Protein AF-0000000084466127 (afdb_homodimer)

Nearest PDB structures (foldseek):
  2fyw-assembly1_A  TM=8.582E-01  e=4.700E-20  Streptococcus pneumoniae TIGR4
  2gx8-assembly1_C-2  TM=8.275E-01  e=9.376E-20  Bacillus cereus ATCC 14579
  2gx8-assembly1_B  TM=8.284E-01  e=6.989E-19  Bacillus cereus ATCC 14579
  3lnl-assembly1_A  TM=7.842E-01  e=8.270E-20  Staphylococcus aureus subsp. aureus N315
  2nyd-assembly1_B-3  TM=7.867E-01  e=2.453E-18  Staphylococcus aureus subsp. aureus N315

Secondary structure (DSSP, 8-state):
-----HHHHHHHHHTTTS-GGG-S--EE------GGGGG--EEEEESS--HHHHHHHHHSTTEEEEEESSPP---S-SS--TTSHHHHHHHHHHHTT-EEEE-THHHHHSTTSHHHHHTHHHHTTEEEEEEEEEPSSPPTT-TT-EEEEEEEEEEEE-HHHHHHHHHHHHT-S--EEE--SS---EEEEEEESSSTHHHHTT---SEEEES---HHHHHHHHHTT-EEEE--GGGGTHHHIIIIIHHHHHHHHHTT-TT-EEEE-SS---S-EE-/-----HHHHHHHHHTTTS-GGG-S--EE------GGGGG--EEEEESS--HHHHHHHHHSTTEEEEEESSPP---S-SS--TTSHHHHHHHHHHHTT-EEEE-THHHHHSTTSHHHHHTHHHHTTEEEEEEEEEPSSPPTT-TT-EEEEEEEEEEEE-HHHHHHHHHHHHT-S--EEE--SS---EEEEEEESSSTHHHHTT---SEEEES---HHHHHHHHHTT-EEEE--GGGGTHHHIIIIIHHHHHHHHHTT-TT-EEEE-SS---S-EE-

Organism: NCBI:txid879819

Solvent-accessible surface area (backbone atoms only — not comparable to full-atom values): 29409 Å² total; per-residue (Å²): 124,82,78,68,45,47,66,56,51,51,56,57,45,37,50,77,70,32,36,68,82,57,27,88,45,69,42,62,60,85,68,74,84,60,80,84,57,64,76,28,39,26,34,37,35,39,50,56,72,41,63,62,39,40,53,50,51,71,66,42,94,36,43,29,32,37,40,20,37,47,54,88,78,80,78,88,62,91,57,90,44,74,84,40,54,58,44,32,35,52,51,56,33,48,76,69,56,27,39,46,39,12,54,38,38,6,40,40,14,23,56,86,20,49,27,51,59,66,44,50,79,49,54,89,44,41,73,43,77,44,52,69,42,72,53,71,88,61,56,92,92,37,75,72,23,12,39,33,26,34,33,37,38,69,60,63,40,50,65,69,58,52,50,50,42,50,27,63,76,56,70,42,85,62,35,35,39,24,66,31,93,68,84,65,67,36,42,23,40,28,36,23,56,25,72,17,47,72,79,51,55,87,57,90,40,36,28,38,40,28,6,41,66,55,66,68,58,50,49,51,40,23,68,73,59,18,29,40,39,33,50,41,32,53,50,50,47,50,64,44,44,68,74,47,47,38,62,51,50,41,55,49,46,52,74,77,39,86,78,65,42,64,43,67,54,87,65,56,66,66,63,61,39,83,77,123,82,78,68,44,47,65,57,52,50,55,55,45,36,49,76,69,32,37,66,84,57,28,89,45,70,41,62,61,84,68,74,84,58,81,84,55,64,76,26,40,27,34,38,36,38,51,58,72,42,64,62,39,40,51,52,50,71,68,42,92,37,43,28,31,36,41,20,37,48,54,88,78,81,80,87,63,91,60,89,45,76,84,39,55,60,46,32,37,53,51,56,33,48,76,68,53,28,41,45,39,12,54,36,39,4,39,39,13,25,56,85,20,50,28,52,59,66,45,49,79,49,53,88,44,42,72,42,76,43,52,67,41,71,54,73,88,62,57,90,92,36,74,72,23,12,40,34,28,35,33,36,38,69,61,62,41,51,65,69,57,52,50,49,42,50,27,62,74,56,70,43,84,62,35,34,39,24,65,30,93,68,86,65,66,35,41,24,40,28,37,22,57,24,72,17,48,71,78,51,56,89,59,91,40,37,28,38,40,28,6,41,64,54,66,68,56,51,49,52,40,24,68,72,60,17,28,41,38,32,50,42,31,52,49,49,45,49,64,45,44,69,74,46,46,38,63,51,51,41,55,51,45,50,75,76,38,84,76,65,44,63,44,67,54,86,66,56,66,66,62,61,39,82,78

pLDDT: mean 91.76, std 12.02, range [38.69, 98.88]

Sequence (550 aa):
MAARTPIAVIKRVWERIAPLQLAERSWDNVQAPFPEEREKKQVLLTIDLTPSVCAEALALPACSAVIAYHPPIFRGLKTFTLGDPLQASLLKLSARGISVFAPHTSLDATPNGINTWLVEPFAGNASAIEVVTASENVPAGFEGAGMGKIVSLKSGMGVADAVKAIKQHLGLEYVQVATPSTERKIESVAVCAGSGGGVLRGVKADLLLTGEMSHHEVLACVAGGQTVVLANHSNTERPYLKAVLQPWLQRELDTEGAGWEVLVSTTDADPLRTMMAARTPIAVIKRVWERIAPLQLAERSWDNVQAPFPEEREKKQVLLTIDLTPSVCAEALALPACSAVIAYHPPIFRGLKTFTLGDPLQASLLKLSARGISVFAPHTSLDATPNGINTWLVEPFAGNASAIEVVTASENVPAGFEGAGMGKIVSLKSGMGVADAVKAIKQHLGLEYVQVATPSTERKIESVAVCAGSGGGVLRGVKADLLLTGEMSHHEVLACVAGGQTVVLANHSNTERPYLKAVLQPWLQRELDTEGAGWEVLVSTTDADPLRTM

Structure (mmCIF, N/CA/C/O backbone):
data_AF-0000000084466127-model_v1
#
loop_
_entity.id
_entity.type
_entity.pdbx_description
1 polymer 'NGG1p interacting factor 3'
#
loop_
_atom_site.group_PDB
_atom_site.id
_atom_site.type_symbol
_atom_site.label_atom_id
_atom_site.label_alt_id
_atom_site.label_comp_id
_atom_site.label_asym_id
_atom_site.label_entity_id
_atom_site.label_seq_id
_atom_site.pdbx_PDB_ins_code
_atom_site.Cartn_x
_atom_site.Cartn_y
_atom_site.Cartn_z
_atom_site.occupancy
_atom_site.B_iso_or_equiv
_atom_site.auth_seq_id
_atom_site.auth_comp_id
_atom_site.auth_asym_id
_atom_site.auth_atom_id
_atom_site.pdbx_PDB_model_num
ATOM 1 N N . MET A 1 1 ? 0.673 -51.094 -6.914 1 38.69 1 MET A N 1
ATOM 2 C CA . MET A 1 1 ? 1.251 -49.969 -6.164 1 38.69 1 MET A CA 1
ATOM 3 C C . MET A 1 1 ? 0.223 -48.875 -5.949 1 38.69 1 MET A C 1
ATOM 5 O O . MET A 1 1 ? -0.513 -48.5 -6.871 1 38.69 1 MET A O 1
ATOM 9 N N . ALA A 1 2 ? -0.297 -48.75 -4.895 1 47.28 2 ALA A N 1
ATOM 10 C CA . ALA A 1 2 ? -1.466 -47.906 -4.617 1 47.28 2 ALA A CA 1
ATOM 11 C C . ALA A 1 2 ? -1.373 -46.562 -5.34 1 47.28 2 ALA A C 1
ATOM 13 O O . ALA A 1 2 ? -0.352 -45.875 -5.262 1 47.28 2 ALA A O 1
ATOM 14 N N . ALA A 1 3 ? -2.223 -46.375 -6.301 1 57.88 3 ALA A N 1
ATOM 15 C CA . ALA A 1 3 ? -2.156 -45.219 -7.191 1 57.88 3 ALA A CA 1
ATOM 16 C C . ALA A 1 3 ? -2.078 -43.938 -6.398 1 57.88 3 ALA A C 1
ATOM 18 O O . ALA A 1 3 ? -2.861 -43.719 -5.473 1 57.88 3 ALA A O 1
ATOM 19 N N . ARG A 1 4 ? -0.933 -43.25 -6.348 1 77.88 4 ARG A N 1
ATOM 20 C CA . ARG A 1 4 ? -0.713 -42 -5.621 1 77.88 4 ARG A CA 1
ATOM 21 C C . ARG A 1 4 ? -1.807 -41 -5.934 1 77.88 4 ARG A C 1
ATOM 23 O O . ARG A 1 4 ? -2.258 -40.875 -7.074 1 77.88 4 ARG A O 1
ATOM 30 N N . THR A 1 5 ? -2.445 -40.469 -4.945 1 86.69 5 THR A N 1
ATOM 31 C CA . THR A 1 5 ? -3.441 -39.438 -5.125 1 86.69 5 THR A CA 1
ATOM 32 C C . THR A 1 5 ? -2.873 -38.281 -5.949 1 86.69 5 THR A C 1
ATOM 34 O O . THR A 1 5 ? -1.657 -38.062 -5.984 1 86.69 5 THR A O 1
ATOM 37 N N . PRO A 1 6 ? -3.646 -37.656 -6.688 1 91.12 6 PRO A N 1
ATOM 38 C CA . PRO A 1 6 ? -3.162 -36.531 -7.5 1 91.12 6 PRO A CA 1
ATOM 39 C C . PRO A 1 6 ? -2.344 -35.531 -6.691 1 91.12 6 PRO A C 1
ATOM 41 O O . PRO A 1 6 ? -1.278 -35.094 -7.137 1 91.12 6 PRO A O 1
ATOM 44 N N . ILE A 1 7 ? -2.76 -35.219 -5.52 1 91.69 7 ILE A N 1
ATOM 45 C CA . ILE A 1 7 ? -2.062 -34.219 -4.715 1 91.69 7 ILE A CA 1
ATOM 46 C C . ILE A 1 7 ? -0.689 -34.75 -4.312 1 91.69 7 ILE A C 1
ATOM 48 O O . ILE A 1 7 ? 0.278 -34 -4.227 1 91.69 7 ILE A O 1
ATOM 52 N N . ALA A 1 8 ? -0.604 -36 -4.051 1 90.75 8 ALA A N 1
ATOM 53 C CA . ALA A 1 8 ? 0.69 -36.594 -3.732 1 90.75 8 ALA A CA 1
ATOM 54 C C . ALA A 1 8 ? 1.65 -36.469 -4.914 1 90.75 8 ALA A C 1
ATOM 56 O O . ALA A 1 8 ? 2.838 -36.188 -4.73 1 90.75 8 ALA A O 1
ATOM 57 N N . VAL A 1 9 ? 1.106 -36.75 -6.082 1 93.25 9 VAL A N 1
ATOM 58 C CA . VAL A 1 9 ? 1.911 -36.625 -7.293 1 93.25 9 VAL A CA 1
ATOM 59 C C . VAL A 1 9 ? 2.361 -35.156 -7.465 1 93.25 9 VAL A C 1
ATOM 61 O O . VAL A 1 9 ? 3.533 -34.906 -7.742 1 93.25 9 VAL A O 1
ATOM 64 N N . ILE A 1 10 ? 1.503 -34.219 -7.281 1 94.19 10 ILE A N 1
ATOM 65 C CA . ILE A 1 10 ? 1.767 -32.781 -7.453 1 94.19 10 ILE A CA 1
ATOM 66 C C . ILE A 1 10 ? 2.844 -32.344 -6.469 1 94.19 10 ILE A C 1
ATOM 68 O O . ILE A 1 10 ? 3.785 -31.641 -6.848 1 94.19 10 ILE A O 1
ATOM 72 N N . LYS A 1 11 ? 2.752 -32.75 -5.281 1 92.69 11 LYS A N 1
ATOM 73 C CA . LYS A 1 11 ? 3.727 -32.375 -4.266 1 92.69 11 LYS A CA 1
ATOM 74 C C . LYS A 1 11 ? 5.105 -32.938 -4.574 1 92.69 11 LYS A C 1
ATOM 76 O O . LYS A 1 11 ? 6.125 -32.312 -4.34 1 92.69 11 LYS A O 1
ATOM 81 N N . ARG A 1 12 ? 5.07 -34.156 -5.066 1 93.94 12 ARG A N 1
ATOM 82 C CA . ARG A 1 12 ? 6.332 -34.781 -5.449 1 93.94 12 ARG A CA 1
ATOM 83 C C . ARG A 1 12 ? 7.004 -34 -6.582 1 93.94 12 ARG A C 1
ATOM 85 O O . ARG A 1 12 ? 8.203 -33.719 -6.516 1 93.94 12 ARG A O 1
ATOM 92 N N . VAL A 1 13 ? 6.238 -33.719 -7.559 1 95.81 13 VAL A N 1
ATOM 93 C CA . VAL A 1 13 ? 6.766 -33 -8.711 1 95.81 13 VAL A CA 1
ATOM 94 C C . VAL A 1 13 ? 7.195 -31.609 -8.289 1 95.81 13 VAL A C 1
ATOM 96 O O . VAL A 1 13 ? 8.172 -31.062 -8.812 1 95.81 13 VAL A O 1
ATOM 99 N N . TRP A 1 14 ? 6.504 -31 -7.309 1 95.56 14 TRP A N 1
ATOM 100 C CA . TRP A 1 14 ? 6.805 -29.641 -6.859 1 95.56 14 TRP A CA 1
ATOM 101 C C . TRP A 1 14 ? 8.211 -29.562 -6.281 1 95.56 14 TRP A C 1
ATOM 103 O O . TRP A 1 14 ? 8.883 -28.531 -6.402 1 95.56 14 TRP A O 1
ATOM 113 N N . GLU A 1 15 ? 8.703 -30.656 -5.785 1 95 15 GLU A N 1
ATOM 114 C CA . GLU A 1 15 ? 10.031 -30.703 -5.195 1 95 15 GLU A CA 1
ATOM 115 C C . GLU A 1 15 ? 11.117 -30.516 -6.254 1 95 15 GLU A C 1
ATOM 117 O O . GLU A 1 15 ? 12.242 -30.141 -5.934 1 95 15 GLU A O 1
ATOM 122 N N . ARG A 1 16 ? 10.758 -30.75 -7.465 1 96.19 16 ARG A N 1
ATOM 123 C CA . ARG A 1 16 ? 11.688 -30.562 -8.57 1 96.19 16 ARG A CA 1
ATOM 124 C C . ARG A 1 16 ? 11.625 -29.125 -9.102 1 96.19 16 ARG A C 1
ATOM 126 O O . ARG A 1 16 ? 12.492 -28.703 -9.867 1 96.19 16 ARG A O 1
ATOM 133 N N . ILE A 1 17 ? 10.664 -28.406 -8.719 1 96.88 17 ILE A N 1
ATOM 134 C CA . ILE A 1 17 ? 10.453 -27.031 -9.18 1 96.88 17 ILE A CA 1
ATOM 135 C C . ILE A 1 17 ? 10.93 -26.047 -8.117 1 96.88 17 ILE A C 1
ATOM 137 O O . ILE A 1 17 ? 11.797 -25.219 -8.383 1 96.88 17 ILE A O 1
ATOM 141 N N . ALA A 1 18 ? 10.383 -26.219 -6.969 1 96.31 18 ALA A N 1
ATOM 142 C CA . ALA A 1 18 ? 10.633 -25.344 -5.82 1 96.31 18 ALA A CA 1
ATOM 143 C C . ALA A 1 18 ? 10.469 -26.109 -4.508 1 96.31 18 ALA A C 1
ATOM 145 O O . ALA A 1 18 ? 9.43 -26.016 -3.857 1 96.31 18 ALA A O 1
ATOM 146 N N . PRO A 1 19 ? 11.523 -26.797 -4.105 1 94.75 19 PRO A N 1
ATOM 147 C CA . PRO A 1 19 ? 11.422 -27.578 -2.875 1 94.75 19 PRO A CA 1
ATOM 148 C C . PRO A 1 19 ? 10.883 -26.766 -1.699 1 94.75 19 PRO A C 1
ATOM 150 O O . PRO A 1 19 ? 11.289 -25.609 -1.499 1 94.75 19 PRO A O 1
ATOM 153 N N . LEU A 1 20 ? 9.977 -27.391 -0.914 1 91.38 20 LEU A N 1
ATOM 154 C CA . LEU A 1 20 ? 9.312 -26.688 0.175 1 91.38 20 LEU A CA 1
ATOM 155 C C . LEU A 1 20 ? 10.305 -26.328 1.276 1 91.38 20 LEU A C 1
ATOM 157 O O . LEU A 1 20 ? 10.016 -25.469 2.115 1 91.38 20 LEU A O 1
ATOM 161 N N . GLN A 1 21 ? 11.43 -26.906 1.243 1 88.75 21 GLN A N 1
ATOM 162 C CA . GLN A 1 21 ? 12.5 -26.562 2.168 1 88.75 21 GLN A CA 1
ATOM 163 C C . GLN A 1 21 ? 12.922 -25.109 1.992 1 88.75 21 GLN A C 1
ATOM 165 O O . GLN A 1 21 ? 13.477 -24.5 2.912 1 88.75 21 GLN A O 1
ATOM 170 N N . LEU A 1 22 ? 12.695 -24.609 0.841 1 89.69 22 LEU A N 1
ATOM 171 C CA . LEU A 1 22 ? 13.07 -23.234 0.534 1 89.69 22 LEU A CA 1
ATOM 172 C C . LEU A 1 22 ? 12.023 -22.25 1.048 1 89.69 22 LEU A C 1
ATOM 174 O O . LEU A 1 22 ? 12.234 -21.047 1.017 1 89.69 22 LEU A O 1
ATOM 178 N N . ALA A 1 23 ? 10.914 -22.781 1.525 1 85.44 23 ALA A N 1
ATOM 179 C CA . ALA A 1 23 ? 9.789 -21.922 1.875 1 85.44 23 ALA A CA 1
ATOM 180 C C . ALA A 1 23 ? 9.875 -21.484 3.334 1 85.44 23 ALA A C 1
ATOM 182 O O . ALA A 1 23 ? 10.234 -22.266 4.207 1 85.44 23 ALA A O 1
ATOM 183 N N . GLU A 1 24 ? 9.641 -20.172 3.537 1 76.12 24 GLU A N 1
ATOM 184 C CA . GLU A 1 24 ? 9.344 -19.75 4.898 1 76.12 24 GLU A CA 1
ATOM 185 C C . GLU A 1 24 ? 7.898 -20.047 5.277 1 76.12 24 GLU A C 1
ATOM 187 O O . GLU A 1 24 ? 7.602 -20.312 6.449 1 76.12 24 GLU A O 1
ATOM 192 N N . ARG A 1 25 ? 7.027 -19.984 4.238 1 73.19 25 ARG A N 1
ATOM 193 C CA . ARG A 1 25 ? 5.598 -20.203 4.441 1 73.19 25 ARG A CA 1
ATOM 194 C C . ARG A 1 25 ? 5.012 -21.062 3.326 1 73.19 25 ARG A C 1
ATOM 196 O O . ARG A 1 25 ? 5.266 -20.812 2.145 1 73.19 25 ARG A O 1
ATOM 203 N N . SER A 1 26 ? 4.336 -22.125 3.729 1 71.38 26 SER A N 1
ATOM 204 C CA . SER A 1 26 ? 3.537 -22.969 2.854 1 71.38 26 SER A CA 1
ATOM 205 C C . SER A 1 26 ? 2.273 -23.453 3.559 1 71.38 26 SER A C 1
ATOM 207 O O . SER A 1 26 ? 2.152 -23.328 4.777 1 71.38 26 SER A O 1
ATOM 209 N N . TRP A 1 27 ? 1.236 -23.766 2.742 1 77.06 27 TRP A N 1
ATOM 210 C CA . TRP A 1 27 ? -0.027 -24.219 3.311 1 77.06 27 TRP A CA 1
ATOM 211 C C . TRP A 1 27 ? -0.68 -25.266 2.41 1 77.06 27 TRP A C 1
ATOM 213 O O . TRP A 1 27 ? -0.566 -25.188 1.185 1 77.06 27 TRP A O 1
ATOM 223 N N . ASP A 1 28 ? -1.117 -26.312 3.021 1 73.94 28 ASP A N 1
ATOM 224 C CA . ASP A 1 28 ? -1.954 -27.234 2.264 1 73.94 28 ASP A CA 1
ATOM 225 C C . ASP A 1 28 ? -3.113 -27.75 3.113 1 73.94 28 ASP A C 1
ATOM 227 O O . ASP A 1 28 ? -3.086 -27.641 4.34 1 73.94 28 ASP A O 1
ATOM 231 N N . ASN A 1 29 ? -4.285 -27.875 2.475 1 68.44 29 ASN A N 1
ATOM 232 C CA . ASN A 1 29 ? -5.426 -28.406 3.209 1 68.44 29 ASN A CA 1
ATOM 233 C C . ASN A 1 29 ? -5.297 -29.906 3.438 1 68.44 29 ASN A C 1
ATOM 235 O O . ASN A 1 29 ? -5.07 -30.656 2.492 1 68.44 29 ASN A O 1
ATOM 239 N N . VAL A 1 30 ? -4.457 -30.422 4.25 1 54.66 30 VAL A N 1
ATOM 240 C CA . VAL A 1 30 ? -4.266 -31.859 4.477 1 54.66 30 VAL A CA 1
ATOM 241 C C . VAL A 1 30 ? -5.594 -32.594 4.309 1 54.66 30 VAL A C 1
ATOM 243 O O . VAL A 1 30 ? -6.535 -32.375 5.07 1 54.66 30 VAL A O 1
ATOM 246 N N . GLN A 1 31 ? -6.312 -32.562 3.121 1 53.81 31 GLN A N 1
ATOM 247 C CA . GLN A 1 31 ? -7.559 -33.312 2.99 1 53.81 31 GLN A CA 1
ATOM 248 C C . GLN A 1 31 ? -7.312 -34.812 3.102 1 53.81 31 GLN A C 1
ATOM 250 O O . GLN A 1 31 ? -6.227 -35.312 2.775 1 53.81 31 GLN A O 1
ATOM 255 N N . ALA A 1 32 ? -8.141 -35.531 3.875 1 50.12 32 ALA A N 1
ATOM 256 C CA . ALA A 1 32 ? -8.328 -37 3.906 1 50.12 32 ALA A CA 1
ATOM 257 C C . ALA A 1 32 ? -8.523 -37.531 2.498 1 50.12 32 ALA A C 1
ATOM 259 O O . ALA A 1 32 ? -9.078 -36.875 1.629 1 50.12 32 ALA A O 1
ATOM 260 N N . PRO A 1 33 ? -7.848 -38.562 2.148 1 50.53 33 PRO A N 1
ATOM 261 C CA . PRO A 1 33 ? -8 -39.281 0.883 1 50.53 33 PRO A CA 1
ATOM 262 C C . PRO A 1 33 ? -9.461 -39.406 0.454 1 50.53 33 PRO A C 1
ATOM 264 O O . PRO A 1 33 ? -10.312 -39.781 1.262 1 50.53 33 PRO A O 1
ATOM 267 N N . PHE A 1 34 ? -9.945 -38.406 -0.407 1 54.41 34 PHE A N 1
ATOM 268 C CA . PHE A 1 34 ? -11.227 -38.781 -0.998 1 54.41 34 PHE A CA 1
ATOM 269 C C . PHE A 1 34 ? -11.07 -39.938 -1.978 1 54.41 34 PHE A C 1
ATOM 271 O O . PHE A 1 34 ? -10.188 -39.906 -2.844 1 54.41 34 PHE A O 1
ATOM 278 N N . PRO A 1 35 ? -11.484 -41.094 -1.621 1 51.66 35 PRO A N 1
ATOM 279 C CA . PRO A 1 35 ? -11.32 -42.312 -2.422 1 51.66 35 PRO A CA 1
ATOM 280 C C . PRO A 1 35 ? -11.531 -42.094 -3.914 1 51.66 35 PRO A C 1
ATOM 282 O O . PRO A 1 35 ? -10.82 -42.656 -4.742 1 51.66 35 PRO A O 1
ATOM 285 N N . GLU A 1 36 ? -12.648 -41.406 -4.305 1 52.66 36 GLU A N 1
ATOM 286 C CA . GLU A 1 36 ? -13.133 -41.531 -5.68 1 52.66 36 GLU A CA 1
ATOM 287 C C . GLU A 1 36 ? -12.297 -40.656 -6.621 1 52.66 36 GLU A C 1
ATOM 289 O O . GLU A 1 36 ? -12.398 -40.781 -7.844 1 52.66 36 GLU A O 1
ATOM 294 N N . GLU A 1 37 ? -11.484 -39.688 -6.223 1 57.16 37 GLU A N 1
ATOM 295 C CA . GLU A 1 37 ? -11.055 -38.656 -7.168 1 57.16 37 GLU A CA 1
ATOM 296 C C . GLU A 1 37 ? -9.648 -38.938 -7.688 1 57.16 37 GLU A C 1
ATOM 298 O O . GLU A 1 37 ? -8.891 -38.031 -7.984 1 57.16 37 GLU A O 1
ATOM 303 N N . ARG A 1 38 ? -9.438 -40.281 -7.816 1 63.12 38 ARG A N 1
ATOM 304 C CA . ARG A 1 38 ? -8.125 -40.781 -8.188 1 63.12 38 ARG A CA 1
ATOM 305 C C . ARG A 1 38 ? -7.84 -40.562 -9.672 1 63.12 38 ARG A C 1
ATOM 307 O O . ARG A 1 38 ? -6.688 -40.625 -10.102 1 63.12 38 ARG A O 1
ATOM 314 N N . GLU A 1 39 ? -8.93 -40.031 -10.328 1 78.06 39 GLU A N 1
ATOM 315 C CA . GLU A 1 39 ? -8.656 -39.969 -11.758 1 78.06 39 GLU A CA 1
ATOM 316 C C . GLU A 1 39 ? -8.578 -38.531 -12.25 1 78.06 39 GLU A C 1
ATOM 318 O O . GLU A 1 39 ? -8.234 -38.281 -13.406 1 78.06 39 GLU A O 1
ATOM 323 N N . LYS A 1 40 ? -8.742 -37.5 -11.352 1 89.56 40 LYS A N 1
ATOM 324 C CA . LYS A 1 40 ? -8.719 -36.125 -11.805 1 89.56 40 LYS A CA 1
ATOM 325 C C . LYS A 1 40 ? -7.293 -35.625 -12 1 89.56 40 LYS A C 1
ATOM 327 O O . LYS A 1 40 ? -6.438 -35.812 -11.133 1 89.56 40 LYS A O 1
ATOM 332 N N . LYS A 1 41 ? -7.074 -34.969 -13.172 1 95.12 41 LYS A N 1
ATOM 333 C CA . LYS A 1 41 ? -5.695 -34.625 -13.484 1 95.12 41 LYS A CA 1
ATOM 334 C C . LYS A 1 41 ? -5.594 -33.188 -13.969 1 95.12 41 LYS A C 1
ATOM 336 O O . LYS A 1 41 ? -4.66 -32.844 -14.695 1 95.12 41 LYS A O 1
ATOM 341 N N . GLN A 1 42 ? -6.605 -32.406 -13.633 1 97.56 42 GLN A N 1
ATOM 342 C CA . GLN A 1 42 ? -6.504 -30.984 -13.906 1 97.56 42 GLN A CA 1
ATOM 343 C C . GLN A 1 42 ? -6.02 -30.219 -12.68 1 97.56 42 GLN A C 1
ATOM 345 O O . GLN A 1 42 ? -6.449 -30.5 -11.562 1 97.56 42 GLN A O 1
ATOM 350 N N . VAL A 1 43 ? -5.082 -29.359 -12.898 1 97.94 43 VAL A N 1
ATOM 351 C CA . VAL A 1 43 ? -4.547 -28.469 -11.859 1 97.94 43 VAL A CA 1
ATOM 352 C C . VAL A 1 43 ? -4.785 -27.016 -12.242 1 97.94 43 VAL A C 1
ATOM 354 O O . VAL A 1 43 ? -4.477 -26.609 -13.367 1 97.94 43 VAL A O 1
ATOM 357 N N . LEU A 1 44 ? -5.355 -26.234 -11.359 1 98.62 44 LEU A N 1
ATOM 358 C CA . LEU A 1 44 ? -5.613 -24.812 -11.602 1 98.62 44 LEU A CA 1
ATOM 359 C C . LEU A 1 44 ? -4.633 -23.953 -10.828 1 98.62 44 LEU A C 1
ATOM 361 O O . LEU A 1 44 ? -4.562 -24.031 -9.602 1 98.62 44 LEU A O 1
ATOM 365 N N . LEU A 1 45 ? -3.852 -23.172 -11.586 1 98.75 45 LEU A N 1
ATOM 366 C CA . LEU A 1 45 ? -2.93 -22.219 -10.984 1 98.75 45 LEU A CA 1
ATOM 367 C C . LEU A 1 45 ? -3.615 -20.875 -10.742 1 98.75 45 LEU A C 1
ATOM 369 O O . LEU A 1 45 ? -4.387 -20.406 -11.586 1 98.75 45 LEU A O 1
ATOM 373 N N . THR A 1 46 ? -3.322 -20.25 -9.602 1 98.56 46 THR A N 1
ATOM 374 C CA . THR A 1 46 ? -3.84 -18.938 -9.266 1 98.56 46 THR A CA 1
ATOM 375 C C . THR A 1 46 ? -2.918 -18.234 -8.266 1 98.56 46 THR A C 1
ATOM 377 O O . THR A 1 46 ? -2.086 -18.875 -7.625 1 98.56 46 THR A O 1
ATOM 380 N N . ILE A 1 47 ? -3.002 -16.906 -8.18 1 98.19 47 ILE A N 1
ATOM 381 C CA . ILE A 1 47 ? -2.291 -16.172 -7.137 1 98.19 47 ILE A CA 1
ATOM 382 C C . ILE A 1 47 ? -3.107 -16.188 -5.848 1 98.19 47 ILE A C 1
ATOM 384 O O . ILE A 1 47 ? -2.615 -16.625 -4.801 1 98.19 47 ILE A O 1
ATOM 388 N N . ASP A 1 48 ? -4.359 -15.82 -6.008 1 96.88 48 ASP A N 1
ATOM 389 C CA . ASP A 1 48 ? -5.254 -15.742 -4.859 1 96.88 48 ASP A CA 1
ATOM 390 C C . ASP A 1 48 ? -6.469 -16.641 -5.051 1 96.88 48 ASP A C 1
ATOM 392 O O . ASP A 1 48 ? -7.094 -16.641 -6.113 1 96.88 48 ASP A O 1
ATOM 396 N N . LEU A 1 49 ? -6.797 -17.391 -4.027 1 95.31 49 LEU A N 1
ATOM 397 C CA . LEU A 1 49 ? -8.039 -18.156 -4.043 1 95.31 49 LEU A CA 1
ATOM 398 C C . LEU A 1 49 ? -9.227 -17.266 -3.67 1 95.31 49 LEU A C 1
ATOM 400 O O . LEU A 1 49 ? -9.547 -17.125 -2.488 1 95.31 49 LEU A O 1
ATOM 404 N N . THR A 1 50 ? -9.852 -16.703 -4.641 1 94.69 50 THR A N 1
ATOM 405 C CA . THR A 1 50 ? -11.055 -15.906 -4.457 1 94.69 50 THR A CA 1
ATOM 406 C C . THR A 1 50 ? -12.305 -16.734 -4.734 1 94.69 50 THR A C 1
ATOM 408 O O . THR A 1 50 ? -12.219 -17.844 -5.27 1 94.69 50 THR A O 1
ATOM 411 N N . PRO A 1 51 ? -13.469 -16.234 -4.383 1 93.88 51 PRO A N 1
ATOM 412 C CA . PRO A 1 51 ? -14.703 -16.938 -4.719 1 93.88 51 PRO A CA 1
ATOM 413 C C . PRO A 1 51 ? -14.844 -17.203 -6.219 1 93.88 51 PRO A C 1
ATOM 415 O O . PRO A 1 51 ? -15.336 -18.266 -6.617 1 93.88 51 PRO A O 1
ATOM 418 N N . SER A 1 52 ? -14.398 -16.266 -7.043 1 95.75 52 SER A N 1
ATOM 419 C CA . SER A 1 52 ? -14.453 -16.438 -8.492 1 95.75 52 SER A CA 1
ATOM 420 C C . SER A 1 52 ? -13.547 -17.578 -8.938 1 95.75 52 SER A C 1
ATOM 422 O O . SER A 1 52 ? -13.922 -18.375 -9.805 1 95.75 52 SER A O 1
ATOM 424 N N . VAL A 1 53 ? -12.375 -17.688 -8.375 1 97.38 53 VAL A N 1
ATOM 425 C CA . VAL A 1 53 ? -11.445 -18.766 -8.695 1 97.38 53 VAL A CA 1
ATOM 426 C C . VAL A 1 53 ? -12.008 -20.094 -8.211 1 97.38 53 VAL A C 1
ATOM 428 O O . VAL A 1 53 ? -11.898 -21.109 -8.898 1 97.38 53 VAL A O 1
ATOM 431 N N . CYS A 1 54 ? -12.57 -20.031 -7.016 1 96.25 54 CYS A N 1
ATOM 432 C CA . CYS A 1 54 ? -13.227 -21.234 -6.492 1 96.25 54 CYS A CA 1
ATOM 433 C C . CYS A 1 54 ? -14.289 -21.734 -7.461 1 96.25 54 CYS A C 1
ATOM 435 O O . CYS A 1 54 ? -14.312 -22.922 -7.797 1 96.25 54 CYS A O 1
ATOM 437 N N . ALA A 1 55 ? -15.141 -20.812 -7.887 1 97.38 55 ALA A N 1
ATOM 438 C CA . ALA A 1 55 ? -16.188 -21.172 -8.836 1 97.38 55 ALA A CA 1
ATOM 439 C C . ALA A 1 55 ? -15.586 -21.75 -10.117 1 97.38 55 ALA A C 1
ATOM 441 O O . ALA A 1 55 ? -16.109 -22.703 -10.688 1 97.38 55 ALA A O 1
ATOM 442 N N . GLU A 1 56 ? -14.508 -21.172 -10.555 1 98.44 56 GLU A N 1
ATOM 443 C CA . GLU A 1 56 ? -13.805 -21.641 -11.75 1 98.44 56 GLU A CA 1
ATOM 444 C C . GLU A 1 56 ? -13.297 -23.062 -11.562 1 98.44 56 GLU A C 1
ATOM 446 O O . GLU A 1 56 ? -13.477 -23.922 -12.445 1 98.44 56 GLU A O 1
ATOM 451 N N . ALA A 1 57 ? -12.68 -23.328 -10.469 1 97.69 57 ALA A N 1
ATOM 452 C CA . ALA A 1 57 ? -12.164 -24.656 -10.156 1 97.69 57 ALA A CA 1
ATOM 453 C C . ALA A 1 57 ? -13.289 -25.688 -10.109 1 97.69 57 ALA A C 1
ATOM 455 O O . ALA A 1 57 ? -13.148 -26.797 -10.656 1 97.69 57 ALA A O 1
ATOM 456 N N . LEU A 1 58 ? -14.43 -25.344 -9.5 1 97.31 58 LEU A N 1
ATOM 457 C CA . LEU A 1 58 ? -15.562 -26.25 -9.344 1 97.31 58 LEU A CA 1
ATOM 458 C C . LEU A 1 58 ? -16.203 -26.562 -10.688 1 97.31 58 LEU A C 1
ATOM 460 O O . LEU A 1 58 ? -16.844 -27.609 -10.852 1 97.31 58 LEU A O 1
ATOM 464 N N . ALA A 1 59 ? -16 -25.625 -11.609 1 98.19 59 ALA A N 1
ATOM 465 C CA . ALA A 1 59 ? -16.609 -25.781 -12.93 1 98.19 59 ALA A CA 1
ATOM 466 C C . ALA A 1 59 ? -15.766 -26.688 -13.82 1 98.19 59 ALA A C 1
ATOM 468 O O . ALA A 1 59 ? -16.234 -27.172 -14.852 1 98.19 59 ALA A O 1
ATOM 469 N N . LEU A 1 60 ? -14.523 -26.953 -13.484 1 97.44 60 LEU A N 1
ATOM 470 C CA . LEU A 1 60 ? -13.656 -27.828 -14.258 1 97.44 60 LEU A CA 1
ATOM 471 C C . LEU A 1 60 ? -14.07 -29.297 -14.078 1 97.44 60 LEU A C 1
ATOM 473 O O . LEU A 1 60 ? -14.328 -29.734 -12.953 1 97.44 60 LEU A O 1
ATOM 477 N N . PRO A 1 61 ? -14.117 -30.047 -15.094 1 95.44 61 PRO A N 1
ATOM 478 C CA . PRO A 1 61 ? -14.648 -31.406 -15.008 1 95.44 61 PRO A CA 1
ATOM 479 C C . PRO A 1 61 ? -13.711 -32.375 -14.273 1 95.44 61 PRO A C 1
ATOM 481 O O . PRO A 1 61 ? -14.156 -33.375 -13.727 1 95.44 61 PRO A O 1
ATOM 484 N N . ALA A 1 62 ? -12.445 -32.031 -14.219 1 95.69 62 ALA A N 1
ATOM 485 C CA . ALA A 1 62 ? -11.5 -33 -13.641 1 95.69 62 ALA A CA 1
ATOM 486 C C . ALA A 1 62 ? -10.477 -32.281 -12.758 1 95.69 62 ALA A C 1
ATOM 488 O O . ALA A 1 62 ? -9.305 -32.688 -12.719 1 95.69 62 ALA A O 1
ATOM 489 N N . CYS A 1 63 ? -10.828 -31.266 -12.125 1 95.94 63 CYS A N 1
ATOM 490 C CA . CYS A 1 63 ? -9.898 -30.531 -11.273 1 95.94 63 CYS A CA 1
ATOM 491 C C . CYS A 1 63 ? -9.562 -31.312 -10.016 1 95.94 63 CYS A C 1
ATOM 493 O O . CYS A 1 63 ? -10.461 -31.656 -9.242 1 95.94 63 CYS A O 1
ATOM 495 N N . SER A 1 64 ? -8.328 -31.547 -9.859 1 94.25 64 SER A N 1
ATOM 496 C CA . SER A 1 64 ? -7.895 -32.281 -8.68 1 94.25 64 SER A CA 1
ATOM 497 C C . SER A 1 64 ? -7.316 -31.359 -7.621 1 94.25 64 SER A C 1
ATOM 499 O O . SER A 1 64 ? -7.352 -31.656 -6.43 1 94.25 64 SER A O 1
ATOM 501 N N . ALA A 1 65 ? -6.73 -30.203 -8.094 1 95.12 65 ALA A N 1
ATOM 502 C CA . ALA A 1 65 ? -6.043 -29.328 -7.148 1 95.12 65 ALA A CA 1
ATOM 503 C C . ALA A 1 65 ? -6.012 -27.891 -7.656 1 95.12 65 ALA A C 1
ATOM 505 O O . ALA A 1 65 ? -5.922 -27.656 -8.867 1 95.12 65 ALA A O 1
ATOM 506 N N . VAL A 1 66 ? -6.133 -27.016 -6.715 1 96.44 66 VAL A N 1
ATOM 507 C CA . VAL A 1 66 ? -5.805 -25.609 -6.926 1 96.44 66 VAL A CA 1
ATOM 508 C C . VAL A 1 66 ? -4.461 -25.297 -6.273 1 96.44 66 VAL A C 1
ATOM 510 O O . VAL A 1 66 ? -4.281 -25.516 -5.074 1 96.44 66 VAL A O 1
ATOM 513 N N . ILE A 1 67 ? -3.539 -24.875 -7.078 1 96.69 67 ILE A N 1
ATOM 514 C CA . ILE A 1 67 ? -2.287 -24.359 -6.539 1 96.69 67 ILE A CA 1
ATOM 515 C C . ILE A 1 67 ? -2.361 -22.844 -6.422 1 96.69 67 ILE A C 1
ATOM 517 O O . ILE A 1 67 ? -2.234 -22.125 -7.422 1 96.69 67 ILE A O 1
ATOM 521 N N . ALA A 1 68 ? -2.605 -22.391 -5.234 1 96.25 68 ALA A N 1
ATOM 522 C CA . ALA A 1 68 ? -2.664 -20.953 -4.934 1 96.25 68 ALA A CA 1
ATOM 523 C C . ALA A 1 68 ? -1.314 -20.438 -4.438 1 96.25 68 ALA A C 1
ATOM 525 O O . ALA A 1 68 ? -0.806 -20.906 -3.412 1 96.25 68 ALA A O 1
ATOM 526 N N . TYR A 1 69 ? -0.794 -19.5 -5.188 1 96.38 69 TYR A N 1
ATOM 527 C CA . TYR A 1 69 ? 0.49 -18.938 -4.785 1 96.38 69 TYR A CA 1
ATOM 528 C C . TYR A 1 69 ? 0.432 -18.406 -3.354 1 96.38 69 TYR A C 1
ATOM 530 O O . TYR A 1 69 ? 1.285 -18.75 -2.529 1 96.38 69 TYR A O 1
ATOM 538 N N . HIS A 1 70 ? -0.584 -17.594 -3.057 1 95.25 70 HIS A N 1
ATOM 539 C CA . HIS A 1 70 ? -0.768 -17.094 -1.702 1 95.25 70 HIS A CA 1
ATOM 540 C C . HIS A 1 70 ? -1.486 -18.109 -0.823 1 95.25 70 HIS A C 1
ATOM 542 O O . HIS A 1 70 ? -2.523 -18.656 -1.214 1 95.25 70 HIS A O 1
ATOM 548 N N . PRO A 1 71 ? -0.984 -18.344 0.348 1 89.75 71 PRO A N 1
ATOM 549 C CA . PRO A 1 71 ? -1.735 -19.172 1.297 1 89.75 71 PRO A CA 1
ATOM 550 C C . PRO A 1 71 ? -2.986 -18.469 1.826 1 89.75 71 PRO A C 1
ATOM 552 O O . PRO A 1 71 ? -3.012 -17.25 1.938 1 89.75 71 PRO A O 1
ATOM 555 N N . PRO A 1 72 ? -4.035 -19.312 2.006 1 79.62 72 PRO A N 1
ATOM 556 C CA . PRO A 1 72 ? -5.195 -18.703 2.668 1 79.62 72 PRO A CA 1
ATOM 557 C C . PRO A 1 72 ? -4.859 -18.125 4.039 1 79.62 72 PRO A C 1
ATOM 559 O O . PRO A 1 72 ? -4.145 -18.766 4.82 1 79.62 72 PRO A O 1
ATOM 562 N N . ILE A 1 73 ? -5.203 -16.906 4.234 1 69.88 73 ILE A N 1
ATOM 563 C CA . ILE A 1 73 ? -4.938 -16.234 5.496 1 69.88 73 ILE A CA 1
ATOM 564 C C . ILE A 1 73 ? -6.215 -16.188 6.336 1 69.88 73 ILE A C 1
ATOM 566 O O . ILE A 1 73 ? -7.262 -15.734 5.855 1 69.88 73 ILE A O 1
ATOM 570 N N . PHE A 1 74 ? -6.152 -16.875 7.445 1 62.28 74 PHE A N 1
ATOM 571 C CA . PHE A 1 74 ? -7.32 -16.891 8.32 1 62.28 74 PHE A CA 1
ATOM 572 C C . PHE A 1 74 ? -7.156 -15.891 9.461 1 62.28 74 PHE A C 1
ATOM 574 O O . PHE A 1 74 ? -6.09 -15.82 10.078 1 62.28 74 PHE A O 1
ATOM 581 N N . ARG A 1 75 ? -7.973 -14.789 9.328 1 53.88 75 ARG A N 1
ATOM 582 C CA . ARG A 1 75 ? -7.992 -13.852 10.438 1 53.88 75 ARG A CA 1
ATOM 583 C C . ARG A 1 75 ? -8.773 -14.414 11.625 1 53.88 75 ARG A C 1
ATOM 585 O O . ARG A 1 75 ? -9.93 -14.805 11.477 1 53.88 75 ARG A O 1
ATOM 592 N N . GLY A 1 76 ? -8.273 -14.641 12.781 1 51.88 76 GLY A N 1
ATOM 593 C CA . GLY A 1 76 ? -8.93 -14.992 14.031 1 51.88 76 GLY A CA 1
ATOM 594 C C . GLY A 1 76 ? -9.234 -16.469 14.148 1 51.88 76 GLY A C 1
ATOM 595 O O . GLY A 1 76 ? -9.188 -17.047 15.242 1 51.88 76 GLY A O 1
ATOM 596 N N . LEU A 1 77 ? -10.188 -17 13.273 1 49.59 77 LEU A N 1
ATOM 597 C CA . LEU A 1 77 ? -11.234 -17.906 13.734 1 49.59 77 LEU A CA 1
ATOM 598 C C . LEU A 1 77 ? -10.672 -19.312 13.953 1 49.59 77 LEU A C 1
ATOM 600 O O . LEU A 1 77 ? -10.008 -19.859 13.078 1 49.59 77 LEU A O 1
ATOM 604 N N . LYS A 1 78 ? -10.609 -19.672 15.109 1 49.44 78 LYS A N 1
ATOM 605 C CA . LYS A 1 78 ? -10.477 -21.031 15.617 1 49.44 78 LYS A CA 1
ATOM 606 C C . LYS A 1 78 ? -11.344 -22 14.812 1 49.44 78 LYS A C 1
ATOM 608 O O . LYS A 1 78 ? -11.133 -23.219 14.867 1 49.44 78 LYS A O 1
ATOM 613 N N . THR A 1 79 ? -12.375 -21.578 14.227 1 54.56 79 THR A N 1
ATOM 614 C CA . THR A 1 79 ? -13.281 -22.5 13.547 1 54.56 79 THR A CA 1
ATOM 615 C C . THR A 1 79 ? -13.602 -22 12.141 1 54.56 79 THR A C 1
ATOM 617 O O . THR A 1 79 ? -13.695 -20.797 11.906 1 54.56 79 THR A O 1
ATOM 620 N N . PHE A 1 80 ? -13.516 -22.875 11.094 1 61.62 80 PHE A N 1
ATOM 621 C CA . PHE A 1 80 ? -13.961 -22.641 9.727 1 61.62 80 PHE A CA 1
ATOM 622 C C . PHE A 1 80 ? -15.453 -22.328 9.695 1 61.62 80 PHE A C 1
ATOM 624 O O . PHE A 1 80 ? -16.25 -23.016 10.352 1 61.62 80 PHE A O 1
ATOM 631 N N . THR A 1 81 ? -15.812 -21.125 9.328 1 66.81 81 THR A N 1
ATOM 632 C CA . THR A 1 81 ? -17.219 -20.781 9.195 1 66.81 81 THR A CA 1
ATOM 633 C C . THR A 1 81 ? -17.562 -20.453 7.742 1 66.81 81 THR A C 1
ATOM 635 O O . THR A 1 81 ? -16.688 -20 6.988 1 66.81 81 THR A O 1
ATOM 638 N N . LEU A 1 82 ? -18.781 -20.781 7.332 1 72.94 82 LEU A N 1
ATOM 639 C CA . LEU A 1 82 ? -19.281 -20.469 5.996 1 72.94 82 LEU A CA 1
ATOM 640 C C . LEU A 1 82 ? -19.453 -18.969 5.824 1 72.94 82 LEU A C 1
ATOM 642 O O . LEU A 1 82 ? -19.594 -18.484 4.699 1 72.94 82 LEU A O 1
ATOM 646 N N . GLY A 1 83 ? -19.359 -18.281 6.832 1 76.31 83 GLY A N 1
ATOM 647 C CA . GLY A 1 83 ? -19.562 -16.844 6.781 1 76.31 83 GLY A CA 1
ATOM 648 C C . GLY A 1 83 ? -18.375 -16.094 6.203 1 76.31 83 GLY A C 1
ATOM 649 O O . GLY A 1 83 ? -18.531 -14.984 5.688 1 76.31 83 GLY A O 1
ATOM 650 N N . ASP A 1 84 ? -17.266 -16.703 6.188 1 82.31 84 ASP A N 1
ATOM 651 C CA . ASP A 1 84 ? -16.062 -16.141 5.59 1 82.31 84 ASP A CA 1
ATOM 652 C C . ASP A 1 84 ? -15.852 -16.656 4.168 1 82.31 84 ASP A C 1
ATOM 654 O O . ASP A 1 84 ? -15.766 -17.859 3.955 1 82.31 84 ASP A O 1
ATOM 658 N N . PRO A 1 85 ? -15.789 -15.766 3.244 1 86.69 85 PRO A N 1
ATOM 659 C CA . PRO A 1 85 ? -15.766 -16.203 1.846 1 86.69 85 PRO A CA 1
ATOM 660 C C . PRO A 1 85 ? -14.594 -17.141 1.542 1 86.69 85 PRO A C 1
ATOM 662 O O . PRO A 1 85 ? -14.75 -18.094 0.772 1 86.69 85 PRO A O 1
ATOM 665 N N . LEU A 1 86 ? -13.445 -16.875 2.064 1 86.62 86 LEU A N 1
ATOM 666 C CA . LEU A 1 86 ? -12.297 -17.75 1.831 1 86.62 86 LEU A CA 1
ATOM 667 C C . LEU A 1 86 ? -12.523 -19.125 2.438 1 86.62 86 LEU A C 1
ATOM 669 O O . LEU A 1 86 ? -12.273 -20.141 1.789 1 86.62 86 LEU A O 1
ATOM 673 N N . GLN A 1 87 ? -13.047 -19.156 3.619 1 85.12 87 GLN A N 1
ATOM 674 C CA . GLN A 1 87 ? -13.344 -20.422 4.27 1 85.12 87 GLN A CA 1
ATOM 675 C C . GLN A 1 87 ? -14.43 -21.188 3.512 1 85.12 87 GLN A C 1
ATOM 677 O O . GLN A 1 87 ? -14.344 -22.406 3.355 1 85.12 87 GLN A O 1
ATOM 682 N N . ALA A 1 88 ? -15.391 -20.438 3.086 1 88.62 88 ALA A N 1
ATOM 683 C CA . ALA A 1 88 ? -16.438 -21.062 2.287 1 88.62 88 ALA A CA 1
ATOM 684 C C . ALA A 1 88 ? -15.875 -21.703 1.027 1 88.62 88 ALA A C 1
ATOM 686 O O . ALA A 1 88 ? -16.25 -22.828 0.67 1 88.62 88 ALA A O 1
ATOM 687 N N . SER A 1 89 ? -14.953 -21 0.392 1 91.06 89 SER A N 1
ATOM 688 C CA . SER A 1 89 ? -14.312 -21.531 -0.812 1 91.06 89 SER A CA 1
ATOM 689 C C . SER A 1 89 ? -13.555 -22.812 -0.52 1 91.06 89 SER A C 1
ATOM 691 O O . SER A 1 89 ? -13.664 -23.781 -1.272 1 91.06 89 SER A O 1
ATOM 693 N N . LEU A 1 90 ? -12.883 -22.828 0.569 1 89.44 90 LEU A N 1
ATOM 694 C CA . LEU A 1 90 ? -12.102 -24 0.945 1 89.44 90 LEU A CA 1
ATOM 695 C C . LEU A 1 90 ? -13.008 -25.188 1.227 1 89.44 90 LEU A C 1
ATOM 697 O O . LEU A 1 90 ? -12.703 -26.312 0.827 1 89.44 90 LEU A O 1
ATOM 701 N N . LEU A 1 91 ? -14.109 -24.938 1.88 1 87.75 91 LEU A N 1
ATOM 702 C CA . LEU A 1 91 ? -15.07 -25.984 2.193 1 87.75 91 LEU A CA 1
ATOM 703 C C . LEU A 1 91 ? -15.703 -26.547 0.922 1 87.75 91 LEU A C 1
ATOM 705 O O . LEU A 1 91 ? -15.867 -27.75 0.782 1 87.75 91 LEU A O 1
ATOM 709 N N . LYS A 1 92 ? -16.047 -25.656 0.006 1 91.31 92 LYS A N 1
ATOM 710 C CA . LYS A 1 92 ? -16.656 -26.078 -1.257 1 91.31 92 LYS A CA 1
ATOM 711 C C . LYS A 1 92 ? -15.688 -26.953 -2.059 1 91.31 92 LYS A C 1
ATOM 713 O O . LYS A 1 92 ? -16.078 -27.984 -2.607 1 91.31 92 LYS A O 1
ATOM 718 N N . LEU A 1 93 ? -14.453 -26.531 -2.08 1 92.06 93 LEU A N 1
ATOM 719 C CA . LEU A 1 93 ? -13.445 -27.312 -2.801 1 92.06 93 LEU A CA 1
ATOM 720 C C . LEU A 1 93 ? -13.234 -28.672 -2.145 1 92.06 93 LEU A C 1
ATOM 722 O O . LEU A 1 93 ? -13.18 -29.688 -2.828 1 92.06 93 LEU A O 1
ATOM 726 N N . SER A 1 94 ? -13.156 -28.656 -0.901 1 88.12 94 SER A N 1
ATOM 727 C CA . SER A 1 94 ? -12.969 -29.906 -0.156 1 88.12 94 SER A CA 1
ATOM 728 C C . SER A 1 94 ? -14.125 -30.875 -0.398 1 88.12 94 SER A C 1
ATOM 730 O O . SER A 1 94 ? -13.906 -32.062 -0.561 1 88.12 94 SER A O 1
ATOM 732 N N . ALA A 1 95 ? -15.289 -30.359 -0.421 1 88.12 95 ALA A N 1
ATOM 733 C CA . ALA A 1 95 ? -16.484 -31.172 -0.622 1 88.12 95 ALA A CA 1
ATOM 734 C C . ALA A 1 95 ? -16.469 -31.844 -1.991 1 88.12 95 ALA A C 1
ATOM 736 O O . ALA A 1 95 ? -17.125 -32.875 -2.195 1 88.12 95 ALA A O 1
ATOM 737 N N . ARG A 1 96 ? -15.719 -31.281 -2.9 1 91.12 96 ARG A N 1
ATOM 738 C CA . ARG A 1 96 ? -15.648 -31.828 -4.254 1 91.12 96 ARG A CA 1
ATOM 739 C C . ARG A 1 96 ? -14.344 -32.594 -4.465 1 91.12 96 ARG A C 1
ATOM 741 O O . ARG A 1 96 ? -14.023 -32.969 -5.59 1 91.12 96 ARG A O 1
ATOM 748 N N . GLY A 1 97 ? -13.555 -32.719 -3.354 1 87.75 97 GLY A N 1
ATOM 749 C CA . GLY A 1 97 ? -12.305 -33.469 -3.41 1 87.75 97 GLY A CA 1
ATOM 750 C C . GLY A 1 97 ? -11.188 -32.719 -4.109 1 87.75 97 GLY A C 1
ATOM 751 O O . GLY A 1 97 ? -10.281 -33.312 -4.68 1 87.75 97 GLY A O 1
ATOM 752 N N . ILE A 1 98 ? -11.305 -31.453 -4.207 1 92.5 98 ILE A N 1
ATOM 753 C CA . ILE A 1 98 ? -10.266 -30.625 -4.816 1 92.5 98 ILE A CA 1
ATOM 754 C C . ILE A 1 98 ? -9.305 -30.125 -3.738 1 92.5 98 ILE A C 1
ATOM 756 O O . ILE A 1 98 ? -9.711 -29.438 -2.803 1 92.5 98 ILE A O 1
ATOM 760 N N . SER A 1 99 ? -8.062 -30.469 -3.861 1 91.5 99 SER A N 1
ATOM 761 C CA . SER A 1 99 ? -7.035 -30.047 -2.91 1 91.5 99 SER A CA 1
ATOM 762 C C . SER A 1 99 ? -6.578 -28.609 -3.188 1 91.5 99 SER A C 1
ATOM 764 O O . SER A 1 99 ? -6.648 -28.141 -4.328 1 91.5 99 SER A O 1
ATOM 766 N N . VAL A 1 100 ? -6.172 -27.953 -2.107 1 92.94 100 VAL A N 1
ATOM 767 C CA . VAL A 1 100 ? -5.535 -26.641 -2.232 1 92.94 100 VAL A CA 1
ATOM 768 C C . VAL A 1 100 ? -4.098 -26.719 -1.715 1 92.94 100 VAL A C 1
ATOM 770 O O . VAL A 1 100 ? -3.855 -27.219 -0.611 1 92.94 100 VAL A O 1
ATOM 773 N N . PHE A 1 101 ? -3.201 -26.312 -2.562 1 92.38 101 PHE A N 1
ATOM 774 C CA . PHE A 1 101 ? -1.774 -26.328 -2.264 1 92.38 101 PHE A CA 1
ATOM 775 C C . PHE A 1 101 ? -1.168 -24.938 -2.496 1 92.38 101 PHE A C 1
ATOM 777 O O . PHE A 1 101 ? -1.35 -24.344 -3.562 1 92.38 101 PHE A O 1
ATOM 784 N N . ALA A 1 102 ? -0.496 -24.359 -1.445 1 93.38 102 ALA A N 1
ATOM 785 C CA . ALA A 1 102 ? 0.104 -23.031 -1.548 1 93.38 102 ALA A CA 1
ATOM 786 C C . ALA A 1 102 ? 1.598 -23.078 -1.24 1 93.38 102 ALA A C 1
ATOM 788 O O . ALA A 1 102 ? 2 -23.016 -0.076 1 93.38 102 ALA A O 1
ATOM 789 N N . PRO A 1 103 ? 2.434 -23.047 -2.23 1 90.94 103 PRO A N 1
ATOM 790 C CA . PRO A 1 103 ? 3.881 -23.141 -2.02 1 90.94 103 PRO A CA 1
ATOM 791 C C . PRO A 1 103 ? 4.508 -21.812 -1.631 1 90.94 103 PRO A C 1
ATOM 793 O O . PRO A 1 103 ? 5.562 -21.781 -0.993 1 90.94 103 PRO A O 1
ATOM 796 N N . HIS A 1 104 ? 3.914 -20.703 -1.95 1 89.06 104 HIS A N 1
ATOM 797 C CA . HIS A 1 104 ? 4.207 -19.297 -1.704 1 89.06 104 HIS A CA 1
ATOM 798 C C . HIS A 1 104 ? 5.699 -19 -1.833 1 89.06 104 HIS A C 1
ATOM 800 O O . HIS A 1 104 ? 6.23 -18.953 -2.943 1 89.06 104 HIS A O 1
ATOM 806 N N . THR A 1 105 ? 6.488 -18.984 -0.722 1 89.69 105 THR A N 1
ATOM 807 C CA . THR A 1 105 ? 7.816 -18.391 -0.723 1 89.69 105 THR A CA 1
ATOM 808 C C . THR A 1 105 ? 8.844 -19.344 -1.33 1 89.69 105 THR A C 1
ATOM 810 O O . THR A 1 105 ? 9.953 -18.938 -1.669 1 89.69 105 THR A O 1
ATOM 813 N N . SER A 1 106 ? 8.453 -20.641 -1.519 1 93.81 106 SER A N 1
ATOM 814 C CA . SER A 1 106 ? 9.383 -21.516 -2.221 1 93.81 106 SER A CA 1
ATOM 815 C C . SER A 1 106 ? 9.578 -21.078 -3.666 1 93.81 106 SER A C 1
ATOM 817 O O . SER A 1 106 ? 10.68 -21.188 -4.211 1 93.81 106 SER A O 1
ATOM 819 N N . LEU A 1 107 ? 8.531 -20.531 -4.246 1 95.69 107 LEU A N 1
ATOM 820 C CA . LEU A 1 107 ? 8.617 -20.031 -5.609 1 95.69 107 LEU A CA 1
ATOM 821 C C . LEU A 1 107 ? 9.391 -18.719 -5.656 1 95.69 107 LEU A C 1
ATOM 823 O O . LEU A 1 107 ? 9.945 -18.344 -6.695 1 95.69 107 LEU A O 1
ATOM 827 N N . ASP A 1 108 ? 9.391 -17.984 -4.551 1 95.88 108 ASP A N 1
ATOM 828 C CA . ASP A 1 108 ? 10.164 -16.75 -4.465 1 95.88 108 ASP A CA 1
ATOM 829 C C . ASP A 1 108 ? 11.664 -17.047 -4.406 1 95.88 108 ASP A C 1
ATOM 831 O O . ASP A 1 108 ? 12.477 -16.312 -4.957 1 95.88 108 ASP A O 1
ATOM 835 N N . ALA A 1 109 ? 11.984 -18.156 -3.771 1 96 109 ALA A N 1
ATOM 836 C CA . ALA A 1 109 ? 13.367 -18.422 -3.4 1 96 109 ALA A CA 1
ATOM 837 C C . ALA A 1 109 ? 14.055 -19.297 -4.449 1 96 109 ALA A C 1
ATOM 839 O O . ALA A 1 109 ? 15.281 -19.234 -4.609 1 96 109 ALA A O 1
ATOM 840 N N . THR A 1 110 ? 13.312 -20.141 -5.145 1 96.94 110 THR A N 1
ATOM 841 C CA . THR A 1 110 ? 13.922 -21.078 -6.078 1 96.94 110 THR A CA 1
ATOM 842 C C . THR A 1 110 ? 14.656 -20.344 -7.188 1 96.94 110 THR A C 1
ATOM 844 O O . THR A 1 110 ? 14.219 -19.281 -7.625 1 96.94 110 THR A O 1
ATOM 847 N N . PRO A 1 111 ? 15.781 -20.781 -7.668 1 95.56 111 PRO A N 1
ATOM 848 C CA . PRO A 1 111 ? 16.641 -20.062 -8.609 1 95.56 111 PRO A CA 1
ATOM 849 C C . PRO A 1 111 ? 15.906 -19.641 -9.875 1 95.56 111 PRO A C 1
ATOM 851 O O . PRO A 1 111 ? 16.172 -18.562 -10.414 1 95.56 111 PRO A O 1
ATOM 854 N N . ASN A 1 112 ? 14.93 -20.359 -10.367 1 93.62 112 ASN A N 1
ATOM 855 C CA . ASN A 1 112 ? 14.18 -19.984 -11.562 1 93.62 112 ASN A CA 1
ATOM 856 C C . ASN A 1 112 ? 12.742 -19.609 -11.219 1 93.62 112 ASN A C 1
ATOM 858 O O . ASN A 1 112 ? 11.82 -19.906 -11.977 1 93.62 112 ASN A O 1
ATOM 862 N N . GLY A 1 113 ? 12.664 -19 -10.031 1 97 113 GLY A N 1
ATOM 863 C CA . GLY A 1 113 ? 11.344 -18.641 -9.539 1 97 113 GLY A CA 1
ATOM 864 C C . GLY A 1 113 ? 10.891 -17.266 -9.977 1 97 113 GLY A C 1
ATOM 865 O O . GLY A 1 113 ? 11.312 -16.766 -11.023 1 97 113 GLY A O 1
ATOM 866 N N . ILE A 1 114 ? 10.008 -16.688 -9.258 1 97.69 114 ILE A N 1
ATOM 867 C CA . ILE A 1 114 ? 9.266 -15.484 -9.625 1 97.69 114 ILE A CA 1
ATOM 868 C C . ILE A 1 114 ? 10.211 -14.289 -9.711 1 97.69 114 ILE A C 1
ATOM 870 O O . ILE A 1 114 ? 10.102 -13.461 -10.617 1 97.69 114 ILE A O 1
ATOM 874 N N . ASN A 1 115 ? 11.188 -14.195 -8.859 1 98.12 115 ASN A N 1
ATOM 875 C CA . ASN A 1 115 ? 12.07 -13.031 -8.844 1 98.12 115 ASN A CA 1
ATOM 876 C C . ASN A 1 115 ? 13.094 -13.086 -9.977 1 98.12 115 ASN A C 1
ATOM 878 O O . ASN A 1 115 ? 13.516 -12.047 -10.484 1 98.12 115 ASN A O 1
ATOM 882 N N . THR A 1 116 ? 13.461 -14.336 -10.375 1 97.75 116 THR A N 1
ATOM 883 C CA . THR A 1 116 ? 14.281 -14.477 -11.57 1 97.75 116 THR A CA 1
ATOM 884 C C . THR A 1 116 ? 13.523 -14.008 -12.805 1 97.75 116 THR A C 1
ATOM 886 O O . THR A 1 116 ? 14.094 -13.328 -13.664 1 97.75 116 THR A O 1
ATOM 889 N N . TRP A 1 117 ? 12.266 -14.336 -12.867 1 98.44 117 TRP A N 1
ATOM 890 C CA . TRP A 1 117 ? 11.406 -13.898 -13.961 1 98.44 117 TRP A CA 1
ATOM 891 C C . TRP A 1 117 ? 11.211 -12.383 -13.93 1 98.44 117 TRP A C 1
ATOM 893 O O . TRP A 1 117 ? 11.203 -11.727 -14.977 1 98.44 117 TRP A O 1
ATOM 903 N N . LEU A 1 118 ? 11.141 -11.766 -12.758 1 98.5 118 LEU A N 1
ATOM 904 C CA . LEU A 1 118 ? 10.844 -10.352 -12.562 1 98.5 118 LEU A CA 1
ATOM 905 C C . LEU A 1 118 ? 12 -9.477 -13.055 1 98.5 118 LEU A C 1
ATOM 907 O O . LEU A 1 118 ? 11.789 -8.328 -13.453 1 98.5 118 LEU A O 1
ATOM 911 N N . VAL A 1 119 ? 13.234 -9.945 -13.141 1 98 119 VAL A N 1
ATOM 912 C CA . VAL A 1 119 ? 14.367 -9.117 -13.539 1 98 119 VAL A CA 1
ATOM 913 C C . VAL A 1 119 ? 14.656 -9.336 -15.023 1 98 119 VAL A C 1
ATOM 915 O O . VAL A 1 119 ? 15.617 -8.766 -15.562 1 98 119 VAL A O 1
ATOM 918 N N . GLU A 1 120 ? 13.852 -10.164 -15.703 1 98.31 120 GLU A N 1
ATOM 919 C CA . GLU A 1 120 ? 14.102 -10.523 -17.094 1 98.31 120 GLU A CA 1
ATOM 920 C C . GLU A 1 120 ? 14.258 -9.281 -17.969 1 98.31 120 GLU A C 1
ATOM 922 O O . GLU A 1 120 ? 15.117 -9.242 -18.859 1 98.31 120 GLU A O 1
ATOM 927 N N . PRO A 1 121 ? 13.508 -8.219 -17.75 1 98.25 121 PRO A N 1
ATOM 928 C CA . PRO A 1 121 ? 13.664 -7.031 -18.609 1 98.25 121 PRO A CA 1
ATOM 929 C C . PRO A 1 121 ? 15.055 -6.414 -18.516 1 98.25 121 PRO A C 1
ATOM 931 O O . PRO A 1 121 ? 15.461 -5.664 -19.406 1 98.25 121 PRO A O 1
ATOM 934 N N . PHE A 1 122 ? 15.828 -6.766 -17.484 1 98.56 122 PHE A N 1
ATOM 935 C CA . PHE A 1 122 ? 17.125 -6.145 -17.25 1 98.56 122 PHE A CA 1
ATOM 936 C C . PHE A 1 122 ? 18.25 -7.133 -17.516 1 98.56 122 PHE A C 1
ATOM 938 O O . PHE A 1 122 ? 19.422 -6.766 -17.469 1 98.56 122 PHE A O 1
ATOM 945 N N . ALA A 1 123 ? 17.938 -8.383 -17.781 1 97.62 123 ALA A N 1
ATOM 946 C CA . ALA A 1 123 ? 18.906 -9.461 -17.875 1 97.62 123 ALA A CA 1
ATOM 947 C C . ALA A 1 123 ? 19.859 -9.234 -19.047 1 97.62 123 ALA A C 1
ATOM 949 O O . ALA A 1 123 ? 21.047 -9.539 -18.969 1 97.62 123 ALA A O 1
ATOM 950 N N . GLY A 1 124 ? 19.312 -8.719 -20.156 1 97.56 124 GLY A N 1
ATOM 951 C CA . GLY A 1 124 ? 20.141 -8.484 -21.328 1 97.56 124 GLY A CA 1
ATOM 952 C C . GLY A 1 124 ? 21.234 -7.453 -21.109 1 97.56 124 GLY A C 1
ATOM 953 O O . GLY A 1 124 ? 22.25 -7.453 -21.797 1 97.56 124 GLY A O 1
ATOM 954 N N . ASN A 1 125 ? 21.062 -6.605 -20.203 1 98.06 125 ASN A N 1
ATOM 955 C CA . ASN A 1 125 ? 21.984 -5.531 -19.844 1 98.06 125 ASN A CA 1
ATOM 956 C C . ASN A 1 125 ? 22.672 -5.789 -18.516 1 98.06 125 ASN A C 1
ATOM 958 O O . ASN A 1 125 ? 23.172 -4.859 -17.875 1 98.06 125 ASN A O 1
ATOM 962 N N . ALA A 1 126 ? 22.688 -7.055 -18.078 1 98.38 126 ALA A N 1
ATOM 963 C CA . ALA A 1 126 ? 23.188 -7.367 -16.734 1 98.38 126 ALA A CA 1
ATOM 964 C C . ALA A 1 126 ? 24.672 -7.719 -16.781 1 98.38 126 ALA A C 1
ATOM 966 O O . ALA A 1 126 ? 25.109 -8.453 -17.656 1 98.38 126 ALA A O 1
ATOM 967 N N . SER A 1 127 ? 25.422 -7.141 -15.898 1 98.5 127 SER A N 1
ATOM 968 C CA . SER A 1 127 ? 26.781 -7.605 -15.648 1 98.5 127 SER A CA 1
ATOM 969 C C . SER A 1 127 ? 26.812 -8.672 -14.555 1 98.5 127 SER A C 1
ATOM 971 O O . SER A 1 127 ? 27.719 -9.492 -14.508 1 98.5 127 SER A O 1
ATOM 973 N N . ALA A 1 128 ? 25.781 -8.648 -13.68 1 98.19 128 ALA A N 1
ATOM 974 C CA . ALA A 1 128 ? 25.641 -9.633 -12.609 1 98.19 128 ALA A CA 1
ATOM 975 C C . ALA A 1 128 ? 24.188 -9.695 -12.125 1 98.19 128 ALA A C 1
ATOM 977 O O . ALA A 1 128 ? 23.484 -8.688 -12.133 1 98.19 128 ALA A O 1
ATOM 978 N N . ILE A 1 129 ? 23.781 -10.836 -11.773 1 98.06 129 ILE A N 1
ATOM 979 C CA . ILE A 1 129 ? 22.5 -11.07 -11.125 1 98.06 129 ILE A CA 1
ATOM 980 C C . ILE A 1 129 ? 22.703 -11.93 -9.875 1 98.06 129 ILE A C 1
ATOM 982 O O . ILE A 1 129 ? 23.25 -13.031 -9.953 1 98.06 129 ILE A O 1
ATOM 986 N N . GLU A 1 130 ? 22.297 -11.391 -8.719 1 97.62 130 GLU A N 1
ATOM 987 C CA . GLU A 1 130 ? 22.469 -12.078 -7.441 1 97.62 130 GLU A CA 1
ATOM 988 C C . GLU A 1 130 ? 21.188 -12.055 -6.613 1 97.62 130 GLU A C 1
ATOM 990 O O . GLU A 1 130 ? 20.297 -11.25 -6.875 1 97.62 130 GLU A O 1
ATOM 995 N N . VAL A 1 131 ? 21.125 -12.977 -5.672 1 97.88 131 VAL A N 1
ATOM 996 C CA . VAL A 1 131 ? 20.016 -12.922 -4.73 1 97.88 131 VAL A CA 1
ATOM 997 C C . VAL A 1 131 ? 20.25 -11.82 -3.701 1 97.88 131 VAL A C 1
ATOM 999 O O . VAL A 1 131 ? 21.406 -11.484 -3.402 1 97.88 131 VAL A O 1
ATOM 1002 N N . VAL A 1 132 ? 19.172 -11.211 -3.229 1 98 132 VAL A N 1
ATOM 1003 C CA . VAL A 1 132 ? 19.281 -10.219 -2.16 1 98 132 VAL A CA 1
ATOM 1004 C C . VAL A 1 132 ? 19.641 -10.914 -0.849 1 98 132 VAL A C 1
ATOM 1006 O O . VAL A 1 132 ? 20.547 -10.477 -0.138 1 98 132 VAL A O 1
ATOM 1009 N N . THR A 1 133 ? 18.891 -12.023 -0.551 1 96.81 133 THR A N 1
ATOM 1010 C CA . THR A 1 133 ? 19.141 -12.828 0.634 1 96.81 133 THR A CA 1
ATOM 1011 C C . THR A 1 133 ? 19.266 -14.305 0.263 1 96.81 133 THR A C 1
ATOM 1013 O O . THR A 1 133 ? 18.281 -14.938 -0.123 1 96.81 133 THR A O 1
ATOM 1016 N N . ALA A 1 134 ? 20.406 -14.836 0.482 1 96.25 134 ALA A N 1
ATOM 1017 C CA . ALA A 1 134 ? 20.641 -16.234 0.143 1 96.25 134 ALA A CA 1
ATOM 1018 C C . ALA A 1 134 ? 19.922 -17.172 1.11 1 96.25 134 ALA A C 1
ATOM 1020 O O . ALA A 1 134 ? 19.875 -16.906 2.314 1 96.25 134 ALA A O 1
ATOM 1021 N N . SER A 1 135 ? 19.328 -18.203 0.532 1 95.19 135 SER A N 1
ATOM 1022 C CA . SER A 1 135 ? 18.734 -19.234 1.38 1 95.19 135 SER A CA 1
ATOM 1023 C C . SER A 1 135 ? 19.797 -20.062 2.086 1 95.19 135 SER A C 1
ATOM 1025 O O . SER A 1 135 ? 20.891 -20.281 1.542 1 95.19 135 SER A O 1
ATOM 1027 N N . GLU A 1 136 ? 19.375 -20.531 3.264 1 90.94 136 GLU A N 1
ATOM 1028 C CA . GLU A 1 136 ? 20.234 -21.453 3.986 1 90.94 136 GLU A CA 1
ATOM 1029 C C . GLU A 1 136 ? 19.859 -22.906 3.701 1 90.94 136 GLU A C 1
ATOM 1031 O O . GLU A 1 136 ? 18.719 -23.188 3.316 1 90.94 136 GLU A O 1
ATOM 1036 N N . ASN A 1 137 ? 20.766 -23.844 3.822 1 88.88 137 ASN A N 1
ATOM 1037 C CA . ASN A 1 137 ? 20.516 -25.281 3.678 1 88.88 137 ASN A CA 1
ATOM 1038 C C . ASN A 1 137 ? 19.797 -25.594 2.361 1 88.88 137 ASN A C 1
ATOM 1040 O O . ASN A 1 137 ? 18.781 -26.266 2.35 1 88.88 137 ASN A O 1
ATOM 1044 N N . VAL A 1 138 ? 20.328 -25.109 1.352 1 93.5 138 VAL A N 1
ATOM 1045 C CA . VAL A 1 138 ? 19.781 -25.266 0.009 1 93.5 138 VAL A CA 1
ATOM 1046 C C . VAL A 1 138 ? 19.953 -26.703 -0.465 1 93.5 138 VAL A C 1
ATOM 1048 O O . VAL A 1 138 ? 21.062 -27.234 -0.44 1 93.5 138 VAL A O 1
ATOM 1051 N N . PRO A 1 139 ? 18.828 -27.391 -0.801 1 94.12 139 PRO A N 1
ATOM 1052 C CA . PRO A 1 139 ? 18.969 -28.75 -1.34 1 94.12 139 PRO A CA 1
ATOM 1053 C C . PRO A 1 139 ? 19.844 -28.797 -2.592 1 94.12 139 PRO A C 1
ATOM 1055 O O . PRO A 1 139 ? 19.969 -27.797 -3.305 1 94.12 139 PRO A O 1
ATOM 1058 N N . ALA A 1 140 ? 20.391 -30 -2.805 1 94.06 140 ALA A N 1
ATOM 1059 C CA . ALA A 1 140 ? 21.219 -30.203 -3.996 1 94.06 140 ALA A CA 1
ATOM 1060 C C . ALA A 1 140 ? 20.422 -29.875 -5.262 1 94.06 140 ALA A C 1
ATOM 1062 O O . ALA A 1 140 ? 19.266 -30.281 -5.395 1 94.06 140 ALA A O 1
ATOM 1063 N N . GLY A 1 141 ? 21.016 -29.125 -6.152 1 94.88 141 GLY A N 1
ATOM 1064 C CA . GLY A 1 141 ? 20.375 -28.797 -7.414 1 94.88 141 GLY A CA 1
ATOM 1065 C C . GLY A 1 141 ? 19.703 -27.438 -7.402 1 94.88 141 GLY A C 1
ATOM 1066 O O . GLY A 1 141 ? 19.234 -26.969 -8.445 1 94.88 141 GLY A O 1
ATOM 1067 N N . PHE A 1 142 ? 19.672 -26.812 -6.254 1 97.12 142 PHE A N 1
ATOM 1068 C CA . PHE A 1 142 ? 19 -25.516 -6.148 1 97.12 142 PHE A CA 1
ATOM 1069 C C . PHE A 1 142 ? 19.938 -24.453 -5.625 1 97.12 142 PHE A C 1
ATOM 1071 O O . PHE A 1 142 ? 19.531 -23.531 -4.91 1 97.12 142 PHE A O 1
ATOM 1078 N N . GLU A 1 143 ? 21.203 -24.609 -5.965 1 94.94 143 GLU A N 1
ATOM 1079 C CA . GLU A 1 143 ? 22.188 -23.594 -5.633 1 94.94 143 GLU A CA 1
ATOM 1080 C C . GLU A 1 143 ? 21.781 -22.219 -6.172 1 94.94 143 GLU A C 1
ATOM 1082 O O . GLU A 1 143 ? 21.266 -22.109 -7.285 1 94.94 143 GLU A O 1
ATOM 1087 N N . GLY A 1 144 ? 21.969 -21.234 -5.363 1 95.19 144 GLY A N 1
ATOM 1088 C CA . GLY A 1 144 ? 21.594 -19.891 -5.766 1 95.19 144 GLY A CA 1
ATOM 1089 C C . GLY A 1 144 ? 20.203 -19.5 -5.305 1 95.19 144 GLY A C 1
ATOM 1090 O O . GLY A 1 144 ? 19.734 -18.391 -5.613 1 95.19 144 GLY A O 1
ATOM 1091 N N . ALA A 1 145 ? 19.531 -20.391 -4.523 1 97.12 145 ALA A N 1
ATOM 1092 C CA . ALA A 1 145 ? 18.219 -20.094 -3.969 1 97.12 145 ALA A CA 1
ATOM 1093 C C . ALA A 1 145 ? 18.297 -18.938 -2.979 1 97.12 145 ALA A C 1
ATOM 1095 O O . ALA A 1 145 ? 19.281 -18.797 -2.244 1 97.12 145 ALA A O 1
ATOM 1096 N N . GLY A 1 146 ? 17.312 -18.141 -2.994 1 97.25 146 GLY A N 1
ATOM 1097 C CA . GLY A 1 146 ? 17.25 -16.984 -2.1 1 97.25 146 GLY A CA 1
ATOM 1098 C C . GLY A 1 146 ? 16.125 -16.031 -2.459 1 97.25 146 GLY A C 1
ATOM 1099 O O . GLY A 1 146 ? 15.422 -16.219 -3.449 1 97.25 146 GLY A O 1
ATOM 1100 N N . MET A 1 147 ? 16.016 -15.062 -1.633 1 97.25 147 MET A N 1
ATOM 1101 C CA . MET A 1 147 ? 14.938 -14.094 -1.799 1 97.25 147 MET A CA 1
ATOM 1102 C C . MET A 1 147 ? 15.422 -12.859 -2.559 1 97.25 147 MET A C 1
ATOM 1104 O O . MET A 1 147 ? 16.547 -12.398 -2.348 1 97.25 147 MET A O 1
ATOM 1108 N N . GLY A 1 148 ? 14.523 -12.352 -3.395 1 98.06 148 GLY A N 1
ATOM 1109 C CA . GLY A 1 148 ? 14.859 -11.156 -4.148 1 98.06 148 GLY A CA 1
ATOM 1110 C C . GLY A 1 148 ? 15.992 -11.367 -5.137 1 98.06 148 GLY A C 1
ATOM 1111 O O . GLY A 1 148 ? 16.641 -12.414 -5.125 1 98.06 148 GLY A O 1
ATOM 1112 N N . LYS A 1 149 ? 16.156 -10.461 -5.984 1 98.56 149 LYS A N 1
ATOM 1113 C CA . LYS A 1 149 ? 17.266 -10.406 -6.938 1 98.56 149 LYS A CA 1
ATOM 1114 C C . LYS A 1 149 ? 17.812 -8.984 -7.074 1 98.56 149 LYS A C 1
ATOM 1116 O O . LYS A 1 149 ? 17.062 -8.016 -6.926 1 98.56 149 LYS A O 1
ATOM 1121 N N . ILE A 1 150 ? 19.031 -8.867 -7.293 1 98.62 150 ILE A N 1
ATOM 1122 C CA . ILE A 1 150 ? 19.672 -7.602 -7.621 1 98.62 150 ILE A CA 1
ATOM 1123 C C . ILE A 1 150 ? 20.453 -7.738 -8.93 1 98.62 150 ILE A C 1
ATOM 1125 O O . ILE A 1 150 ? 21.219 -8.68 -9.102 1 98.62 150 ILE A O 1
ATOM 1129 N N . VAL A 1 151 ? 20.234 -6.852 -9.828 1 98.69 151 VAL A N 1
ATOM 1130 C CA . VAL A 1 151 ? 20.891 -6.82 -11.133 1 98.69 151 VAL A CA 1
ATOM 1131 C C . VAL A 1 151 ? 21.828 -5.613 -11.219 1 98.69 151 VAL A C 1
ATOM 1133 O O . VAL A 1 151 ? 21.391 -4.477 -11.008 1 98.69 151 VAL A O 1
ATOM 1136 N N . SER A 1 152 ? 23.062 -5.867 -11.422 1 98.75 152 SER A N 1
ATOM 1137 C CA . SER A 1 152 ? 23.969 -4.809 -11.836 1 98.75 152 SER A CA 1
ATOM 1138 C C . SER A 1 152 ? 23.984 -4.637 -13.344 1 98.75 152 SER A C 1
ATOM 1140 O O . SER A 1 152 ? 24.109 -5.613 -14.086 1 98.75 152 SER A O 1
ATOM 1142 N N . LEU A 1 153 ? 23.844 -3.428 -13.797 1 98.69 153 LEU A N 1
ATOM 1143 C CA . LEU A 1 153 ? 23.719 -3.182 -15.227 1 98.69 153 LEU A CA 1
ATOM 1144 C C . LEU A 1 153 ? 25.078 -2.85 -15.836 1 98.69 153 LEU A C 1
ATOM 1146 O O . LEU A 1 153 ? 25.891 -2.152 -15.227 1 98.69 153 LEU A O 1
ATOM 1150 N N . LYS A 1 154 ? 25.25 -3.342 -17.047 1 98.44 154 LYS A N 1
ATOM 1151 C CA . LYS A 1 154 ? 26.438 -3.002 -17.797 1 98.44 154 LYS A CA 1
ATOM 1152 C C . LYS A 1 154 ? 26.469 -1.52 -18.172 1 98.44 154 LYS A C 1
ATOM 1154 O O . LYS A 1 154 ? 27.5 -0.866 -18.078 1 98.44 154 LYS A O 1
ATOM 1159 N N . SER A 1 155 ? 25.344 -1.081 -18.609 1 98.06 155 SER A N 1
ATOM 1160 C CA . SER A 1 155 ? 25.141 0.318 -18.969 1 98.06 155 SER A CA 1
ATOM 1161 C C . SER A 1 155 ? 23.922 0.908 -18.281 1 98.06 155 SER A C 1
ATOM 1163 O O . SER A 1 155 ? 22.828 0.336 -18.344 1 98.06 155 SER A O 1
ATOM 1165 N N . GLY A 1 156 ? 24.172 2.004 -17.703 1 97.75 156 GLY A N 1
ATOM 1166 C CA . GLY A 1 156 ? 23.062 2.68 -17.016 1 97.75 156 GLY A CA 1
ATOM 1167 C C . GLY A 1 156 ? 21.922 3.035 -17.953 1 97.75 156 GLY A C 1
ATOM 1168 O O . GLY A 1 156 ? 22.125 3.168 -19.156 1 97.75 156 GLY A O 1
ATOM 1169 N N . MET A 1 157 ? 20.75 3.191 -17.328 1 97.38 157 MET A N 1
ATOM 1170 C CA . MET A 1 157 ? 19.578 3.586 -18.109 1 97.38 157 MET A CA 1
ATOM 1171 C C . MET A 1 157 ? 18.75 4.633 -17.375 1 97.38 157 MET A C 1
ATOM 1173 O O . MET A 1 157 ? 18.922 4.824 -16.172 1 97.38 157 MET A O 1
ATOM 1177 N N . GLY A 1 158 ? 17.875 5.32 -18.109 1 97.38 158 GLY A N 1
ATOM 1178 C CA . GLY A 1 158 ? 16.984 6.297 -17.5 1 97.38 158 GLY A CA 1
ATOM 1179 C C . GLY A 1 158 ? 15.805 5.668 -16.797 1 97.38 158 GLY A C 1
ATOM 1180 O O . GLY A 1 158 ? 15.414 4.543 -17.109 1 97.38 158 GLY A O 1
ATOM 1181 N N . VAL A 1 159 ? 15.25 6.43 -15.891 1 97.44 159 VAL A N 1
ATOM 1182 C CA . VAL A 1 159 ? 14.094 5.965 -15.133 1 97.44 159 VAL A CA 1
ATOM 1183 C C . VAL A 1 159 ? 12.938 5.648 -16.078 1 97.44 159 VAL A C 1
ATOM 1185 O O . VAL A 1 159 ? 12.281 4.617 -15.945 1 97.44 159 VAL A O 1
ATOM 1188 N N . ALA A 1 160 ? 12.727 6.488 -17.047 1 97.25 160 ALA A N 1
ATOM 1189 C CA . ALA A 1 160 ? 11.633 6.309 -17.984 1 97.25 160 ALA A CA 1
ATOM 1190 C C . ALA A 1 160 ? 11.781 5 -18.766 1 97.25 160 ALA A C 1
ATOM 1192 O O . ALA A 1 160 ? 10.805 4.281 -18.969 1 97.25 160 ALA A O 1
ATOM 1193 N N . ASP A 1 161 ? 12.961 4.684 -19.156 1 97.94 161 ASP A N 1
ATOM 1194 C CA . ASP A 1 161 ? 13.227 3.449 -19.891 1 97.94 161 ASP A CA 1
ATOM 1195 C C . ASP A 1 161 ? 13.008 2.225 -19 1 97.94 161 ASP A C 1
ATOM 1197 O O . ASP A 1 161 ? 12.461 1.215 -19.453 1 97.94 161 ASP A O 1
ATOM 1201 N N . ALA A 1 162 ? 13.484 2.332 -17.75 1 98.25 162 ALA A N 1
ATOM 1202 C CA . ALA A 1 162 ? 13.281 1.234 -16.812 1 98.25 162 ALA A CA 1
ATOM 1203 C C . ALA A 1 162 ? 11.797 0.978 -16.578 1 98.25 162 ALA A C 1
ATOM 1205 O O . ALA A 1 162 ? 11.344 -0.17 -16.609 1 98.25 162 ALA A O 1
ATOM 1206 N N . VAL A 1 163 ? 11.047 2.061 -16.406 1 98.5 163 VAL A N 1
ATOM 1207 C CA . VAL A 1 163 ? 9.617 1.964 -16.156 1 98.5 163 VAL A CA 1
ATOM 1208 C C . VAL A 1 163 ? 8.922 1.353 -17.375 1 98.5 163 VAL A C 1
ATOM 1210 O O . VAL A 1 163 ? 8.047 0.489 -17.219 1 98.5 163 VAL A O 1
ATOM 1213 N N . LYS A 1 164 ? 9.312 1.761 -18.531 1 98.69 164 LYS A N 1
ATOM 1214 C CA . LYS A 1 164 ? 8.75 1.207 -19.766 1 98.69 164 LYS A CA 1
ATOM 1215 C C . LYS 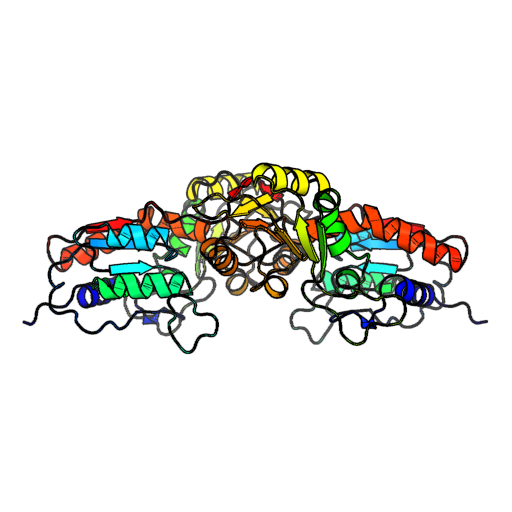A 1 164 ? 9 -0.294 -19.859 1 98.69 164 LYS A C 1
ATOM 1217 O O . LYS A 1 164 ? 8.102 -1.062 -20.188 1 98.69 164 LYS A O 1
ATOM 1222 N N . ALA A 1 165 ? 10.219 -0.714 -19.578 1 98.69 165 ALA A N 1
ATOM 1223 C CA . ALA A 1 165 ? 10.578 -2.129 -19.625 1 98.69 165 ALA A CA 1
ATOM 1224 C C . ALA A 1 165 ? 9.758 -2.936 -18.625 1 98.69 165 ALA A C 1
ATOM 1226 O O . ALA A 1 165 ? 9.289 -4.031 -18.938 1 98.69 165 ALA A O 1
ATOM 1227 N N . ILE A 1 166 ? 9.586 -2.357 -17.422 1 98.81 166 ILE A N 1
ATOM 1228 C CA . ILE A 1 166 ? 8.82 -3.012 -16.359 1 98.81 166 ILE A CA 1
ATOM 1229 C C . ILE A 1 166 ? 7.367 -3.168 -16.797 1 98.81 166 ILE A C 1
ATOM 1231 O O . ILE A 1 166 ? 6.793 -4.254 -16.703 1 98.81 166 ILE A O 1
ATOM 1235 N N . LYS A 1 167 ? 6.746 -2.098 -17.328 1 98.81 167 LYS A N 1
ATOM 1236 C CA . LYS A 1 167 ? 5.352 -2.125 -17.766 1 98.81 167 LYS A CA 1
ATOM 1237 C C . LYS A 1 167 ? 5.148 -3.148 -18.875 1 98.81 167 LYS A C 1
ATOM 1239 O O . LYS A 1 167 ? 4.16 -3.889 -18.875 1 98.81 167 LYS A O 1
ATOM 1244 N N . GLN A 1 168 ? 6.047 -3.199 -19.781 1 98.69 168 GLN A N 1
ATOM 1245 C CA . GLN A 1 168 ? 5.957 -4.145 -20.891 1 98.69 168 GLN A CA 1
ATOM 1246 C C . GLN A 1 168 ? 6.035 -5.586 -20.391 1 98.69 168 GLN A C 1
ATOM 1248 O O . GLN A 1 168 ? 5.242 -6.434 -20.812 1 98.69 168 GLN A O 1
ATOM 1253 N N . HIS A 1 169 ? 6.953 -5.867 -19.516 1 98.75 169 HIS A N 1
ATOM 1254 C CA . HIS A 1 169 ? 7.16 -7.211 -18.984 1 98.75 169 HIS A CA 1
ATOM 1255 C C . HIS A 1 169 ? 5.945 -7.691 -18.203 1 98.75 169 HIS A C 1
ATOM 1257 O O . HIS A 1 169 ? 5.559 -8.859 -18.297 1 98.75 169 HIS A O 1
ATOM 1263 N N . LEU A 1 170 ? 5.328 -6.73 -17.453 1 98.56 170 LEU A N 1
ATOM 1264 C CA . LEU A 1 170 ? 4.238 -7.09 -16.562 1 98.56 170 LEU A CA 1
ATOM 1265 C C . LEU A 1 170 ? 2.887 -6.914 -17.25 1 98.56 170 LEU A C 1
ATOM 1267 O O . LEU A 1 170 ? 1.853 -7.301 -16.688 1 98.56 170 LEU A O 1
ATOM 1271 N N . GLY A 1 171 ? 2.855 -6.348 -18.438 1 98.06 171 GLY A N 1
ATOM 1272 C CA . GLY A 1 171 ? 1.61 -6.082 -19.141 1 98.06 171 GLY A CA 1
ATOM 1273 C C . GLY A 1 171 ? 0.752 -5.035 -18.453 1 98.06 171 GLY A C 1
ATOM 1274 O O . GLY A 1 171 ? -0.464 -5.199 -18.344 1 98.06 171 GLY A O 1
ATOM 1275 N N . LEU A 1 172 ? 1.356 -3.99 -17.953 1 98.25 172 LEU A N 1
ATOM 1276 C CA . LEU A 1 172 ? 0.634 -2.988 -17.172 1 98.25 172 LEU A CA 1
ATOM 1277 C C . LEU A 1 172 ? 0.609 -1.649 -17.906 1 98.25 172 LEU A C 1
ATOM 1279 O O . LEU A 1 172 ? 1.601 -1.257 -18.531 1 98.25 172 LEU A O 1
ATOM 1283 N N . GLU A 1 173 ? -0.511 -1.013 -17.781 1 97.75 173 GLU A N 1
ATOM 1284 C CA . GLU A 1 173 ? -0.633 0.344 -18.312 1 97.75 173 GLU A CA 1
ATOM 1285 C C . GLU A 1 173 ? -0.045 1.366 -17.344 1 97.75 173 GLU A C 1
ATOM 1287 O O . GLU A 1 173 ? 0.578 2.342 -17.766 1 97.75 173 GLU A O 1
ATOM 1292 N N . TYR A 1 174 ? -0.235 1.122 -16.062 1 98 174 TYR A N 1
ATOM 1293 C CA . TYR A 1 174 ? 0.171 2.082 -15.047 1 98 174 TYR A CA 1
ATOM 1294 C C . TYR A 1 174 ? 0.994 1.406 -13.953 1 98 174 TYR A C 1
ATOM 1296 O O . TYR A 1 174 ? 0.766 0.238 -13.633 1 98 174 TYR A O 1
ATOM 1304 N N . VAL A 1 175 ? 1.934 2.08 -13.445 1 98.56 175 VAL A N 1
ATOM 1305 C CA . VAL A 1 175 ? 2.664 1.762 -12.227 1 98.56 175 VAL A CA 1
ATOM 1306 C C . VAL A 1 175 ? 2.834 3.023 -11.383 1 98.56 175 VAL A C 1
ATOM 1308 O O . VAL A 1 175 ? 2.557 4.133 -11.844 1 98.56 175 VAL A O 1
ATOM 1311 N N . GLN A 1 176 ? 3.125 2.873 -10.125 1 98.5 176 GLN A N 1
ATOM 1312 C CA . GLN A 1 176 ? 3.449 3.979 -9.234 1 98.5 176 GLN A CA 1
ATOM 1313 C C . GLN A 1 176 ? 4.961 4.145 -9.086 1 98.5 176 GLN A C 1
ATOM 1315 O O . GLN A 1 176 ? 5.668 3.186 -8.773 1 98.5 176 GLN A O 1
ATOM 1320 N N . VAL A 1 177 ? 5.441 5.355 -9.32 1 98.44 177 VAL A N 1
ATOM 1321 C CA . VAL A 1 177 ? 6.883 5.586 -9.359 1 98.44 177 VAL A CA 1
ATOM 1322 C C . VAL A 1 177 ? 7.25 6.73 -8.414 1 98.44 177 VAL A C 1
ATOM 1324 O O . VAL A 1 177 ? 6.59 7.773 -8.406 1 98.44 177 VAL A O 1
ATOM 1327 N N . ALA A 1 178 ? 8.18 6.531 -7.555 1 98.12 178 ALA A N 1
ATOM 1328 C CA . ALA A 1 178 ? 8.789 7.559 -6.711 1 98.12 178 ALA A CA 1
ATOM 1329 C C . ALA A 1 178 ? 10.258 7.754 -7.062 1 98.12 178 ALA A C 1
ATOM 1331 O O . ALA A 1 178 ? 11.023 6.789 -7.117 1 98.12 178 ALA A O 1
ATOM 1332 N N . THR A 1 179 ? 10.664 8.953 -7.301 1 97.19 179 THR A N 1
ATOM 1333 C CA . THR A 1 179 ? 12.039 9.258 -7.691 1 97.19 179 THR A CA 1
ATOM 1334 C C . THR A 1 179 ? 12.648 10.305 -6.77 1 97.19 179 THR A C 1
ATOM 1336 O O . THR A 1 179 ? 11.938 11.164 -6.246 1 97.19 179 THR A O 1
ATOM 1339 N N . PRO A 1 180 ? 13.93 10.188 -6.5 1 94.38 180 PRO A N 1
ATOM 1340 C CA . PRO A 1 180 ? 14.586 11.289 -5.785 1 94.38 180 PRO A CA 1
ATOM 1341 C C . PRO A 1 180 ? 14.609 12.586 -6.59 1 94.38 180 PRO A C 1
ATOM 1343 O O . PRO A 1 180 ? 14.297 12.586 -7.785 1 94.38 180 PRO A O 1
ATOM 1346 N N . SER A 1 181 ? 14.867 13.68 -5.887 1 88 181 SER A N 1
ATOM 1347 C CA . SER A 1 181 ? 14.898 14.992 -6.512 1 88 181 SER A CA 1
ATOM 1348 C C . SER A 1 181 ? 15.992 15.086 -7.566 1 88 181 SER A C 1
ATOM 1350 O O . SER A 1 181 ? 15.828 15.758 -8.586 1 88 181 SER A O 1
ATOM 1352 N N . THR A 1 182 ? 17.062 14.375 -7.277 1 85.69 182 THR A N 1
ATOM 1353 C CA . THR A 1 182 ? 18.172 14.391 -8.234 1 85.69 182 THR A CA 1
ATOM 1354 C C . THR A 1 182 ? 18.125 13.156 -9.133 1 85.69 182 THR A C 1
ATOM 1356 O O . THR A 1 182 ? 18.141 12.031 -8.641 1 85.69 182 THR A O 1
ATOM 1359 N N . GLU A 1 183 ? 17.844 13.461 -10.344 1 78.62 183 GLU A N 1
ATOM 1360 C CA . GLU A 1 183 ? 17.781 12.352 -11.289 1 78.62 183 GLU A CA 1
ATOM 1361 C C . GLU A 1 183 ? 19.141 11.703 -11.477 1 78.62 183 GLU A C 1
ATOM 1363 O O . GLU A 1 183 ? 20.156 12.391 -11.656 1 78.62 183 GLU A O 1
ATOM 1368 N N . ARG A 1 184 ? 19.25 10.461 -11.242 1 85.81 184 ARG A N 1
ATOM 1369 C CA . ARG A 1 184 ? 20.453 9.664 -11.5 1 85.81 184 ARG A CA 1
ATOM 1370 C C . ARG A 1 184 ? 20.141 8.477 -12.398 1 85.81 184 ARG A C 1
ATOM 1372 O O . ARG A 1 184 ? 18.984 8.023 -12.461 1 85.81 184 ARG A O 1
ATOM 1379 N N . LYS A 1 185 ? 21.125 8.086 -13.172 1 94.69 185 LYS A N 1
ATOM 1380 C CA . LYS A 1 185 ? 20.984 6.879 -13.969 1 94.69 185 LYS A CA 1
ATOM 1381 C C . LYS A 1 185 ? 20.812 5.648 -13.086 1 94.69 185 LYS A C 1
ATOM 1383 O O . LYS A 1 185 ? 21.359 5.59 -11.984 1 94.69 185 LYS A O 1
ATOM 1388 N N . ILE A 1 186 ? 20.047 4.781 -13.617 1 98.12 186 ILE A N 1
ATOM 1389 C CA . ILE A 1 186 ? 19.859 3.506 -12.93 1 98.12 186 ILE A CA 1
ATOM 1390 C C . ILE A 1 186 ? 20.984 2.545 -13.328 1 98.12 186 ILE A C 1
ATOM 1392 O O . ILE A 1 186 ? 21.094 2.154 -14.492 1 98.12 186 ILE A O 1
ATOM 1396 N N . GLU A 1 187 ? 21.766 2.154 -12.359 1 98.56 187 GLU A N 1
ATOM 1397 C CA . GLU A 1 187 ? 22.875 1.245 -12.625 1 98.56 187 GLU A CA 1
ATOM 1398 C C . GLU A 1 187 ? 22.641 -0.115 -11.969 1 98.56 187 GLU A C 1
ATOM 1400 O O . GLU A 1 187 ? 23.375 -1.069 -12.234 1 98.56 187 GLU A O 1
ATOM 1405 N N . SER A 1 188 ? 21.688 -0.16 -11.148 1 98.69 188 SER A N 1
ATOM 1406 C CA . SER A 1 188 ? 21.328 -1.408 -10.484 1 98.69 188 SER A CA 1
ATOM 1407 C C . SER A 1 188 ? 19.844 -1.459 -10.148 1 98.69 188 SER A C 1
ATOM 1409 O O . SER A 1 188 ? 19.234 -0.426 -9.875 1 98.69 188 SER A O 1
ATOM 1411 N N . VAL A 1 189 ? 19.266 -2.629 -10.219 1 98.81 189 VAL A N 1
ATOM 1412 C CA . VAL A 1 189 ? 17.859 -2.855 -9.969 1 98.81 189 VAL A CA 1
ATOM 1413 C C . VAL A 1 189 ? 17.688 -4.012 -8.984 1 98.81 189 VAL A C 1
ATOM 1415 O O . VAL A 1 189 ? 18.234 -5.098 -9.195 1 98.81 189 VAL A O 1
ATOM 1418 N N . ALA A 1 190 ? 16.984 -3.797 -7.887 1 98.88 190 ALA A N 1
ATOM 1419 C CA . ALA A 1 190 ? 16.609 -4.859 -6.957 1 98.88 190 ALA A CA 1
ATOM 1420 C C . ALA A 1 190 ? 15.109 -5.113 -7 1 98.88 190 ALA A C 1
ATOM 1422 O O . ALA A 1 190 ? 14.312 -4.172 -7.078 1 98.88 190 ALA A O 1
ATOM 1423 N N . VAL A 1 191 ? 14.75 -6.402 -6.965 1 98.88 191 VAL A N 1
ATOM 1424 C CA . VAL A 1 191 ? 13.336 -6.719 -7.098 1 98.88 191 VAL A CA 1
ATOM 1425 C C . VAL A 1 191 ? 12.922 -7.715 -6.016 1 98.88 191 VAL A C 1
ATOM 1427 O O . VAL A 1 191 ? 13.75 -8.492 -5.535 1 98.88 191 VAL A O 1
ATOM 1430 N N . CYS A 1 192 ? 11.742 -7.68 -5.598 1 98.62 192 CYS A N 1
ATOM 1431 C CA . CYS A 1 192 ? 11.031 -8.703 -4.828 1 98.62 192 CYS A CA 1
ATOM 1432 C C . CYS A 1 192 ? 9.531 -8.664 -5.121 1 98.62 192 CYS A C 1
ATOM 1434 O O . CYS A 1 192 ? 8.875 -7.648 -4.883 1 98.62 192 CYS A O 1
ATOM 1436 N N . ALA A 1 193 ? 9 -9.727 -5.59 1 98.12 193 ALA A N 1
ATOM 1437 C CA . ALA A 1 193 ? 7.586 -9.797 -5.941 1 98.12 193 ALA A CA 1
ATOM 1438 C C . ALA A 1 193 ? 6.703 -9.641 -4.707 1 98.12 193 ALA A C 1
ATOM 1440 O O . ALA A 1 193 ? 7.102 -10.023 -3.602 1 98.12 193 ALA A O 1
ATOM 1441 N N . GLY A 1 194 ? 5.457 -9.141 -4.91 1 97.38 194 GLY A N 1
ATOM 1442 C CA . GLY A 1 194 ? 4.484 -9.031 -3.84 1 97.38 194 GLY A CA 1
ATOM 1443 C C . GLY A 1 194 ? 4.758 -7.867 -2.9 1 97.38 194 GLY A C 1
ATOM 1444 O O . GLY A 1 194 ? 4.84 -6.719 -3.334 1 97.38 194 GLY A O 1
ATOM 1445 N N . SER A 1 195 ? 4.816 -8.195 -1.662 1 96 195 SER A N 1
ATOM 1446 C CA . SER A 1 195 ? 5.184 -7.23 -0.633 1 96 195 SER A CA 1
ATOM 1447 C C . SER A 1 195 ? 6.676 -7.293 -0.322 1 96 195 SER A C 1
ATOM 1449 O O . SER A 1 195 ? 7.082 -7.891 0.677 1 96 195 SER A O 1
ATOM 1451 N N . GLY A 1 196 ? 7.469 -6.637 -1.1 1 96.75 196 GLY A N 1
ATOM 1452 C CA . GLY A 1 196 ? 8.914 -6.801 -1.037 1 96.75 196 GLY A CA 1
ATOM 1453 C C . GLY A 1 196 ? 9.594 -5.773 -0.151 1 96.75 196 GLY A C 1
ATOM 1454 O O . GLY A 1 196 ? 10.82 -5.738 -0.061 1 96.75 196 GLY A O 1
ATOM 1455 N N . GLY A 1 197 ? 8.836 -4.914 0.51 1 94.81 197 GLY A N 1
ATOM 1456 C CA . GLY A 1 197 ? 9.445 -3.879 1.334 1 94.81 197 GLY A CA 1
ATOM 1457 C C . GLY A 1 197 ? 10.43 -4.422 2.348 1 94.81 197 GLY A C 1
ATOM 1458 O O . GLY A 1 197 ? 11.5 -3.844 2.555 1 94.81 197 GLY A O 1
ATOM 1459 N N . GLY A 1 198 ? 10.086 -5.555 2.939 1 94.5 198 GLY A N 1
ATOM 1460 C CA . GLY A 1 198 ? 10.961 -6.16 3.932 1 94.5 198 GLY A CA 1
ATOM 1461 C C . GLY A 1 198 ? 12.258 -6.688 3.346 1 94.5 198 GLY A C 1
ATOM 1462 O O . GLY A 1 198 ? 13.344 -6.367 3.838 1 94.5 198 GLY A O 1
ATOM 1463 N N . VAL A 1 199 ? 12.164 -7.41 2.279 1 95.69 199 VAL A N 1
ATOM 1464 C CA . VAL A 1 199 ? 13.32 -8.016 1.626 1 95.69 199 VAL A CA 1
ATOM 1465 C C . VAL A 1 199 ? 14.219 -6.922 1.055 1 95.69 199 VAL A C 1
ATOM 1467 O O . VAL A 1 199 ? 15.453 -7.039 1.09 1 95.69 199 VAL A O 1
ATOM 1470 N N . LEU A 1 200 ? 13.672 -5.793 0.613 1 97.88 200 LEU A N 1
ATOM 1471 C CA . LEU A 1 200 ? 14.422 -4.766 -0.102 1 97.88 200 LEU A CA 1
ATOM 1472 C C . LEU A 1 200 ? 14.922 -3.691 0.857 1 97.88 200 LEU A C 1
ATOM 1474 O O . LEU A 1 200 ? 15.625 -2.764 0.447 1 97.88 200 LEU A O 1
ATOM 1478 N N . ARG A 1 201 ? 14.531 -3.887 2.105 1 94.12 201 ARG A N 1
ATOM 1479 C CA . ARG A 1 201 ? 14.945 -2.898 3.096 1 94.12 201 ARG A CA 1
ATOM 1480 C C . ARG A 1 201 ? 16.469 -2.826 3.197 1 94.12 201 ARG A C 1
ATOM 1482 O O . ARG A 1 201 ? 17.125 -3.844 3.416 1 94.12 201 ARG A O 1
ATOM 1489 N N . GLY A 1 202 ? 17.016 -1.653 2.979 1 92.12 202 GLY A N 1
ATOM 1490 C CA . GLY A 1 202 ? 18.438 -1.447 3.152 1 92.12 202 GLY A CA 1
ATOM 1491 C C . GLY A 1 202 ? 19.25 -1.927 1.969 1 92.12 202 GLY A C 1
ATOM 1492 O O . GLY A 1 202 ? 20.484 -1.815 1.972 1 92.12 202 GLY A O 1
ATOM 1493 N N . VAL A 1 203 ? 18.641 -2.539 0.985 1 97.06 203 VAL A N 1
ATOM 1494 C CA . VAL A 1 203 ? 19.359 -3.002 -0.201 1 97.06 203 VAL A CA 1
ATOM 1495 C C . VAL A 1 203 ? 19.875 -1.803 -0.986 1 97.06 203 VAL A C 1
ATOM 1497 O O . VAL A 1 203 ? 19.156 -0.83 -1.207 1 97.06 203 VAL A O 1
ATOM 1500 N N . LYS A 1 204 ? 21.125 -1.868 -1.343 1 95.88 204 LYS A N 1
ATOM 1501 C CA . LYS A 1 204 ? 21.734 -0.794 -2.125 1 95.88 204 LYS A CA 1
ATOM 1502 C C . LYS A 1 204 ? 21.516 -1.017 -3.621 1 95.88 204 LYS A C 1
ATOM 1504 O O . LYS A 1 204 ? 22.297 -1.731 -4.262 1 95.88 204 LYS A O 1
ATOM 1509 N N . ALA A 1 205 ? 20.562 -0.462 -4.199 1 98.06 205 ALA A N 1
ATOM 1510 C CA . ALA A 1 205 ? 20.25 -0.447 -5.625 1 98.06 205 ALA A CA 1
ATOM 1511 C C . ALA A 1 205 ? 19.609 0.881 -6.027 1 98.06 205 ALA A C 1
ATOM 1513 O O . ALA A 1 205 ? 18.906 1.507 -5.234 1 98.06 205 ALA A O 1
ATOM 1514 N N . ASP A 1 206 ? 19.859 1.296 -7.25 1 98.19 206 ASP A N 1
ATOM 1515 C CA . ASP A 1 206 ? 19.328 2.57 -7.73 1 98.19 206 ASP A CA 1
ATOM 1516 C C . ASP A 1 206 ? 17.812 2.521 -7.879 1 98.19 206 ASP A C 1
ATOM 1518 O O . ASP A 1 206 ? 17.141 3.539 -7.723 1 98.19 206 ASP A O 1
ATOM 1522 N N . LEU A 1 207 ? 17.312 1.343 -8.258 1 98.62 207 LEU A N 1
ATOM 1523 C CA . LEU A 1 207 ? 15.875 1.166 -8.477 1 98.62 207 LEU A CA 1
ATOM 1524 C C . LEU A 1 207 ? 15.367 -0.075 -7.75 1 98.62 207 LEU A C 1
ATOM 1526 O O . LEU A 1 207 ? 15.977 -1.145 -7.84 1 98.62 207 LEU A O 1
ATOM 1530 N N . LEU A 1 208 ? 14.336 0.106 -6.98 1 98.81 208 LEU A N 1
ATOM 1531 C CA . LEU A 1 208 ? 13.625 -0.985 -6.316 1 98.81 208 LEU A CA 1
ATOM 1532 C C . LEU A 1 208 ? 12.289 -1.257 -6.996 1 98.81 208 LEU A C 1
ATOM 1534 O O . LEU A 1 208 ? 11.5 -0.335 -7.211 1 98.81 208 LEU A O 1
ATOM 1538 N N . LEU A 1 209 ? 12.047 -2.467 -7.383 1 98.88 209 LEU A N 1
ATOM 1539 C CA . LEU A 1 209 ? 10.789 -2.902 -7.992 1 98.88 209 LEU A CA 1
ATOM 1540 C C . LEU A 1 209 ? 10.086 -3.928 -7.109 1 98.88 209 LEU A C 1
ATOM 1542 O O . LEU A 1 209 ? 10.656 -4.973 -6.785 1 98.88 209 LEU A O 1
ATOM 1546 N N . THR A 1 210 ? 8.891 -3.676 -6.66 1 98.81 210 THR A N 1
ATOM 1547 C CA . THR A 1 210 ? 8.062 -4.594 -5.879 1 98.81 210 THR A CA 1
ATOM 1548 C C . THR A 1 210 ? 6.582 -4.312 -6.102 1 98.81 210 THR A C 1
ATOM 1550 O O . THR A 1 210 ? 6.219 -3.529 -6.98 1 98.81 210 THR A O 1
ATOM 1553 N N . GLY A 1 211 ? 5.719 -5.055 -5.477 1 98.38 211 GLY A N 1
ATOM 1554 C CA . GLY A 1 211 ? 4.285 -4.859 -5.594 1 98.38 211 GLY A CA 1
ATOM 1555 C C . GLY A 1 211 ? 3.748 -3.783 -4.672 1 98.38 211 GLY A C 1
ATOM 1556 O O . GLY A 1 211 ? 2.982 -2.916 -5.094 1 98.38 211 GLY A O 1
ATOM 1557 N N . GLU A 1 212 ? 4.113 -3.867 -3.488 1 96.94 212 GLU A N 1
ATOM 1558 C CA . GLU A 1 212 ? 3.611 -2.877 -2.541 1 96.94 212 GLU A CA 1
ATOM 1559 C C . GLU A 1 212 ? 4.664 -2.541 -1.486 1 96.94 212 GLU A C 1
ATOM 1561 O O . GLU A 1 212 ? 5.465 -3.398 -1.108 1 96.94 212 GLU A O 1
ATOM 1566 N N . MET A 1 213 ? 4.75 -1.394 -1.09 1 97.38 213 MET A N 1
ATOM 1567 C CA . MET A 1 213 ? 5.59 -0.772 -0.071 1 97.38 213 MET A CA 1
ATOM 1568 C C . MET A 1 213 ? 4.848 0.358 0.633 1 97.38 213 MET A C 1
ATOM 1570 O O . MET A 1 213 ? 4.121 1.122 -0.006 1 97.38 213 MET A O 1
ATOM 1574 N N . SER A 1 214 ? 5 0.4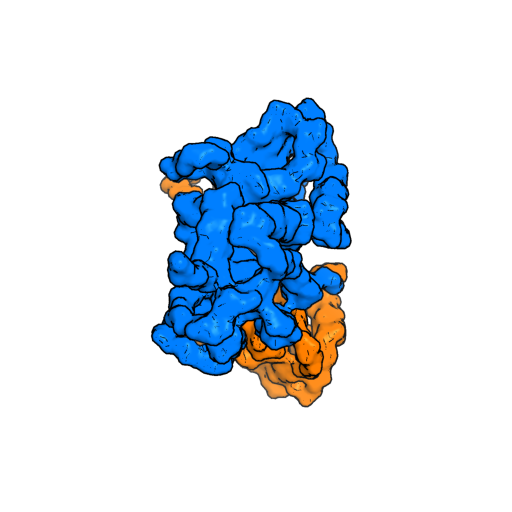3 1.936 1 96.25 214 SER A N 1
ATOM 1575 C CA . SER A 1 214 ? 4.277 1.468 2.666 1 96.25 214 SER A CA 1
ATOM 1576 C C . SER A 1 214 ? 4.773 2.859 2.283 1 96.25 214 SER A C 1
ATOM 1578 O O . SER A 1 214 ? 5.906 3.016 1.82 1 96.25 214 SER A O 1
ATOM 1580 N N . HIS A 1 215 ? 3.967 3.789 2.543 1 96.69 215 HIS A N 1
ATOM 1581 C CA . HIS A 1 215 ? 4.273 5.191 2.273 1 96.69 215 HIS A CA 1
ATOM 1582 C C . HIS A 1 215 ? 5.602 5.594 2.906 1 96.69 215 HIS A C 1
ATOM 1584 O O . HIS A 1 215 ? 6.469 6.156 2.232 1 96.69 215 HIS A O 1
ATOM 1590 N N . HIS A 1 216 ? 5.82 5.281 4.148 1 93.62 216 HIS A N 1
ATOM 1591 C CA . HIS A 1 216 ? 7.004 5.719 4.883 1 93.62 216 HIS A CA 1
ATOM 1592 C C . HIS A 1 216 ? 8.25 4.996 4.387 1 93.62 216 HIS A C 1
ATOM 1594 O O . HIS A 1 216 ? 9.344 5.574 4.371 1 93.62 216 HIS A O 1
ATOM 1600 N N . GLU A 1 217 ? 8.094 3.754 3.984 1 94.44 217 GLU A N 1
ATOM 1601 C CA . GLU A 1 217 ? 9.211 3.033 3.381 1 94.44 217 GLU A CA 1
ATOM 1602 C C . GLU A 1 217 ? 9.625 3.67 2.059 1 94.44 217 GLU A C 1
ATOM 1604 O O . GLU A 1 217 ? 10.82 3.83 1.79 1 94.44 217 GLU A O 1
ATOM 1609 N N . VAL A 1 218 ? 8.641 4.055 1.258 1 97.06 218 VAL A N 1
ATOM 1610 C CA . VAL A 1 218 ? 8.922 4.699 -0.022 1 97.06 218 VAL A CA 1
ATOM 1611 C C . VAL A 1 218 ? 9.656 6.016 0.211 1 97.06 218 VAL A C 1
ATOM 1613 O O . VAL A 1 218 ? 10.664 6.297 -0.446 1 97.06 218 VAL A O 1
ATOM 1616 N N . LEU A 1 219 ? 9.164 6.797 1.188 1 94.94 219 LEU A N 1
ATOM 1617 C CA . LEU A 1 219 ? 9.789 8.07 1.503 1 94.94 219 LEU A CA 1
ATOM 1618 C C . LEU A 1 219 ? 11.25 7.879 1.908 1 94.94 219 LEU A C 1
ATOM 1620 O O . LEU A 1 219 ? 12.125 8.633 1.478 1 94.94 219 LEU A O 1
ATOM 1624 N N . ALA A 1 220 ? 11.484 6.875 2.723 1 92.06 220 ALA A N 1
ATOM 1625 C CA . ALA A 1 220 ? 12.844 6.602 3.182 1 92.06 220 ALA A CA 1
ATOM 1626 C C . ALA A 1 220 ? 13.75 6.227 2.012 1 92.06 220 ALA A C 1
ATOM 1628 O O . ALA A 1 220 ? 14.891 6.688 1.931 1 92.06 220 ALA A O 1
ATOM 1629 N N . CYS A 1 221 ? 13.266 5.395 1.121 1 94.81 221 CYS A N 1
ATOM 1630 C CA . CYS A 1 221 ? 14.039 4.988 -0.046 1 94.81 221 CYS A CA 1
ATOM 1631 C C . CYS A 1 221 ? 14.383 6.191 -0.917 1 94.81 221 CYS A C 1
ATOM 1633 O O . CYS A 1 221 ? 15.531 6.359 -1.324 1 94.81 221 CYS A O 1
ATOM 1635 N N . VAL A 1 222 ? 13.438 7.051 -1.154 1 95.69 222 VAL A N 1
ATOM 1636 C CA . VAL A 1 222 ? 13.625 8.219 -2.01 1 95.69 222 VAL A CA 1
ATOM 1637 C C . VAL A 1 222 ? 14.609 9.188 -1.357 1 95.69 222 VAL A C 1
ATOM 1639 O O . VAL A 1 222 ? 15.492 9.727 -2.027 1 95.69 222 VAL A O 1
ATOM 1642 N N . ALA A 1 223 ? 14.438 9.391 -0.066 1 91.38 223 ALA A N 1
ATOM 1643 C CA . ALA A 1 223 ? 15.352 10.258 0.667 1 91.38 223 ALA A CA 1
ATOM 1644 C C . ALA A 1 223 ? 16.781 9.734 0.586 1 91.38 223 ALA A C 1
ATOM 1646 O O . ALA A 1 223 ? 17.734 10.516 0.609 1 91.38 223 ALA A O 1
ATOM 1647 N N . GLY A 1 224 ? 16.891 8.383 0.478 1 90.44 224 GLY A N 1
ATOM 1648 C CA . GLY A 1 224 ? 18.203 7.758 0.356 1 90.44 224 GLY A CA 1
ATOM 1649 C C . GLY A 1 224 ? 18.734 7.75 -1.066 1 90.44 224 GLY A C 1
ATOM 1650 O O . GLY A 1 224 ? 19.797 7.203 -1.334 1 90.44 224 GLY A O 1
ATOM 1651 N N . GLY A 1 225 ? 17.969 8.258 -2.01 1 93.69 225 GLY A N 1
ATOM 1652 C CA . GLY A 1 225 ? 18.438 8.406 -3.379 1 93.69 225 GLY A CA 1
ATOM 1653 C C . GLY A 1 225 ? 17.984 7.293 -4.297 1 93.69 225 GLY A C 1
ATOM 1654 O O . GLY A 1 225 ? 18.484 7.145 -5.406 1 93.69 225 GLY A O 1
ATOM 1655 N N . GLN A 1 226 ? 17.062 6.496 -3.871 1 96.62 226 GLN A N 1
ATOM 1656 C CA . GLN A 1 226 ? 16.609 5.348 -4.66 1 96.62 226 GLN A CA 1
ATOM 1657 C C . GLN A 1 226 ? 15.289 5.641 -5.363 1 96.62 226 GLN A C 1
ATOM 1659 O O . GLN A 1 226 ? 14.453 6.375 -4.84 1 96.62 226 GLN A O 1
ATOM 1664 N N . THR A 1 227 ? 15.102 5.109 -6.539 1 98.12 227 THR A N 1
ATOM 1665 C CA . THR A 1 227 ? 13.82 5.086 -7.242 1 98.12 227 THR A CA 1
ATOM 1666 C C . THR A 1 227 ? 13.016 3.848 -6.852 1 98.12 227 THR A C 1
ATOM 1668 O O . THR A 1 227 ? 13.57 2.752 -6.734 1 98.12 227 THR A O 1
ATOM 1671 N N . VAL A 1 228 ? 11.734 4.047 -6.617 1 98.56 228 VAL A N 1
ATOM 1672 C CA . VAL A 1 228 ? 10.867 2.938 -6.254 1 98.56 228 VAL A CA 1
ATOM 1673 C C . VAL A 1 228 ? 9.758 2.789 -7.293 1 98.56 228 VAL A C 1
ATOM 1675 O O . VAL A 1 228 ? 9.117 3.773 -7.672 1 98.56 228 VAL A O 1
ATOM 1678 N N . VAL A 1 229 ? 9.562 1.587 -7.801 1 98.81 229 VAL A N 1
ATOM 1679 C CA . VAL A 1 229 ? 8.453 1.262 -8.68 1 98.81 229 VAL A CA 1
ATOM 1680 C C . VAL A 1 229 ? 7.539 0.236 -8.008 1 98.81 229 VAL A C 1
ATOM 1682 O O . VAL A 1 229 ? 7.98 -0.864 -7.668 1 98.81 229 VAL A O 1
ATOM 1685 N N . LEU A 1 230 ? 6.297 0.606 -7.801 1 98.81 230 LEU A N 1
ATOM 1686 C CA . LEU A 1 230 ? 5.277 -0.281 -7.258 1 98.81 230 LEU A CA 1
ATOM 1687 C C . LEU A 1 230 ? 4.266 -0.672 -8.328 1 98.81 230 LEU A C 1
ATOM 1689 O O . LEU A 1 230 ? 3.635 0.194 -8.938 1 98.81 230 LEU A O 1
ATOM 1693 N N . ALA A 1 231 ? 4.074 -1.939 -8.516 1 98.56 231 ALA A N 1
ATOM 1694 C CA . ALA A 1 231 ? 3.264 -2.418 -9.633 1 98.56 231 ALA A CA 1
ATOM 1695 C C . ALA A 1 231 ? 1.978 -3.072 -9.133 1 98.56 231 ALA A C 1
ATOM 1697 O O . ALA A 1 231 ? 1.298 -3.773 -9.891 1 98.56 231 ALA A O 1
ATOM 1698 N N . ASN A 1 232 ? 1.625 -2.846 -7.805 1 97.81 232 ASN A N 1
ATOM 1699 C CA . ASN A 1 232 ? 0.579 -3.598 -7.121 1 97.81 232 ASN A CA 1
ATOM 1700 C C . ASN A 1 232 ? 0.995 -5.047 -6.879 1 97.81 232 ASN A C 1
ATOM 1702 O O . ASN A 1 232 ? 1.622 -5.668 -7.742 1 97.81 232 ASN A O 1
ATOM 1706 N N . HIS A 1 233 ? 0.605 -5.637 -5.82 1 98.19 233 HIS A N 1
ATOM 1707 C CA . HIS A 1 233 ? 1.1 -6.871 -5.219 1 98.19 233 HIS A CA 1
ATOM 1708 C C . HIS A 1 233 ? 1.089 -8.016 -6.227 1 98.19 233 HIS A C 1
ATOM 1710 O O . HIS A 1 233 ? 2.146 -8.453 -6.688 1 98.19 233 HIS A O 1
ATOM 1716 N N . SER A 1 234 ? -0.093 -8.383 -6.715 1 98 234 SER A N 1
ATOM 1717 C CA . SER A 1 234 ? -0.232 -9.609 -7.496 1 98 234 SER A CA 1
ATOM 1718 C C . SER A 1 234 ? 0.178 -9.391 -8.945 1 98 234 SER A C 1
ATOM 1720 O O . SER A 1 234 ? 0.396 -10.352 -9.688 1 98 234 SER A O 1
ATOM 1722 N N . ASN A 1 235 ? 0.33 -8.094 -9.352 1 98.44 235 ASN A N 1
ATOM 1723 C CA . ASN A 1 235 ? 0.768 -7.793 -10.711 1 98.44 235 ASN A CA 1
ATOM 1724 C C . ASN A 1 235 ? 2.234 -8.156 -10.914 1 98.44 235 ASN A C 1
ATOM 1726 O O . ASN A 1 235 ? 2.67 -8.367 -12.047 1 98.44 235 ASN A O 1
ATOM 1730 N N . THR A 1 236 ? 2.982 -8.234 -9.82 1 98.62 236 THR A N 1
ATOM 1731 C CA . THR A 1 236 ? 4.379 -8.641 -9.914 1 98.62 236 THR A CA 1
ATOM 1732 C C . THR A 1 236 ? 4.496 -10.164 -9.914 1 98.62 236 THR A C 1
ATOM 1734 O O . THR A 1 236 ? 5.594 -10.703 -10.062 1 98.62 236 THR A O 1
ATOM 1737 N N . GLU A 1 237 ? 3.355 -10.867 -9.781 1 98.5 237 GLU A N 1
ATOM 1738 C CA . GLU A 1 237 ? 3.365 -12.312 -9.562 1 98.5 237 GLU A CA 1
ATOM 1739 C C . GLU A 1 237 ? 2.615 -13.047 -10.664 1 98.5 237 GLU A C 1
ATOM 1741 O O . GLU A 1 237 ? 3.139 -14 -11.25 1 98.5 237 GLU A O 1
ATOM 1746 N N . ARG A 1 238 ? 1.516 -12.57 -11.078 1 98.31 238 ARG A N 1
ATOM 1747 C CA . ARG A 1 238 ? 0.492 -13.312 -11.805 1 98.31 238 ARG A CA 1
ATOM 1748 C C . ARG A 1 238 ? 0.988 -13.711 -13.195 1 98.31 238 ARG A C 1
ATOM 1750 O O . ARG A 1 238 ? 0.806 -14.852 -13.617 1 98.31 238 ARG A O 1
ATOM 1757 N N . PRO A 1 239 ? 1.667 -12.812 -13.961 1 98.25 239 PRO A N 1
ATOM 1758 C CA . PRO A 1 239 ? 2.094 -13.211 -15.305 1 98.25 239 PRO A CA 1
ATOM 1759 C C . PRO A 1 239 ? 3.098 -14.359 -15.289 1 98.25 239 PRO A C 1
ATOM 1761 O O . PRO A 1 239 ? 3.223 -15.086 -16.281 1 98.25 239 PRO A O 1
ATOM 1764 N N . TYR A 1 240 ? 3.84 -14.547 -14.148 1 98.44 240 TYR A N 1
ATOM 1765 C CA . TYR A 1 240 ? 4.781 -15.648 -13.977 1 98.44 240 TYR A CA 1
ATOM 1766 C C . TYR A 1 240 ? 4.086 -17 -14.156 1 98.44 240 TYR A C 1
ATOM 1768 O O . TYR A 1 240 ? 4.688 -17.953 -14.648 1 98.44 240 TYR A O 1
ATOM 1776 N N . LEU A 1 241 ? 2.766 -17.078 -13.719 1 98.56 241 LEU A N 1
ATOM 1777 C CA . LEU A 1 241 ? 2.029 -18.328 -13.758 1 98.56 241 LEU A CA 1
ATOM 1778 C C . LEU A 1 241 ? 1.966 -18.875 -15.188 1 98.56 241 LEU A C 1
ATOM 1780 O O . LEU A 1 241 ? 2.338 -20.016 -15.438 1 98.56 241 LEU A O 1
ATOM 1784 N N . LYS A 1 242 ? 1.57 -18.031 -16.109 1 98.44 242 LYS A N 1
ATOM 1785 C CA . LYS A 1 242 ? 1.421 -18.469 -17.484 1 98.44 242 LYS A CA 1
ATOM 1786 C C . LYS A 1 242 ? 2.771 -18.516 -18.203 1 98.44 242 LYS A C 1
ATOM 1788 O O . LYS A 1 242 ? 3.031 -19.422 -18.984 1 98.44 242 LYS A O 1
ATOM 1793 N N . ALA A 1 243 ? 3.629 -17.594 -17.875 1 98.12 243 ALA A N 1
ATOM 1794 C CA . ALA A 1 243 ? 4.883 -17.438 -18.609 1 98.12 243 ALA A CA 1
ATOM 1795 C C . ALA A 1 243 ? 5.871 -18.547 -18.25 1 98.12 243 ALA A C 1
ATOM 1797 O O . ALA A 1 243 ? 6.652 -18.984 -19.109 1 98.12 243 ALA A O 1
ATOM 1798 N N . VAL A 1 244 ? 5.863 -19.016 -17 1 98.38 244 VAL A N 1
ATOM 1799 C CA . VAL A 1 244 ? 6.953 -19.875 -16.562 1 98.38 244 VAL A CA 1
ATOM 1800 C C . VAL A 1 244 ? 6.383 -21.109 -15.867 1 98.38 244 VAL A C 1
ATOM 1802 O O . VAL A 1 244 ? 6.695 -22.25 -16.25 1 98.38 244 VAL A O 1
ATOM 1805 N N . LEU A 1 245 ? 5.527 -20.938 -14.859 1 98.5 245 LEU A N 1
ATOM 1806 C CA . LEU A 1 245 ? 5.152 -22.031 -13.969 1 98.5 245 LEU A CA 1
ATOM 1807 C C . LEU A 1 245 ? 4.301 -23.062 -14.711 1 98.5 245 LEU A C 1
ATOM 1809 O O . LEU A 1 245 ? 4.465 -24.266 -14.508 1 98.5 245 LEU A O 1
ATOM 1813 N N . GLN A 1 246 ? 3.316 -22.594 -15.5 1 98.75 246 GLN A N 1
ATOM 1814 C CA . GLN A 1 246 ? 2.402 -23.5 -16.188 1 98.75 246 GLN A CA 1
ATOM 1815 C C . GLN A 1 246 ? 3.164 -24.5 -17.062 1 98.75 246 GLN A C 1
ATOM 1817 O O . GLN A 1 246 ? 3.035 -25.703 -16.875 1 98.75 246 GLN A O 1
ATOM 1822 N N . PRO A 1 247 ? 4.012 -24.062 -18.047 1 98.62 247 PRO A N 1
ATOM 1823 C CA . PRO A 1 247 ? 4.738 -25.047 -18.859 1 98.62 247 PRO A CA 1
ATOM 1824 C C . PRO A 1 247 ? 5.711 -25.891 -18.031 1 98.62 247 PRO A C 1
ATOM 1826 O O . PRO A 1 247 ? 5.934 -27.062 -18.328 1 98.62 247 PRO A O 1
ATOM 1829 N N . TRP A 1 248 ? 6.344 -25.266 -16.969 1 98.44 248 TRP A N 1
ATOM 1830 C CA . TRP A 1 248 ? 7.273 -25.984 -16.109 1 98.44 248 TRP A CA 1
ATOM 1831 C C . TRP A 1 248 ? 6.566 -27.125 -15.375 1 98.44 248 TRP A C 1
ATOM 1833 O O . TRP A 1 248 ? 6.992 -28.281 -15.445 1 98.44 248 TRP A O 1
ATOM 1843 N N . LEU A 1 249 ? 5.453 -26.812 -14.719 1 98.44 249 LEU A N 1
ATOM 1844 C CA . LEU A 1 249 ? 4.684 -27.812 -13.984 1 98.44 249 LEU A CA 1
ATOM 1845 C C . LEU A 1 249 ? 4.121 -28.875 -14.922 1 98.44 249 LEU A C 1
ATOM 1847 O O . LEU A 1 249 ? 4.113 -30.062 -14.586 1 98.44 249 LEU A O 1
ATOM 1851 N N . GLN A 1 250 ? 3.623 -28.453 -16.109 1 98.62 250 GLN A N 1
ATOM 1852 C CA . GLN A 1 250 ? 3.129 -29.406 -17.109 1 98.62 250 GLN A CA 1
ATOM 1853 C C . GLN A 1 250 ? 4.191 -30.438 -17.469 1 98.62 250 GLN A C 1
ATOM 1855 O O . GLN A 1 250 ? 3.92 -31.641 -17.469 1 98.62 250 GLN A O 1
ATOM 1860 N N . ARG A 1 251 ? 5.398 -29.984 -17.734 1 98.25 251 ARG A N 1
ATOM 1861 C CA . ARG A 1 251 ? 6.5 -30.859 -18.109 1 98.25 251 ARG A CA 1
ATOM 1862 C C . ARG A 1 251 ? 6.812 -31.859 -17 1 98.25 251 ARG A C 1
ATOM 1864 O O . ARG A 1 251 ? 6.992 -33.062 -17.25 1 98.25 251 ARG A O 1
ATOM 1871 N N . GLU A 1 252 ? 6.906 -31.344 -15.773 1 97.81 252 GLU A N 1
ATOM 1872 C CA . GLU A 1 252 ? 7.223 -32.219 -14.648 1 97.81 252 GLU A CA 1
ATOM 1873 C C . GLU A 1 252 ? 6.121 -33.25 -14.414 1 97.81 252 GLU A C 1
ATOM 1875 O O . GLU A 1 252 ? 6.406 -34.406 -14.141 1 97.81 252 GLU A O 1
ATOM 1880 N N . LEU A 1 253 ? 4.82 -32.844 -14.539 1 97.56 253 LEU A N 1
ATOM 1881 C CA . LEU A 1 253 ? 3.705 -33.75 -14.336 1 97.56 253 LEU A CA 1
ATOM 1882 C C . LEU A 1 253 ? 3.656 -34.812 -15.438 1 97.56 253 LEU A C 1
ATOM 1884 O O . LEU A 1 253 ? 3.289 -35.938 -15.195 1 97.56 253 LEU A O 1
ATOM 1888 N N . ASP A 1 254 ? 4.047 -34.438 -16.656 1 97.06 254 ASP A N 1
ATOM 1889 C CA . ASP A 1 254 ? 4.062 -35.375 -17.781 1 97.06 254 ASP A CA 1
ATOM 1890 C C . ASP A 1 254 ? 5.027 -36.531 -17.531 1 97.06 254 ASP A C 1
ATOM 1892 O O . ASP A 1 254 ? 4.844 -37.625 -18.062 1 97.06 254 ASP A O 1
ATOM 1896 N N . THR A 1 255 ? 6.027 -36.25 -16.703 1 96.81 255 THR A N 1
ATOM 1897 C CA . THR A 1 255 ? 6.98 -37.312 -16.391 1 96.81 255 THR A CA 1
ATOM 1898 C C . THR A 1 255 ? 6.367 -38.344 -15.43 1 96.81 255 THR A C 1
ATOM 1900 O O . THR A 1 255 ? 6.895 -39.438 -15.258 1 96.81 255 THR A O 1
ATOM 1903 N N . GLU A 1 256 ? 5.297 -37.938 -14.836 1 94.31 256 GLU A N 1
ATOM 1904 C CA . GLU A 1 256 ? 4.648 -38.812 -13.867 1 94.31 256 GLU A CA 1
ATOM 1905 C C . GLU A 1 256 ? 3.514 -39.625 -14.508 1 94.31 256 GLU A C 1
ATOM 1907 O O . GLU A 1 256 ? 2.926 -40.5 -13.875 1 94.31 256 GLU A O 1
ATOM 1912 N N . GLY A 1 257 ? 3.174 -39.312 -15.766 1 91.94 257 GLY A N 1
ATOM 1913 C CA . GLY A 1 257 ? 2.107 -40 -16.484 1 91.94 257 GLY A CA 1
ATOM 1914 C C . GLY A 1 257 ? 1.356 -39.094 -17.438 1 91.94 257 GLY A C 1
ATOM 1915 O O . GLY A 1 257 ? 1.402 -37.875 -17.297 1 91.94 257 GLY A O 1
ATOM 1916 N N . ALA A 1 258 ? 0.646 -39.719 -18.297 1 90.94 258 ALA A N 1
ATOM 1917 C CA . ALA A 1 258 ? -0.096 -38.969 -19.297 1 90.94 258 ALA A CA 1
ATOM 1918 C C . ALA A 1 258 ? -1.413 -38.438 -18.719 1 90.94 258 ALA A C 1
ATOM 1920 O O . ALA A 1 258 ? -1.872 -38.906 -17.672 1 90.94 258 ALA A O 1
ATOM 1921 N N . GLY A 1 259 ? -1.905 -37.281 -19.328 1 94.5 259 GLY A N 1
ATOM 1922 C CA . GLY A 1 259 ? -3.277 -36.906 -19.062 1 94.5 259 GLY A CA 1
ATOM 1923 C C . GLY A 1 259 ? -3.379 -35.656 -18.188 1 94.5 259 GLY A C 1
ATOM 1924 O O . GLY A 1 259 ? -4.473 -35.125 -17.969 1 94.5 259 GLY A O 1
ATOM 1925 N N . TRP A 1 260 ? -2.264 -35.219 -17.641 1 97.12 260 TRP A N 1
ATOM 1926 C CA . TRP A 1 260 ? -2.301 -34.031 -16.812 1 97.12 260 TRP A CA 1
ATOM 1927 C C . TRP A 1 260 ? -2.559 -32.781 -17.656 1 97.12 260 TRP A C 1
ATOM 1929 O O . TRP A 1 260 ? -2.098 -32.688 -18.797 1 97.12 260 TRP A O 1
ATOM 1939 N N . GLU A 1 261 ? -3.332 -31.844 -17.125 1 98.5 261 GLU A N 1
ATOM 1940 C CA . GLU A 1 261 ? -3.547 -30.531 -17.719 1 98.5 261 GLU A CA 1
ATOM 1941 C C . GLU A 1 261 ? -3.406 -29.422 -16.672 1 98.5 261 GLU A C 1
ATOM 1943 O O . GLU A 1 261 ? -4.148 -29.391 -15.688 1 98.5 261 GLU A O 1
ATOM 1948 N N . VAL A 1 262 ? -2.43 -28.609 -16.859 1 98.81 262 VAL A N 1
ATOM 1949 C CA . VAL A 1 262 ? -2.232 -27.469 -15.977 1 98.81 262 VAL A CA 1
ATOM 1950 C C . VAL A 1 262 ? -2.889 -26.234 -16.578 1 98.81 262 VAL A C 1
ATOM 1952 O O . VAL A 1 262 ? -2.557 -25.828 -17.703 1 98.81 262 VAL A O 1
ATOM 1955 N N . LEU A 1 263 ? -3.812 -25.641 -15.891 1 98.88 263 LEU A N 1
ATOM 1956 C CA . LEU A 1 263 ? -4.527 -24.438 -16.312 1 98.88 263 LEU A CA 1
ATOM 1957 C C . LEU A 1 263 ? -4.176 -23.25 -15.43 1 98.88 263 LEU A C 1
ATOM 1959 O O . LEU A 1 263 ? -3.795 -23.422 -14.266 1 98.88 263 LEU A O 1
ATOM 1963 N N . VAL A 1 264 ? -4.207 -22.047 -15.977 1 98.88 264 VAL A N 1
ATOM 1964 C CA . VAL A 1 264 ? -4.094 -20.812 -15.211 1 98.88 264 VAL A CA 1
ATOM 1965 C C . VAL A 1 264 ? -5.465 -20.141 -15.117 1 98.88 264 VAL A C 1
ATOM 1967 O O . VAL A 1 264 ? -6.172 -20.016 -16.125 1 98.88 264 VAL A O 1
ATOM 1970 N N . SER A 1 265 ? -5.844 -19.766 -13.945 1 98.75 265 SER A N 1
ATOM 1971 C CA . SER A 1 265 ? -7.152 -19.156 -13.727 1 98.75 265 SER A CA 1
ATOM 1972 C C . SER A 1 265 ? -7.371 -17.969 -14.656 1 98.75 265 SER A C 1
ATOM 1974 O O . SER A 1 265 ? -6.477 -17.141 -14.836 1 98.75 265 SER A O 1
ATOM 1976 N N . THR A 1 266 ? -8.555 -17.875 -15.195 1 98.12 266 THR A N 1
ATOM 1977 C CA . THR A 1 266 ? -8.914 -16.766 -16.062 1 98.12 266 THR A CA 1
ATOM 1978 C C . THR A 1 266 ? -9.68 -15.695 -15.281 1 98.12 266 THR A C 1
ATOM 1980 O O . THR A 1 266 ? -9.922 -14.602 -15.797 1 98.12 266 THR A O 1
ATOM 1983 N N . THR A 1 267 ? -9.977 -16 -13.992 1 96.75 267 THR A N 1
ATOM 1984 C CA . THR A 1 267 ? -10.75 -15.062 -13.195 1 96.75 267 THR A CA 1
ATOM 1985 C C . THR A 1 267 ? -9.883 -14.414 -12.125 1 96.75 267 THR A C 1
ATOM 1987 O O . THR A 1 267 ? -10.273 -13.422 -11.516 1 96.75 267 THR A O 1
ATOM 1990 N N . ASP A 1 268 ? -8.703 -15 -11.906 1 96.75 268 ASP A N 1
ATOM 1991 C CA . ASP A 1 268 ? -7.738 -14.383 -10.992 1 96.75 268 ASP A CA 1
ATOM 1992 C C . ASP A 1 268 ? -7.277 -13.023 -11.523 1 96.75 268 ASP A C 1
ATOM 1994 O O . ASP A 1 268 ? -6.84 -12.914 -12.672 1 96.75 268 ASP A O 1
ATOM 1998 N N . ALA A 1 269 ? -7.422 -12.031 -10.719 1 95.69 269 ALA A N 1
ATOM 1999 C CA . ALA A 1 269 ? -7.027 -10.68 -11.109 1 95.69 269 ALA A CA 1
ATOM 2000 C C . ALA A 1 269 ? -6.629 -9.852 -9.891 1 95.69 269 ALA A C 1
ATOM 2002 O O . ALA A 1 269 ? -7.074 -10.125 -8.773 1 95.69 269 ALA A O 1
ATOM 2003 N N . ASP A 1 270 ? -5.727 -8.914 -10.195 1 96.69 270 ASP A N 1
ATOM 2004 C CA . ASP A 1 270 ? -5.504 -7.938 -9.133 1 96.69 270 ASP A CA 1
ATOM 2005 C C . ASP A 1 270 ? -6.797 -7.199 -8.789 1 96.69 270 ASP A C 1
ATOM 2007 O O . ASP A 1 270 ? -7.539 -6.789 -9.688 1 96.69 270 ASP A O 1
ATOM 2011 N N . PRO A 1 271 ? -7.086 -7.09 -7.535 1 96.75 271 PRO A N 1
ATOM 2012 C CA . PRO A 1 271 ? -8.367 -6.469 -7.211 1 96.75 271 PRO A CA 1
ATOM 2013 C C . PRO A 1 271 ? -8.406 -4.977 -7.535 1 96.75 271 PRO A C 1
ATOM 2015 O O . PRO A 1 271 ? -9.484 -4.395 -7.664 1 96.75 271 PRO A O 1
ATOM 2018 N N . LEU A 1 272 ? -7.281 -4.348 -7.598 1 98 272 LEU A N 1
ATOM 2019 C CA . LEU A 1 272 ? -7.219 -2.9 -7.77 1 98 272 LEU A CA 1
ATOM 2020 C C . LEU A 1 272 ? -7.105 -2.533 -9.242 1 98 272 LEU A C 1
ATOM 2022 O O . LEU A 1 272 ? -6.359 -3.168 -9.992 1 98 272 LEU A O 1
ATOM 2026 N N . ARG A 1 273 ? -7.844 -1.584 -9.625 1 96.25 273 ARG A N 1
ATOM 2027 C CA . ARG A 1 273 ? -7.785 -0.973 -10.953 1 96.25 273 ARG A CA 1
ATOM 2028 C C . ARG A 1 273 ? -7.562 0.532 -10.852 1 96.25 273 ARG A C 1
ATOM 2030 O O . ARG A 1 273 ? -8.141 1.193 -9.984 1 96.25 273 ARG A O 1
ATOM 2037 N N . THR A 1 274 ? -6.703 1.012 -11.719 1 96.12 274 THR A N 1
ATOM 2038 C CA . THR A 1 274 ? -6.473 2.451 -11.773 1 96.12 274 THR A CA 1
ATOM 2039 C C . THR A 1 274 ? -7.625 3.156 -12.492 1 96.12 274 THR A C 1
ATOM 2041 O O . THR A 1 274 ? -7.98 2.789 -13.609 1 96.12 274 THR A O 1
ATOM 2044 N N . MET A 1 275 ? -8.242 4.086 -11.883 1 94.31 275 MET A N 1
ATOM 2045 C CA . MET A 1 275 ? -9.352 4.84 -12.453 1 94.31 275 MET A CA 1
ATOM 2046 C C . MET A 1 275 ? -9.078 6.34 -12.391 1 94.31 275 MET A C 1
ATOM 2048 O O . MET A 1 275 ? -8.492 6.828 -11.422 1 94.31 275 MET A O 1
ATOM 2052 N N . MET B 1 1 ? 6.246 39.188 31.859 1 38.72 1 MET B N 1
ATOM 2053 C CA . MET B 1 1 ? 5.805 37.812 31.75 1 38.72 1 MET B CA 1
ATOM 2054 C C . MET B 1 1 ? 6.625 37.062 30.703 1 38.72 1 MET B C 1
ATOM 2056 O O . MET B 1 1 ? 6.883 37.562 29.625 1 38.72 1 MET B O 1
ATOM 2060 N N . ALA B 1 2 ? 7.461 36.312 31.062 1 47.12 2 ALA B N 1
ATOM 2061 C CA . ALA B 1 2 ? 8.484 35.719 30.188 1 47.12 2 ALA B CA 1
ATOM 2062 C C . ALA B 1 2 ? 7.895 35.312 28.844 1 47.12 2 ALA B C 1
ATOM 2064 O O . ALA B 1 2 ? 6.871 34.625 28.781 1 47.12 2 ALA B O 1
ATOM 2065 N N . ALA B 1 3 ? 8.266 36 27.828 1 57.66 3 ALA B N 1
ATOM 2066 C CA . ALA B 1 3 ? 7.672 35.844 26.5 1 57.66 3 ALA B CA 1
ATOM 2067 C C . ALA B 1 3 ? 7.668 34.375 26.078 1 57.66 3 ALA B C 1
ATOM 2069 O O . ALA B 1 3 ? 8.695 33.719 26.141 1 57.66 3 ALA B O 1
ATOM 2070 N N . ARG B 1 4 ? 6.531 33.719 26.062 1 77.62 4 ARG B N 1
ATOM 2071 C CA . ARG B 1 4 ? 6.391 32.312 25.688 1 77.62 4 ARG B CA 1
ATOM 2072 C C . ARG B 1 4 ? 7.066 32.031 24.359 1 77.62 4 ARG B C 1
ATOM 2074 O O . ARG B 1 4 ? 7.008 32.844 23.438 1 77.62 4 ARG B O 1
ATOM 2081 N N . THR B 1 5 ? 7.949 31.078 24.312 1 86.56 5 THR B N 1
ATOM 2082 C CA . THR B 1 5 ? 8.586 30.672 23.062 1 86.56 5 THR B CA 1
ATOM 2083 C C . THR B 1 5 ? 7.535 30.359 22 1 86.56 5 THR B C 1
ATOM 2085 O O . THR B 1 5 ? 6.395 30.031 22.328 1 86.56 5 THR B O 1
ATOM 2088 N N . PRO B 1 6 ? 7.824 30.609 20.828 1 91.19 6 PRO B N 1
ATOM 2089 C CA . PRO B 1 6 ? 6.867 30.328 19.766 1 91.19 6 PRO B CA 1
ATOM 2090 C C . PRO B 1 6 ? 6.273 28.922 19.844 1 91.19 6 PRO B C 1
ATOM 2092 O O . PRO B 1 6 ? 5.059 28.75 19.703 1 91.19 6 PRO B O 1
ATOM 2095 N N . ILE B 1 7 ? 7.055 27.953 20.141 1 91.69 7 ILE B N 1
ATOM 2096 C CA . ILE B 1 7 ? 6.57 26.578 20.188 1 91.69 7 ILE B CA 1
ATOM 2097 C C . ILE B 1 7 ? 5.594 26.406 21.344 1 91.69 7 ILE B C 1
ATOM 2099 O O . ILE B 1 7 ? 4.621 25.656 21.234 1 91.69 7 ILE B O 1
ATOM 2103 N N . ALA B 1 8 ? 5.844 27.062 22.422 1 90.75 8 ALA B N 1
ATOM 2104 C CA . ALA B 1 8 ? 4.914 27.016 23.547 1 90.75 8 ALA B CA 1
ATOM 2105 C C . ALA B 1 8 ? 3.559 27.594 23.156 1 90.75 8 ALA B C 1
ATOM 2107 O O . ALA B 1 8 ? 2.514 27.062 23.547 1 90.75 8 ALA B O 1
ATOM 2108 N N . VAL B 1 9 ? 3.617 28.703 22.438 1 93.25 9 VAL B N 1
ATOM 2109 C CA . VAL B 1 9 ? 2.385 29.328 21.969 1 93.25 9 VAL B CA 1
ATOM 2110 C C . VAL B 1 9 ? 1.656 28.375 21.016 1 93.25 9 VAL B C 1
ATOM 2112 O O . VAL B 1 9 ? 0.445 28.172 21.141 1 93.25 9 VAL B O 1
ATOM 2115 N N . ILE B 1 10 ? 2.344 27.734 20.109 1 94.19 10 ILE B N 1
ATOM 2116 C CA . ILE B 1 10 ? 1.785 26.828 19.109 1 94.19 10 ILE B CA 1
ATOM 2117 C C . ILE B 1 10 ? 1.134 25.641 19.797 1 94.19 10 ILE B C 1
ATOM 2119 O O . ILE B 1 10 ? 0.012 25.25 19.469 1 94.19 10 ILE B O 1
ATOM 2123 N N . LYS B 1 11 ? 1.768 25.094 20.75 1 92.69 11 LYS B N 1
ATOM 2124 C CA . LYS B 1 11 ? 1.23 23.938 21.469 1 92.69 11 LYS B CA 1
ATOM 2125 C C . LYS B 1 11 ? -0.028 24.312 22.25 1 92.69 11 LYS B C 1
ATOM 2127 O O . LYS B 1 11 ? -0.966 23.516 22.328 1 92.69 11 LYS B O 1
ATOM 2132 N N . ARG B 1 12 ? 0.014 25.5 22.797 1 93.88 12 ARG B N 1
ATOM 2133 C CA . ARG B 1 12 ? -1.161 25.969 23.516 1 93.88 12 ARG B CA 1
ATOM 2134 C C . ARG B 1 12 ? -2.355 26.125 22.578 1 93.88 12 ARG B C 1
ATOM 2136 O O . ARG B 1 12 ? -3.455 25.656 22.891 1 93.88 12 ARG B O 1
ATOM 2143 N N . VAL B 1 13 ? -2.105 26.75 21.5 1 95.81 13 VAL B N 1
ATOM 2144 C CA . VAL B 1 13 ? -3.174 26.969 20.531 1 95.81 13 VAL B CA 1
ATOM 2145 C C . VAL B 1 13 ? -3.639 25.641 19.953 1 95.81 13 VAL B C 1
ATOM 2147 O O . VAL B 1 13 ? -4.82 25.453 19.656 1 95.81 13 VAL B O 1
ATOM 2150 N N . TRP B 1 14 ? -2.73 24.656 19.828 1 95.62 14 TRP B N 1
ATOM 2151 C CA . TRP B 1 14 ? -3.059 23.359 19.25 1 95.62 14 TRP B CA 1
ATOM 2152 C C . TRP B 1 14 ? -4.109 22.641 20.094 1 95.62 14 TRP B C 1
ATOM 2154 O O . TRP B 1 14 ? -4.938 21.891 19.562 1 95.62 14 TRP B O 1
ATOM 2164 N N . GLU B 1 15 ? -4.156 22.953 21.359 1 95 15 GLU B N 1
ATOM 2165 C CA . GLU B 1 15 ? -5.109 22.328 22.266 1 95 15 GLU B CA 1
ATOM 2166 C C . GLU B 1 15 ? -6.539 22.75 21.938 1 95 15 GLU B C 1
ATOM 2168 O O . GLU B 1 15 ? -7.496 22.062 22.312 1 95 15 GLU B O 1
ATOM 2173 N N . ARG B 1 16 ? -6.656 23.844 21.266 1 96.19 16 ARG B N 1
ATOM 2174 C CA . ARG B 1 16 ? -7.973 24.328 20.844 1 96.19 16 ARG B CA 1
ATOM 2175 C C . ARG B 1 16 ? -8.375 23.734 19.5 1 96.19 16 ARG B C 1
ATOM 2177 O O . ARG B 1 16 ? -9.539 23.828 19.094 1 96.19 16 ARG B O 1
ATOM 2184 N N . ILE B 1 17 ? -7.488 23.125 18.828 1 96.88 17 ILE B N 1
ATOM 2185 C CA . ILE B 1 17 ? -7.727 22.562 17.516 1 96.88 17 ILE B CA 1
ATOM 2186 C C . ILE B 1 17 ? -7.906 21.047 17.625 1 96.88 17 ILE B C 1
ATOM 2188 O O . ILE B 1 17 ? -8.945 20.5 17.234 1 96.88 17 ILE B O 1
ATOM 2192 N N . ALA B 1 18 ? -6.922 20.438 18.203 1 96.31 18 ALA B N 1
ATOM 2193 C CA . ALA B 1 18 ? -6.844 19 18.359 1 96.31 18 ALA B CA 1
ATOM 2194 C C . ALA B 1 18 ? -6.035 18.625 19.594 1 96.31 18 ALA B C 1
ATOM 2196 O O . ALA B 1 18 ? -4.852 18.281 19.5 1 96.31 18 ALA B O 1
ATOM 2197 N N . PRO B 1 19 ? -6.699 18.625 20.734 1 94.75 19 PRO B N 1
ATOM 2198 C CA . PRO B 1 19 ? -5.977 18.312 21.969 1 94.75 19 PRO B CA 1
ATOM 2199 C C . PRO B 1 19 ? -5.164 17.016 21.859 1 94.75 19 PRO B C 1
ATOM 2201 O O . PRO B 1 19 ? -5.656 16.016 21.328 1 94.75 19 PRO B O 1
ATOM 2204 N N . LEU B 1 20 ? -3.932 17.047 22.406 1 91.38 20 LEU B N 1
ATOM 2205 C CA . LEU B 1 20 ? -3.023 15.906 22.266 1 91.38 20 LEU B CA 1
ATOM 2206 C C . LEU B 1 20 ? -3.541 14.711 23.062 1 91.38 20 LEU B C 1
ATOM 2208 O O . LEU B 1 20 ? -3.107 13.578 22.828 1 91.38 20 LEU B O 1
ATOM 2212 N N . GLN B 1 21 ? -4.453 14.938 23.906 1 88.81 21 GLN B N 1
ATOM 2213 C CA . GLN B 1 21 ? -5.109 13.859 24.641 1 88.81 21 GLN B CA 1
ATOM 2214 C C . GLN B 1 21 ? -5.824 12.906 23.688 1 88.81 21 GLN B C 1
ATOM 2216 O O . GLN B 1 21 ? -6.059 11.742 24.016 1 88.81 21 GLN B O 1
ATOM 2221 N N . LEU B 1 22 ? -6.168 13.414 22.562 1 89.75 22 LEU B N 1
ATOM 2222 C CA . LEU B 1 22 ? -6.879 12.617 21.562 1 89.75 22 LEU B CA 1
ATOM 2223 C C . LEU B 1 22 ? -5.91 11.773 20.75 1 89.75 22 LEU B C 1
ATOM 2225 O O . LEU B 1 22 ? -6.332 10.922 19.969 1 89.75 22 LEU B O 1
ATOM 2229 N N . ALA B 1 23 ? -4.617 12 20.953 1 85.38 23 ALA B N 1
ATOM 2230 C CA . ALA B 1 23 ? -3.629 11.352 20.094 1 85.38 23 ALA B CA 1
ATOM 2231 C C . ALA B 1 23 ? -3.189 10.008 20.672 1 85.38 23 ALA B C 1
ATOM 2233 O O . ALA B 1 23 ? -3.016 9.875 21.891 1 85.38 23 ALA B O 1
ATOM 2234 N N . GLU B 1 24 ? -3.139 9.023 19.781 1 76.06 24 GLU B N 1
ATOM 2235 C CA . GLU B 1 24 ? -2.402 7.816 20.141 1 76.06 24 GLU B CA 1
ATOM 2236 C C . GLU B 1 24 ? -0.897 8.023 20 1 76.06 24 GLU B C 1
ATOM 2238 O O . GLU B 1 24 ? -0.11 7.426 20.75 1 76.06 24 GLU B O 1
ATOM 2243 N N . ARG B 1 25 ? -0.548 8.875 19 1 73.19 25 ARG B N 1
ATOM 2244 C CA . ARG B 1 25 ? 0.854 9.148 18.688 1 73.19 25 ARG B CA 1
ATOM 2245 C C . ARG B 1 25 ? 1.078 10.625 18.422 1 73.19 25 ARG B C 1
ATOM 2247 O O . ARG B 1 25 ? 0.326 11.242 17.656 1 73.19 25 ARG B O 1
ATOM 2254 N N . SER B 1 26 ? 2.031 11.195 19.125 1 71.88 26 SER B N 1
ATOM 2255 C CA . SER B 1 26 ? 2.551 12.539 18.906 1 71.88 26 SER B CA 1
ATOM 2256 C C . SER B 1 26 ? 4.055 12.594 19.156 1 71.88 26 SER B C 1
ATOM 2258 O O . SER B 1 26 ? 4.629 11.672 19.734 1 71.88 26 SER B O 1
ATOM 2260 N N . TRP B 1 27 ? 4.715 13.57 18.484 1 77.44 27 TRP B N 1
ATOM 2261 C CA . TRP B 1 27 ? 6.16 13.703 18.641 1 77.44 27 TRP B CA 1
ATOM 2262 C C . TRP B 1 27 ? 6.578 15.172 18.578 1 77.44 27 TRP B C 1
ATOM 2264 O O . TRP B 1 27 ? 5.973 15.969 17.859 1 77.44 27 TRP B O 1
ATOM 2274 N N . ASP B 1 28 ? 7.402 15.539 19.5 1 73.94 28 ASP B N 1
ATOM 2275 C CA . ASP B 1 28 ? 8.023 16.844 19.375 1 73.94 28 ASP B CA 1
ATOM 2276 C C . ASP B 1 28 ? 9.492 16.812 19.781 1 73.94 28 ASP B C 1
ATOM 2278 O O . ASP B 1 28 ? 9.938 15.867 20.453 1 73.94 28 ASP B O 1
ATOM 2282 N N . ASN B 1 29 ? 10.32 17.547 19.031 1 68.75 29 ASN B N 1
ATOM 2283 C CA . ASN B 1 29 ? 11.734 17.594 19.391 1 68.75 29 ASN B CA 1
ATOM 2284 C C . ASN B 1 29 ? 11.969 18.438 20.641 1 68.75 29 ASN B C 1
ATOM 2286 O O . ASN B 1 29 ? 11.539 19.578 20.703 1 68.75 29 ASN B O 1
ATOM 2290 N N . VAL B 1 30 ? 11.594 18.094 21.797 1 55.19 30 VAL B N 1
ATOM 2291 C CA . VAL B 1 30 ? 11.758 18.875 23.016 1 55.19 30 VAL B CA 1
ATOM 2292 C C . VAL B 1 30 ? 13.008 19.75 22.922 1 55.19 30 VAL B C 1
ATOM 2294 O O . VAL B 1 30 ? 14.125 19.219 22.812 1 55.19 30 VAL B O 1
ATOM 2297 N N . GLN B 1 31 ? 13.195 20.672 21.938 1 53.84 31 GLN B N 1
ATOM 2298 C CA . GLN B 1 31 ? 14.398 21.5 21.875 1 53.84 31 GLN B CA 1
ATOM 2299 C C . GLN B 1 31 ? 14.5 22.406 23.109 1 53.84 31 GLN B C 1
ATOM 2301 O O . GLN B 1 31 ? 13.477 22.781 23.688 1 53.84 31 GLN B O 1
ATOM 2306 N N . ALA B 1 32 ? 15.633 22.469 23.719 1 50.12 32 ALA B N 1
ATOM 2307 C CA . ALA B 1 32 ? 16.062 23.484 24.688 1 50.12 32 ALA B CA 1
ATOM 2308 C C . ALA B 1 32 ? 15.805 24.891 24.156 1 50.12 32 ALA B C 1
ATOM 2310 O O . ALA B 1 32 ? 15.867 25.125 22.953 1 50.12 32 ALA B O 1
ATOM 2311 N N . PRO B 1 33 ? 15.258 25.734 24.938 1 50.75 33 PRO B N 1
ATOM 2312 C CA . PRO B 1 33 ? 15.039 27.141 24.641 1 50.75 33 PRO B CA 1
ATOM 2313 C C . PRO B 1 33 ? 16.219 27.797 23.922 1 50.75 33 PRO B C 1
ATOM 2315 O O . PRO B 1 33 ? 17.359 27.625 24.344 1 50.75 33 PRO B O 1
ATOM 2318 N N . PHE B 1 34 ? 16.172 27.797 22.531 1 54.19 34 PHE B N 1
ATOM 2319 C CA . PHE B 1 34 ? 17.156 28.703 21.953 1 54.19 34 PHE B CA 1
ATOM 2320 C C . PHE B 1 34 ? 16.812 30.156 22.25 1 54.19 34 PHE B C 1
ATOM 2322 O O . PHE B 1 34 ? 15.672 30.578 22.062 1 54.19 34 PHE B O 1
ATOM 2329 N N . PRO B 1 35 ? 17.547 30.797 23.125 1 51.47 35 PRO B N 1
ATOM 2330 C CA . PRO B 1 35 ? 17.281 32.156 23.578 1 51.47 35 PRO B CA 1
ATOM 2331 C C . PRO B 1 35 ? 16.812 33.094 22.453 1 51.47 35 PRO B C 1
ATOM 2333 O O . PRO B 1 35 ? 15.953 33.938 22.656 1 51.47 35 PRO B O 1
ATOM 2336 N N . GLU B 1 36 ? 17.531 33.094 21.297 1 52.5 36 GLU B N 1
ATOM 2337 C CA . GLU B 1 36 ? 17.422 34.219 20.375 1 52.5 36 GLU B CA 1
ATOM 2338 C C . GLU B 1 36 ? 16.141 34.125 19.547 1 52.5 36 GLU B C 1
ATOM 2340 O O . GLU B 1 36 ? 15.773 35.094 18.859 1 52.5 36 GLU B O 1
ATOM 2345 N N . GLU B 1 37 ? 15.375 33.062 19.469 1 56.94 37 GLU B N 1
ATOM 2346 C CA . GLU B 1 37 ? 14.438 32.906 18.359 1 56.94 37 GLU B CA 1
ATOM 2347 C C . GLU B 1 37 ? 13.016 33.25 18.797 1 56.94 37 GLU B C 1
ATOM 2349 O O . GLU B 1 37 ? 12.055 32.688 18.281 1 56.94 37 GLU B O 1
ATOM 2354 N N . ARG B 1 38 ? 13.023 34.25 19.719 1 62.84 38 ARG B N 1
ATOM 2355 C CA . ARG B 1 38 ? 11.781 34.625 20.391 1 62.84 38 ARG B CA 1
ATOM 2356 C C . ARG B 1 38 ? 10.898 35.469 19.453 1 62.84 38 ARG B C 1
ATOM 2358 O O . ARG B 1 38 ? 9.695 35.562 19.688 1 62.84 38 ARG B O 1
ATOM 2365 N N . GLU B 1 39 ? 11.531 35.75 18.266 1 78.12 39 GLU B N 1
ATOM 2366 C CA . GLU B 1 39 ? 10.695 36.656 17.5 1 78.12 39 GLU B CA 1
ATOM 2367 C C . GLU B 1 39 ? 10.18 36 16.219 1 78.12 39 GLU B C 1
ATOM 2369 O O . GLU B 1 39 ? 9.352 36.594 15.516 1 78.12 39 GLU B O 1
ATOM 2374 N N . LYS B 1 40 ? 10.5 34.719 15.969 1 89.62 40 LYS B N 1
ATOM 2375 C CA . LYS B 1 40 ? 10.055 34.062 14.727 1 89.62 40 LYS B CA 1
ATOM 2376 C C . LYS B 1 40 ? 8.602 33.625 14.836 1 89.62 40 LYS B C 1
ATOM 2378 O O . LYS B 1 40 ? 8.219 32.969 15.82 1 89.62 40 LYS B O 1
ATOM 2383 N N . LYS B 1 41 ? 7.832 33.969 13.781 1 95.19 41 LYS B N 1
ATOM 2384 C CA . LYS B 1 41 ? 6.402 33.688 13.898 1 95.19 41 LYS B CA 1
ATOM 2385 C C . LYS B 1 41 ? 5.863 33.031 12.633 1 95.19 41 LYS B C 1
ATOM 2387 O O . LYS B 1 41 ? 4.676 33.156 12.328 1 95.19 41 LYS B O 1
ATOM 2392 N N . GLN B 1 42 ? 6.766 32.438 11.891 1 97.56 42 GLN B N 1
ATOM 2393 C CA . GLN B 1 42 ? 6.309 31.641 10.758 1 97.56 42 GLN B CA 1
ATOM 2394 C C . GLN B 1 42 ? 6.23 30.156 11.125 1 97.56 42 GLN B C 1
ATOM 2396 O O . GLN B 1 42 ? 7.121 29.641 11.805 1 97.56 42 GLN B O 1
ATOM 2401 N N . VAL B 1 43 ? 5.148 29.547 10.758 1 97.88 43 VAL B N 1
ATOM 2402 C CA . VAL B 1 43 ? 4.926 28.125 10.961 1 97.88 43 VAL B CA 1
ATOM 2403 C C . VAL B 1 43 ? 4.727 27.438 9.609 1 97.88 43 VAL B C 1
ATOM 2405 O O . VAL B 1 43 ? 3.928 27.891 8.789 1 97.88 43 VAL B O 1
ATOM 2408 N N . LEU B 1 44 ? 5.453 26.375 9.352 1 98.62 44 LEU B N 1
ATOM 2409 C CA . LEU B 1 44 ? 5.336 25.625 8.102 1 98.62 44 LEU B CA 1
ATOM 2410 C C . LEU B 1 44 ? 4.609 24.297 8.336 1 98.62 44 LEU B C 1
ATOM 2412 O O . LEU B 1 44 ? 5.051 23.484 9.133 1 98.62 44 LEU B O 1
ATOM 2416 N N . LEU B 1 45 ? 3.461 24.172 7.66 1 98.75 45 LEU B N 1
ATOM 2417 C CA . LEU B 1 45 ? 2.703 22.922 7.707 1 98.75 45 LEU B CA 1
ATOM 2418 C C . LEU B 1 45 ? 3.176 21.953 6.625 1 98.75 45 LEU B C 1
ATOM 2420 O O . LEU B 1 45 ? 3.449 22.375 5.496 1 98.75 45 LEU B O 1
ATOM 2424 N N . THR B 1 46 ? 3.266 20.672 6.969 1 98.56 46 THR B N 1
ATOM 2425 C CA . THR B 1 46 ? 3.627 19.625 6.023 1 98.56 46 THR B CA 1
ATOM 2426 C C . THR B 1 46 ? 3.074 18.266 6.48 1 98.56 46 THR B C 1
ATOM 2428 O O . THR B 1 46 ? 2.701 18.109 7.641 1 98.56 46 THR B O 1
ATOM 2431 N N . ILE B 1 47 ? 2.953 17.312 5.566 1 98.19 47 ILE B N 1
ATOM 2432 C CA . ILE B 1 47 ? 2.604 15.945 5.945 1 98.19 47 ILE B CA 1
ATOM 2433 C C . ILE B 1 47 ? 3.857 15.195 6.387 1 98.19 47 ILE B C 1
ATOM 2435 O O . ILE B 1 47 ? 3.914 14.672 7.504 1 98.19 47 ILE B O 1
ATOM 2439 N N . ASP B 1 48 ? 4.852 15.266 5.52 1 96.81 48 ASP B N 1
ATOM 2440 C CA . ASP B 1 48 ? 6.102 14.57 5.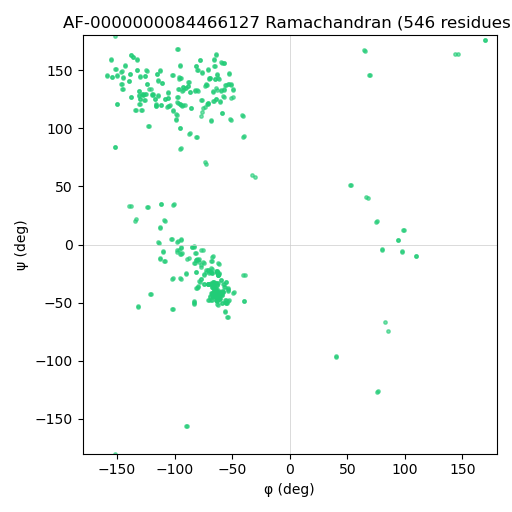781 1 96.81 48 ASP B CA 1
ATOM 2441 C C . ASP B 1 48 ? 7.281 15.539 5.824 1 96.81 48 ASP B C 1
ATOM 2443 O O . ASP B 1 48 ? 7.414 16.391 4.949 1 96.81 48 ASP B O 1
ATOM 2447 N N . LEU B 1 49 ? 8.109 15.391 6.82 1 95.31 49 LEU B N 1
ATOM 2448 C CA . LEU B 1 49 ? 9.359 16.156 6.852 1 95.31 49 LEU B CA 1
ATOM 2449 C C . LEU B 1 49 ? 10.414 15.492 5.973 1 95.31 49 LEU B C 1
ATOM 2451 O O . LEU B 1 49 ? 11.164 14.633 6.438 1 95.31 49 LEU B O 1
ATOM 2455 N N . THR B 1 50 ? 10.484 15.891 4.754 1 94.75 50 THR B N 1
ATOM 2456 C CA . THR B 1 50 ? 11.492 15.43 3.809 1 94.75 50 THR B CA 1
ATOM 2457 C C . THR B 1 50 ? 12.656 16.422 3.738 1 94.75 50 THR B C 1
ATOM 2459 O O . THR B 1 50 ? 12.555 17.531 4.242 1 94.75 50 THR B O 1
ATOM 2462 N N . PRO B 1 51 ? 13.75 16.031 3.113 1 93.81 51 PRO B N 1
ATOM 2463 C CA . PRO B 1 51 ? 14.852 16.969 2.926 1 93.81 51 PRO B CA 1
ATOM 2464 C C . PRO B 1 51 ? 14.422 18.234 2.182 1 93.81 51 PRO B C 1
ATOM 2466 O O . PRO B 1 51 ? 14.891 19.328 2.494 1 93.81 51 PRO B O 1
ATOM 2469 N N . SER B 1 52 ? 13.523 18.094 1.206 1 95.75 52 SER B N 1
ATOM 2470 C CA . SER B 1 52 ? 13.031 19.25 0.466 1 95.75 52 SER B CA 1
ATOM 2471 C C . SER B 1 52 ? 12.234 20.172 1.37 1 95.75 52 SER B C 1
ATOM 2473 O O . SER B 1 52 ? 12.367 21.406 1.278 1 95.75 52 SER B O 1
ATOM 2475 N N . VAL B 1 53 ? 11.43 19.641 2.244 1 97.38 53 VAL B N 1
ATOM 2476 C CA . VAL B 1 53 ? 10.656 20.438 3.189 1 97.38 53 VAL B CA 1
ATOM 2477 C C . VAL B 1 53 ? 11.594 21.109 4.188 1 97.38 53 VAL B C 1
ATOM 2479 O O . VAL B 1 53 ? 11.398 22.281 4.551 1 97.38 53 VAL B O 1
ATOM 2482 N N . CYS B 1 54 ? 12.57 20.344 4.625 1 96.25 54 CYS B N 1
ATOM 2483 C CA . CYS B 1 54 ? 13.578 20.906 5.512 1 96.25 54 CYS B CA 1
ATOM 2484 C C . CYS B 1 54 ? 14.234 22.125 4.875 1 96.25 54 CYS B C 1
ATOM 2486 O O . CYS B 1 54 ? 14.336 23.188 5.504 1 96.25 54 CYS B O 1
ATOM 2488 N N . ALA B 1 55 ? 14.664 21.938 3.641 1 97.31 55 ALA B N 1
ATOM 2489 C CA . ALA B 1 55 ? 15.289 23.047 2.92 1 97.31 55 ALA B CA 1
ATOM 2490 C C . ALA B 1 55 ? 14.336 24.234 2.814 1 97.31 55 ALA B C 1
ATOM 2492 O O . ALA B 1 55 ? 14.758 25.391 2.949 1 97.31 55 ALA B O 1
ATOM 2493 N N . GLU B 1 56 ? 13.102 23.969 2.584 1 98.38 56 GLU B N 1
ATOM 2494 C CA . GLU B 1 56 ? 12.078 25.016 2.5 1 98.38 56 GLU B CA 1
ATOM 2495 C C . GLU B 1 56 ? 11.945 25.766 3.818 1 98.38 56 GLU B C 1
ATOM 2497 O O . GLU B 1 56 ? 11.906 27 3.834 1 98.38 56 GLU B O 1
ATOM 2502 N N . ALA B 1 57 ? 11.883 25.047 4.898 1 97.69 57 ALA B N 1
ATOM 2503 C CA . ALA B 1 57 ? 11.773 25.656 6.227 1 97.69 57 ALA B CA 1
ATOM 2504 C C . ALA B 1 57 ? 12.984 26.531 6.531 1 97.69 57 ALA B C 1
ATOM 2506 O O . ALA B 1 57 ? 12.844 27.641 7.047 1 97.69 57 ALA B O 1
ATOM 2507 N N . LEU B 1 58 ? 14.195 26.062 6.18 1 97.31 58 LEU B N 1
ATOM 2508 C CA . LEU B 1 58 ? 15.438 26.766 6.453 1 97.31 58 LEU B CA 1
ATOM 2509 C C . LEU B 1 58 ? 15.531 28.047 5.633 1 97.31 58 LEU B C 1
ATOM 2511 O O . LEU B 1 58 ? 16.219 29 6.02 1 97.31 58 LEU B O 1
ATOM 2515 N N . ALA B 1 59 ? 14.812 28.031 4.516 1 98.19 59 ALA B N 1
ATOM 2516 C CA . ALA B 1 59 ? 14.867 29.188 3.617 1 98.19 59 ALA B CA 1
ATOM 2517 C C . ALA B 1 59 ? 13.906 30.281 4.074 1 98.19 59 ALA B C 1
ATOM 2519 O O . ALA B 1 59 ? 13.992 31.422 3.617 1 98.19 59 ALA B O 1
ATOM 2520 N N . LEU B 1 60 ? 12.953 30 4.938 1 97.44 60 LEU B N 1
ATOM 2521 C CA . LEU B 1 60 ? 12.031 31 5.453 1 97.44 60 LEU B CA 1
ATOM 2522 C C . LEU B 1 60 ? 12.734 31.938 6.426 1 97.44 60 LEU B C 1
ATOM 2524 O O . LEU B 1 60 ? 13.492 31.484 7.289 1 97.44 60 LEU B O 1
ATOM 2528 N N . PRO B 1 61 ? 12.5 33.188 6.352 1 95.44 61 PRO B N 1
ATOM 2529 C CA . PRO B 1 61 ? 13.25 34.156 7.148 1 95.44 61 PRO B CA 1
ATOM 2530 C C . PRO B 1 61 ? 12.875 34.125 8.633 1 95.44 61 PRO B C 1
ATOM 2532 O O . PRO B 1 61 ? 13.68 34.5 9.484 1 95.44 61 PRO B O 1
ATOM 2535 N N . ALA B 1 62 ? 11.711 33.656 8.945 1 95.75 62 ALA B N 1
ATOM 2536 C CA . ALA B 1 62 ? 11.266 33.719 10.336 1 95.75 62 ALA B CA 1
ATOM 2537 C C . ALA B 1 62 ? 10.57 32.438 10.766 1 95.75 62 ALA B C 1
ATOM 2539 O O . ALA B 1 62 ? 9.617 32.469 11.539 1 95.75 62 ALA B O 1
ATOM 2540 N N . CYS B 1 63 ? 10.969 31.344 10.266 1 95.94 63 CYS B N 1
ATOM 2541 C CA . CYS B 1 63 ? 10.344 30.062 10.609 1 95.94 63 CYS B CA 1
ATOM 2542 C C . CYS B 1 63 ? 10.68 29.656 12.031 1 95.94 63 CYS B C 1
ATOM 2544 O O . CYS B 1 63 ? 11.859 29.516 12.383 1 95.94 63 CYS B O 1
ATOM 2546 N N . SER B 1 64 ? 9.68 29.484 12.781 1 94.25 64 SER B N 1
ATOM 2547 C CA . SER B 1 64 ? 9.891 29.094 14.172 1 94.25 64 SER B CA 1
ATOM 2548 C C . SER B 1 64 ? 9.625 27.594 14.359 1 94.25 64 SER B C 1
ATOM 2550 O O . SER B 1 64 ? 10.188 26.969 15.258 1 94.25 64 SER B O 1
ATOM 2552 N N . ALA B 1 65 ? 8.703 27.047 13.508 1 95.06 65 ALA B N 1
ATOM 2553 C CA . ALA B 1 65 ? 8.305 25.656 13.719 1 95.06 65 ALA B CA 1
ATOM 2554 C C . ALA B 1 65 ? 7.82 25.016 12.422 1 95.06 65 ALA B C 1
ATOM 2556 O O . ALA B 1 65 ? 7.215 25.688 11.578 1 95.06 65 ALA B O 1
ATOM 2557 N N . VAL B 1 66 ? 8.148 23.766 12.305 1 96.38 66 VAL B N 1
ATOM 2558 C CA . VAL B 1 66 ? 7.523 22.906 11.32 1 96.38 66 VAL B CA 1
ATOM 2559 C C . VAL B 1 66 ? 6.523 21.984 12.008 1 96.38 66 VAL B C 1
ATOM 2561 O O . VAL B 1 66 ? 6.879 21.25 12.938 1 96.38 66 VAL B O 1
ATOM 2564 N N . ILE B 1 67 ? 5.297 22.094 11.617 1 96.69 67 ILE B N 1
ATOM 2565 C CA . ILE B 1 67 ? 4.293 21.141 12.07 1 96.69 67 ILE B CA 1
ATOM 2566 C C . ILE B 1 67 ? 4.137 20.031 11.031 1 96.69 67 ILE B C 1
ATOM 2568 O O . ILE B 1 67 ? 3.496 20.234 10 1 96.69 67 ILE B O 1
ATOM 2572 N N . ALA B 1 68 ? 4.758 18.922 11.312 1 96.25 68 ALA B N 1
ATOM 2573 C CA . ALA B 1 68 ? 4.676 17.734 10.453 1 96.25 68 ALA B CA 1
ATOM 2574 C C . ALA B 1 68 ? 3.57 16.797 10.922 1 96.25 68 ALA B C 1
ATOM 2576 O O . ALA B 1 68 ? 3.607 16.297 12.047 1 96.25 68 ALA B O 1
ATOM 2577 N N . TYR B 1 69 ? 2.627 16.594 10.023 1 96.38 69 TYR B N 1
ATOM 2578 C CA . TYR B 1 69 ? 1.533 15.688 10.375 1 96.38 69 TYR B CA 1
ATOM 2579 C C . TYR B 1 69 ? 2.064 14.328 10.812 1 96.38 69 TYR B C 1
ATOM 2581 O O . TYR B 1 69 ? 1.683 13.812 11.867 1 96.38 69 TYR B O 1
ATOM 2589 N N . HIS B 1 70 ? 2.951 13.742 10.008 1 95.25 70 HIS B N 1
ATOM 2590 C CA . HIS B 1 70 ? 3.566 12.469 10.367 1 95.25 70 HIS B CA 1
ATOM 2591 C C . HIS B 1 70 ? 4.746 12.672 11.312 1 95.25 70 HIS B C 1
ATOM 2593 O O . HIS B 1 70 ? 5.625 13.5 11.047 1 95.25 70 HIS B O 1
ATOM 2599 N N . PRO B 1 71 ? 4.805 11.93 12.367 1 89.62 71 PRO B N 1
ATOM 2600 C CA . PRO B 1 71 ? 6.004 11.961 13.203 1 89.62 71 PRO B CA 1
ATOM 2601 C C . PRO B 1 71 ? 7.215 11.328 12.523 1 89.62 71 PRO B C 1
ATOM 2603 O O . PRO B 1 71 ? 7.066 10.414 11.711 1 89.62 71 PRO B O 1
ATOM 2606 N N . PRO B 1 72 ? 8.383 11.961 12.797 1 79.5 72 PRO B N 1
ATOM 2607 C CA . PRO B 1 72 ? 9.586 11.281 12.297 1 79.5 72 PRO B CA 1
ATOM 2608 C C . PRO B 1 72 ? 9.727 9.859 12.82 1 79.5 72 PRO B C 1
ATOM 2610 O O . PRO B 1 72 ? 9.516 9.609 14.016 1 79.5 72 PRO B O 1
ATOM 2613 N N . ILE B 1 73 ? 9.898 8.953 11.93 1 69.69 73 ILE B N 1
ATOM 2614 C CA . ILE B 1 73 ? 10.047 7.543 12.289 1 69.69 73 ILE B CA 1
ATOM 2615 C C . ILE B 1 73 ? 11.516 7.145 12.242 1 69.69 73 ILE B C 1
ATOM 2617 O O . ILE B 1 73 ? 12.203 7.383 11.242 1 69.69 73 ILE B O 1
ATOM 2621 N N . PHE B 1 74 ? 12.023 6.801 13.398 1 62.28 74 PHE B N 1
ATOM 2622 C CA . PHE B 1 74 ? 13.422 6.406 13.461 1 62.28 74 PHE B CA 1
ATOM 2623 C C . PHE B 1 74 ? 13.555 4.887 13.469 1 62.28 74 PHE B C 1
ATOM 2625 O O . PHE B 1 74 ? 12.836 4.199 14.195 1 62.28 74 PHE B O 1
ATOM 2632 N N . ARG B 1 75 ? 14.039 4.375 12.266 1 53.94 75 ARG B N 1
ATOM 2633 C CA . ARG B 1 75 ? 14.336 2.945 12.195 1 53.94 75 ARG B CA 1
ATOM 2634 C C . ARG B 1 75 ? 15.625 2.617 12.93 1 53.94 75 ARG B C 1
ATOM 2636 O O . ARG B 1 75 ? 16.672 3.229 12.672 1 53.94 75 ARG B O 1
ATOM 2643 N N . GLY B 1 76 ? 15.711 1.839 13.969 1 51.75 76 GLY B N 1
ATOM 2644 C CA . GLY B 1 76 ? 16.875 1.308 14.656 1 51.75 76 GLY B CA 1
ATOM 2645 C C . GLY B 1 76 ? 17.438 2.25 15.703 1 51.75 76 GLY B C 1
ATOM 2646 O O . GLY B 1 76 ? 17.781 1.821 16.812 1 51.75 76 GLY B O 1
ATOM 2647 N N . LEU B 1 77 ? 18.141 3.361 15.203 1 49.25 77 LEU B N 1
ATOM 2648 C CA . LEU B 1 77 ? 19.422 3.801 15.781 1 49.25 77 LEU B CA 1
ATOM 2649 C C . LEU B 1 77 ? 19.188 4.531 17.094 1 49.25 77 LEU B C 1
ATOM 2651 O O . LEU B 1 77 ? 18.344 5.422 17.188 1 49.25 77 LEU B O 1
ATOM 2655 N N . LYS B 1 78 ? 19.625 3.969 18.078 1 49.19 78 LYS B N 1
ATOM 2656 C CA . LYS B 1 78 ? 19.922 4.539 19.391 1 49.19 78 LYS B CA 1
ATOM 2657 C C . LYS B 1 78 ? 20.531 5.934 19.266 1 49.19 78 LYS B C 1
ATOM 2659 O O . LYS B 1 78 ? 20.547 6.695 20.234 1 49.19 78 LYS B O 1
ATOM 2664 N N . THR B 1 79 ? 21.172 6.246 18.203 1 54.47 79 THR B N 1
ATOM 2665 C CA . THR B 1 79 ? 21.875 7.523 18.109 1 54.47 79 THR B CA 1
ATOM 2666 C C . THR B 1 79 ? 21.516 8.242 16.812 1 54.47 79 THR B C 1
ATOM 2668 O O . THR B 1 79 ? 21.312 7.609 15.773 1 54.47 79 THR B O 1
ATOM 2671 N N . PHE B 1 80 ? 21.172 9.555 16.859 1 60.94 80 PHE B N 1
ATOM 2672 C CA . PHE B 1 80 ? 20.984 10.453 15.727 1 60.94 80 PHE B CA 1
ATOM 2673 C C . PHE B 1 80 ? 22.266 10.539 14.891 1 60.94 80 PHE B C 1
ATOM 2675 O O . PHE B 1 80 ? 23.359 10.688 15.43 1 60.94 80 PHE B O 1
ATOM 2682 N N . THR B 1 81 ? 22.219 10.031 13.664 1 66.38 81 THR B N 1
ATOM 2683 C CA . THR B 1 81 ? 23.375 10.164 12.781 1 66.38 81 THR B CA 1
ATOM 2684 C C . THR B 1 81 ? 23.031 11.023 11.57 1 66.38 81 THR B C 1
ATOM 2686 O O . THR B 1 81 ? 21.875 11.086 11.148 1 66.38 81 THR B O 1
ATOM 2689 N N . LEU B 1 82 ? 24.031 11.781 11.078 1 72.25 82 LEU B N 1
ATOM 2690 C CA . LEU B 1 82 ? 23.891 12.602 9.883 1 72.25 82 LEU B CA 1
ATOM 2691 C C . LEU B 1 82 ? 23.703 11.734 8.641 1 72.25 82 LEU B C 1
ATOM 2693 O O . LEU B 1 82 ? 23.297 12.219 7.59 1 72.25 82 LEU B O 1
ATOM 2697 N N . GLY B 1 83 ? 23.891 10.531 8.789 1 75.94 83 GLY B N 1
ATOM 2698 C CA . GLY B 1 83 ? 23.797 9.625 7.66 1 75.94 83 GLY B CA 1
ATOM 2699 C C . GLY B 1 83 ? 22.375 9.312 7.266 1 75.94 83 GLY B C 1
ATOM 2700 O O . GLY B 1 83 ? 22.094 8.938 6.121 1 75.94 83 GLY B O 1
ATOM 2701 N N . ASP B 1 84 ? 21.469 9.555 8.117 1 82.06 84 ASP B N 1
ATOM 2702 C CA . ASP B 1 84 ? 20.047 9.383 7.848 1 82.06 84 ASP B CA 1
ATOM 2703 C C . ASP B 1 84 ? 19.391 10.703 7.473 1 82.06 84 ASP B C 1
ATOM 2705 O O . ASP B 1 84 ? 19.438 11.664 8.242 1 82.06 84 ASP B O 1
ATOM 2709 N N . PRO B 1 85 ? 18.797 10.734 6.324 1 86.5 85 PRO B N 1
ATOM 2710 C CA . PRO B 1 85 ? 18.297 12.023 5.832 1 86.5 85 PRO B CA 1
ATOM 2711 C C . PRO B 1 85 ? 17.297 12.672 6.785 1 86.5 85 PRO B C 1
ATOM 2713 O O . PRO B 1 85 ? 17.297 13.891 6.949 1 86.5 85 PRO B O 1
ATOM 2716 N N . LEU B 1 86 ? 16.406 11.914 7.371 1 86.44 86 LEU B N 1
ATOM 2717 C CA . LEU B 1 86 ? 15.445 12.469 8.312 1 86.44 86 LEU B CA 1
ATOM 2718 C C . LEU B 1 86 ? 16.141 13.031 9.547 1 86.44 86 LEU B C 1
ATOM 2720 O O . LEU B 1 86 ? 15.836 14.141 9.984 1 86.44 86 LEU B O 1
ATOM 2724 N N . GLN B 1 87 ? 17.094 12.312 10.039 1 85 87 GLN B N 1
ATOM 2725 C CA . GLN B 1 87 ? 17.844 12.773 11.188 1 85 87 GLN B CA 1
ATOM 2726 C C . GLN B 1 87 ? 18.656 14.023 10.852 1 85 87 GLN B C 1
ATOM 2728 O O . GLN B 1 87 ? 18.734 14.953 11.656 1 85 87 GLN B O 1
ATOM 2733 N N . ALA B 1 88 ? 19.219 13.992 9.703 1 88.5 88 ALA B N 1
ATOM 2734 C CA . ALA B 1 88 ? 19.969 15.164 9.25 1 88.5 88 ALA B CA 1
ATOM 2735 C C . ALA B 1 88 ? 19.062 16.391 9.195 1 88.5 88 ALA B C 1
ATOM 2737 O O . ALA B 1 88 ? 19.453 17.484 9.633 1 88.5 88 ALA B O 1
ATOM 2738 N N . SER B 1 89 ? 17.844 16.203 8.695 1 91.06 89 SER B N 1
ATOM 2739 C CA . SER B 1 89 ? 16.891 17.281 8.617 1 91.06 89 SER B CA 1
ATOM 2740 C C . SER B 1 89 ? 16.547 17.828 10 1 91.06 89 SER B C 1
ATOM 2742 O O . SER B 1 89 ? 16.516 19.047 10.211 1 91.06 89 SER B O 1
ATOM 2744 N N . LEU B 1 90 ? 16.375 16.953 10.914 1 89.38 90 LEU B N 1
ATOM 2745 C CA . LEU B 1 90 ? 16.031 17.344 12.273 1 89.38 90 LEU B CA 1
ATOM 2746 C C . LEU B 1 90 ? 17.188 18.125 12.922 1 89.38 90 LEU B C 1
ATOM 2748 O O . LEU B 1 90 ? 16.953 19.125 13.602 1 89.38 90 LEU B O 1
ATOM 2752 N N . LEU B 1 91 ? 18.391 17.688 12.68 1 87.56 91 LEU B N 1
ATOM 2753 C CA . LEU B 1 91 ? 19.562 18.359 13.227 1 87.56 91 LEU B CA 1
ATOM 2754 C C . LEU B 1 91 ? 19.719 19.75 12.625 1 87.56 91 LEU B C 1
ATOM 2756 O O . LEU B 1 91 ? 20.031 20.703 13.336 1 87.56 91 LEU B O 1
ATOM 2760 N N . LYS B 1 92 ? 19.5 19.859 11.32 1 91.12 92 LYS B N 1
ATOM 2761 C CA . LYS B 1 92 ? 19.609 21.141 10.641 1 91.12 92 LYS B CA 1
ATOM 2762 C C . LYS B 1 92 ? 18.578 22.141 11.172 1 91.12 92 LYS B C 1
ATOM 2764 O O . LYS B 1 92 ? 18.891 23.297 11.422 1 91.12 92 LYS B O 1
ATOM 2769 N N . LEU B 1 93 ? 17.391 21.641 11.367 1 92 93 LEU B N 1
ATOM 2770 C CA . LEU B 1 93 ? 16.328 22.5 11.891 1 92 93 LEU B CA 1
ATOM 2771 C C . LEU B 1 93 ? 16.641 22.938 13.32 1 92 93 LEU B C 1
ATOM 2773 O O . LEU B 1 93 ? 16.516 24.109 13.656 1 92 93 LEU B O 1
ATOM 2777 N N . SER B 1 94 ? 17.078 22.031 14.07 1 88.12 94 SER B N 1
ATOM 2778 C CA . SER B 1 94 ? 17.422 22.328 15.461 1 88.12 94 SER B CA 1
ATOM 2779 C C . SER B 1 94 ? 18.531 23.375 15.539 1 88.12 94 SER B C 1
ATOM 2781 O O . SER B 1 94 ? 18.484 24.266 16.375 1 88.12 94 SER B O 1
ATOM 2783 N N . ALA B 1 95 ? 19.484 23.25 14.703 1 88 95 ALA B N 1
ATOM 2784 C CA . ALA B 1 95 ? 20.625 24.156 14.688 1 88 95 ALA B CA 1
ATOM 2785 C C . ALA B 1 95 ? 20.188 25.578 14.367 1 88 95 ALA B C 1
ATOM 2787 O O . ALA B 1 95 ? 20.875 26.547 14.711 1 88 95 ALA B O 1
ATOM 2788 N N . ARG B 1 96 ? 19.047 25.703 13.719 1 91.06 96 ARG B N 1
ATOM 2789 C CA . ARG B 1 96 ? 18.531 27.016 13.344 1 91.06 96 ARG B CA 1
ATOM 2790 C C . ARG B 1 96 ? 17.422 27.469 14.273 1 91.06 96 ARG B C 1
ATOM 2792 O O . ARG B 1 96 ? 16.75 28.469 14.023 1 91.06 96 ARG B O 1
ATOM 2799 N N . GLY B 1 97 ? 17.172 26.625 15.352 1 87.69 97 GLY B N 1
ATOM 2800 C CA . GLY B 1 97 ? 16.156 26.953 16.344 1 87.69 97 GLY B CA 1
ATOM 2801 C C . GLY B 1 97 ? 14.75 26.734 15.844 1 87.69 97 GLY B C 1
ATOM 2802 O O . GLY B 1 97 ? 13.812 27.391 16.297 1 87.69 97 GLY B O 1
ATOM 2803 N N . ILE B 1 98 ? 14.586 25.969 14.844 1 92.44 98 ILE B N 1
ATOM 2804 C CA . ILE B 1 98 ? 13.266 25.641 14.32 1 92.44 98 ILE B CA 1
ATOM 2805 C C . ILE B 1 98 ? 12.742 24.375 14.984 1 92.44 98 ILE B C 1
ATOM 2807 O O . ILE B 1 98 ? 13.359 23.312 14.883 1 92.44 98 ILE B O 1
ATOM 2811 N N . SER B 1 99 ? 11.633 24.469 15.641 1 91.5 99 SER B N 1
ATOM 2812 C CA . SER B 1 99 ? 11.016 23.328 16.312 1 91.5 99 SER B CA 1
ATOM 2813 C C . SER B 1 99 ? 10.242 22.469 15.32 1 91.5 99 SER B C 1
ATOM 2815 O O . SER B 1 99 ? 9.758 22.953 14.297 1 91.5 99 SER B O 1
ATOM 2817 N N . VAL B 1 100 ? 10.195 21.172 15.656 1 92.94 100 VAL B N 1
ATOM 2818 C CA . VAL B 1 100 ? 9.336 20.25 14.922 1 92.94 100 VAL B CA 1
ATOM 2819 C C . VAL B 1 100 ? 8.273 19.672 15.852 1 92.94 100 VAL B C 1
ATOM 2821 O O . VAL B 1 100 ? 8.586 19.188 16.938 1 92.94 100 VAL B O 1
ATOM 2824 N N . PHE B 1 101 ? 7.051 19.844 15.422 1 92.44 101 PHE B N 1
ATOM 2825 C CA . PHE B 1 101 ? 5.887 19.375 16.172 1 92.44 101 PHE B CA 1
ATOM 2826 C C . PHE B 1 101 ? 5.004 18.484 15.305 1 92.44 101 PHE B C 1
ATOM 2828 O O . PHE B 1 101 ? 4.641 18.859 14.188 1 92.44 101 PHE B O 1
ATOM 2835 N N . ALA B 1 102 ? 4.723 17.219 15.766 1 93.44 102 ALA B N 1
ATOM 2836 C CA . ALA B 1 102 ? 3.904 16.281 15.008 1 93.44 102 ALA B CA 1
ATOM 2837 C C . ALA B 1 102 ? 2.693 15.828 15.82 1 93.44 102 ALA B C 1
ATOM 2839 O O . ALA B 1 102 ? 2.785 14.891 16.609 1 93.44 102 ALA B O 1
ATOM 2840 N N . PRO B 1 103 ? 1.537 16.359 15.547 1 91 103 PRO B N 1
ATOM 2841 C CA . PRO B 1 103 ? 0.337 16.016 16.312 1 91 103 PRO B CA 1
ATOM 2842 C C . PRO B 1 103 ? -0.303 14.711 15.852 1 91 103 PRO B C 1
ATOM 2844 O O . PRO B 1 103 ? -1 14.055 16.625 1 91 103 PRO B O 1
ATOM 2847 N N . HIS B 1 104 ? -0.092 14.281 14.641 1 89.19 104 HIS B N 1
ATOM 2848 C CA . HIS B 1 104 ? -0.503 13.086 13.914 1 89.19 104 HIS B CA 1
ATOM 2849 C C . HIS B 1 104 ? -1.948 12.719 14.227 1 89.19 104 HIS B C 1
ATOM 2851 O O . HIS B 1 104 ? -2.879 13.367 13.75 1 89.19 104 HIS B O 1
ATOM 2857 N N . THR B 1 105 ? -2.213 11.773 15.18 1 89.75 105 THR B N 1
ATOM 2858 C CA . THR B 1 105 ? -3.516 11.125 15.289 1 89.75 105 THR B CA 1
ATOM 2859 C C . THR B 1 105 ? -4.508 12.023 16.016 1 89.75 105 THR B C 1
ATOM 2861 O O . THR B 1 105 ? -5.719 11.781 15.977 1 89.75 105 THR B O 1
ATOM 2864 N N . SER B 1 106 ? -4.004 13.117 16.688 1 93.81 106 SER B N 1
ATOM 2865 C CA . SER B 1 106 ? -4.965 14.055 17.266 1 93.81 106 SER B CA 1
ATOM 2866 C C . SER B 1 106 ? -5.797 14.734 16.188 1 93.81 106 SER B C 1
ATOM 2868 O O . SER B 1 106 ? -6.984 15 16.375 1 93.81 106 SER B O 1
ATOM 2870 N N . LEU B 1 107 ? -5.188 14.961 15.039 1 95.69 107 LEU B N 1
ATOM 2871 C CA . LEU B 1 107 ? -5.898 15.562 13.922 1 95.69 107 LEU B CA 1
ATOM 2872 C C . LEU B 1 107 ? -6.844 14.562 13.273 1 95.69 107 LEU B C 1
ATOM 2874 O O . LEU B 1 107 ? -7.82 14.953 12.625 1 95.69 107 LEU B O 1
ATOM 2878 N N . ASP B 1 108 ? -6.535 13.281 13.406 1 95.88 108 ASP B N 1
ATOM 2879 C CA . ASP B 1 108 ? -7.422 12.234 12.898 1 95.88 108 ASP B CA 1
ATOM 2880 C C . ASP B 1 108 ? -8.688 12.133 13.742 1 95.88 108 ASP B C 1
ATOM 2882 O O . ASP B 1 108 ? -9.773 11.875 13.219 1 95.88 108 ASP B O 1
ATOM 2886 N N . ALA B 1 109 ? -8.523 12.383 15.023 1 96 109 ALA B N 1
ATOM 2887 C CA . ALA B 1 109 ? -9.57 12.062 15.992 1 96 109 ALA B CA 1
ATOM 2888 C C . ALA B 1 109 ? -10.461 13.273 16.266 1 96 109 ALA B C 1
ATOM 2890 O O . ALA B 1 109 ? -11.633 13.125 16.625 1 96 109 ALA B O 1
ATOM 2891 N N . THR B 1 110 ? -9.906 14.477 16.156 1 96.94 110 THR B N 1
ATOM 2892 C CA . THR B 1 110 ? -10.664 15.672 16.531 1 96.94 110 THR B CA 1
ATOM 2893 C C . THR B 1 110 ? -11.898 15.812 15.648 1 96.94 110 THR B C 1
ATOM 2895 O O . THR B 1 110 ? -11.867 15.477 14.461 1 96.94 110 THR B O 1
ATOM 2898 N N . PRO B 1 111 ? -13.016 16.266 16.141 1 95.62 111 PRO B N 1
ATOM 2899 C CA . PRO B 1 111 ? -14.297 16.281 15.43 1 95.62 111 PRO B CA 1
ATOM 2900 C C . PRO B 1 111 ? -14.227 17 14.094 1 95.62 111 PRO B C 1
ATOM 2902 O O . PRO B 1 111 ? -14.867 16.594 13.125 1 95.62 111 PRO B O 1
ATOM 2905 N N . ASN B 1 112 ? -13.414 18.016 13.922 1 93.75 112 ASN B N 1
ATOM 2906 C CA . ASN B 1 112 ? -13.289 18.734 12.664 1 93.75 112 ASN B CA 1
ATOM 2907 C C . ASN B 1 112 ? -11.93 18.5 12.008 1 93.75 112 ASN B C 1
ATOM 2909 O O . ASN B 1 112 ? -11.352 19.406 11.406 1 93.75 112 ASN B O 1
ATOM 2913 N N . GLY B 1 113 ? -11.484 17.234 12.234 1 97 113 GLY B N 1
ATOM 2914 C CA . GLY B 1 113 ? -10.164 16.891 11.742 1 97 113 GLY B CA 1
ATOM 2915 C C . GLY B 1 113 ? -10.18 16.328 10.328 1 97 113 GLY B C 1
ATOM 2916 O O . GLY B 1 113 ? -11.07 16.656 9.539 1 97 113 GLY B O 1
ATOM 2917 N N . ILE B 1 114 ? -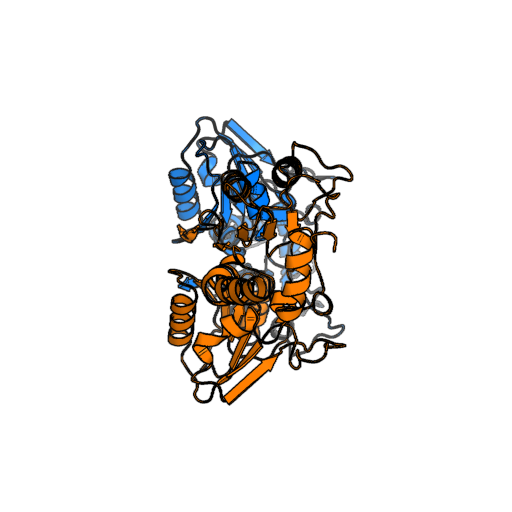9.203 15.586 9.992 1 97.75 114 ILE B N 1
ATOM 2918 C CA . ILE B 1 114 ? -8.898 15.156 8.633 1 97.75 114 ILE B CA 1
ATOM 2919 C C . ILE B 1 114 ? -10 14.234 8.125 1 97.75 114 ILE B C 1
ATOM 2921 O O . ILE B 1 114 ? -10.414 14.328 6.969 1 97.75 114 ILE B O 1
ATOM 2925 N N . ASN B 1 115 ? -10.547 13.398 8.938 1 98.12 115 ASN B N 1
ATOM 2926 C CA . ASN B 1 115 ? -11.547 12.43 8.484 1 98.12 115 ASN B CA 1
ATOM 2927 C C . ASN B 1 115 ? -12.906 13.086 8.273 1 98.12 115 ASN B C 1
ATOM 2929 O O . ASN B 1 115 ? -13.68 12.648 7.422 1 98.12 115 ASN B O 1
ATOM 2933 N N . THR B 1 116 ? -13.172 14.164 9.078 1 97.75 116 THR B N 1
ATOM 2934 C CA . THR B 1 116 ? -14.367 14.961 8.812 1 97.75 116 THR B CA 1
ATOM 2935 C C . THR B 1 116 ? -14.266 15.641 7.449 1 97.75 116 THR B C 1
ATOM 2937 O O . THR B 1 116 ? -15.242 15.68 6.695 1 97.75 116 THR B O 1
ATOM 2940 N N . TRP B 1 117 ? -13.102 16.141 7.133 1 98.44 117 TRP B N 1
ATOM 2941 C CA . TRP B 1 117 ? -12.844 16.766 5.84 1 98.44 117 TRP B CA 1
ATOM 2942 C C . TRP B 1 117 ? -12.93 15.742 4.715 1 98.44 117 TRP B C 1
ATOM 2944 O O . TRP B 1 117 ? -13.461 16.031 3.639 1 98.44 117 TRP B O 1
ATOM 2954 N N . LEU B 1 118 ? -12.508 14.492 4.934 1 98.5 118 LEU B N 1
ATOM 2955 C CA . LEU B 1 118 ? -12.414 13.445 3.924 1 98.5 118 LEU B CA 1
ATOM 2956 C C . LEU B 1 118 ? -13.805 12.992 3.48 1 98.5 118 LEU B C 1
ATOM 2958 O O . LEU B 1 118 ? -13.977 12.523 2.354 1 98.5 118 LEU B O 1
ATOM 2962 N N . VAL B 1 119 ? -14.867 13.141 4.266 1 98.06 119 VAL B N 1
ATOM 2963 C CA . VAL B 1 119 ? -16.188 12.664 3.898 1 98.06 119 VAL B CA 1
ATOM 2964 C C . VAL B 1 119 ? -17.016 13.805 3.305 1 98.06 119 VAL B C 1
ATOM 2966 O O . VAL B 1 119 ? -18.188 13.633 2.979 1 98.06 119 VAL B O 1
ATOM 2969 N N . GLU B 1 120 ? -16.406 15 3.166 1 98.31 120 GLU B N 1
ATOM 2970 C CA . GLU B 1 120 ? -17.125 16.188 2.709 1 98.31 120 GLU B CA 1
ATOM 2971 C C . GLU B 1 120 ? -17.844 15.922 1.388 1 98.31 120 GLU B C 1
ATOM 2973 O O . GLU B 1 120 ? -18.969 16.359 1.188 1 98.31 120 GLU B O 1
ATOM 2978 N N . PRO B 1 121 ? -17.281 15.18 0.457 1 98.25 121 PRO B N 1
ATOM 2979 C CA . PRO B 1 121 ? -17.969 14.945 -0.815 1 98.25 121 PRO B CA 1
ATOM 2980 C C . PRO B 1 121 ? -19.297 14.211 -0.643 1 98.25 121 PRO B C 1
ATOM 2982 O O . PRO B 1 121 ? -20.141 14.25 -1.533 1 98.25 121 PRO B O 1
ATOM 2985 N N . PHE B 1 122 ? -19.5 13.578 0.515 1 98.5 122 PHE B N 1
ATOM 2986 C CA . PHE B 1 122 ? -20.688 12.758 0.733 1 98.5 122 PHE B CA 1
ATOM 2987 C C . PHE B 1 122 ? -21.625 13.414 1.728 1 98.5 122 PHE B C 1
ATOM 2989 O O . PHE B 1 122 ? -22.734 12.922 1.967 1 98.5 122 PHE B O 1
ATOM 2996 N N . ALA B 1 123 ? -21.219 14.516 2.328 1 97.62 123 ALA B N 1
ATOM 2997 C CA . ALA B 1 123 ? -21.953 15.148 3.424 1 97.62 123 ALA B CA 1
ATOM 2998 C C . ALA B 1 123 ? -23.312 15.656 2.959 1 97.62 123 ALA B C 1
ATOM 3000 O O . ALA B 1 123 ? -24.297 15.578 3.699 1 97.62 123 ALA B O 1
ATOM 3001 N N . GLY B 1 124 ? -23.359 16.188 1.73 1 97.5 124 GLY B N 1
ATOM 3002 C CA . GLY B 1 124 ? -24.609 16.703 1.211 1 97.5 124 GLY B CA 1
ATOM 3003 C C . GLY B 1 124 ? -25.688 15.648 1.047 1 97.5 124 GLY B C 1
ATOM 3004 O O . GLY B 1 124 ? -26.875 15.953 1.049 1 97.5 124 GLY B O 1
ATOM 3005 N N . ASN B 1 125 ? -25.312 14.461 0.917 1 98.06 125 ASN B N 1
ATOM 3006 C CA . ASN B 1 125 ? -26.203 13.312 0.728 1 98.06 125 ASN B CA 1
ATOM 3007 C C . ASN B 1 125 ? -26.234 12.422 1.966 1 98.06 125 ASN B C 1
ATOM 3009 O O . ASN B 1 125 ? -26.594 11.242 1.879 1 98.06 125 ASN B O 1
ATOM 3013 N N . ALA B 1 126 ? -25.859 12.969 3.123 1 98.38 126 ALA B N 1
ATOM 3014 C CA . ALA B 1 126 ? -25.719 12.148 4.32 1 98.38 126 ALA B CA 1
ATOM 3015 C C . ALA B 1 126 ? -27 12.148 5.145 1 98.38 126 ALA B C 1
ATOM 3017 O O . ALA B 1 126 ? -27.609 13.195 5.34 1 98.38 126 ALA B O 1
ATOM 3018 N N . SER B 1 127 ? -27.422 11.008 5.543 1 98.5 127 SER B N 1
ATOM 3019 C CA . SER B 1 127 ? -28.469 10.898 6.562 1 98.5 127 SER B CA 1
ATOM 3020 C C . SER B 1 127 ? -27.859 10.852 7.965 1 98.5 127 SER B C 1
ATOM 3022 O O . SER B 1 127 ? -28.516 11.219 8.938 1 98.5 127 SER B O 1
ATOM 3024 N N . ALA B 1 128 ? -26.594 10.398 8.047 1 98.19 128 ALA B N 1
ATOM 3025 C CA . ALA B 1 128 ? -25.859 10.344 9.312 1 98.19 128 ALA B CA 1
ATOM 3026 C C . ALA B 1 128 ? -24.344 10.297 9.062 1 98.19 128 ALA B C 1
ATOM 3028 O O . ALA B 1 128 ? -23.891 9.75 8.062 1 98.19 128 ALA B O 1
ATOM 3029 N N . ILE B 1 129 ? -23.641 10.898 9.914 1 98.06 129 ILE B N 1
ATOM 3030 C CA . ILE B 1 129 ? -22.188 10.828 9.945 1 98.06 129 ILE B CA 1
ATOM 3031 C C . ILE B 1 129 ? -21.703 10.5 11.359 1 98.06 129 ILE B C 1
ATOM 3033 O O . ILE B 1 129 ? -22.031 11.211 12.312 1 98.06 129 ILE B O 1
ATOM 3037 N N . GLU B 1 130 ? -20.969 9.391 11.492 1 97.56 130 GLU B N 1
ATOM 3038 C CA . GLU B 1 130 ? -20.5 8.922 12.789 1 97.56 130 GLU B CA 1
ATOM 3039 C C . GLU B 1 130 ? -19.031 8.555 12.742 1 97.56 130 GLU B C 1
ATOM 3041 O O . GLU B 1 130 ? -18.469 8.344 11.664 1 97.56 130 GLU B O 1
ATOM 3046 N N . VAL B 1 131 ? -18.422 8.539 13.914 1 97.88 131 VAL B N 1
ATOM 3047 C CA . VAL B 1 131 ? -17.062 8.031 13.984 1 97.88 131 VAL B CA 1
ATOM 3048 C C . VAL B 1 131 ? -17.062 6.508 13.906 1 97.88 131 VAL B C 1
ATOM 3050 O O . VAL B 1 131 ? -18.031 5.863 14.305 1 97.88 131 VAL B O 1
ATOM 3053 N N . VAL B 1 132 ? -16 5.941 13.312 1 98 132 VAL B N 1
ATOM 3054 C CA . VAL B 1 132 ? -15.852 4.492 13.289 1 98 132 VAL B CA 1
ATOM 3055 C C . VAL B 1 132 ? -15.531 3.979 14.688 1 98 132 VAL B C 1
ATOM 3057 O O . VAL B 1 132 ? -16.141 3.016 15.156 1 98 132 VAL B O 1
ATOM 3060 N N . THR B 1 133 ? -14.539 4.66 15.336 1 96.81 133 THR B N 1
ATOM 3061 C CA . THR B 1 1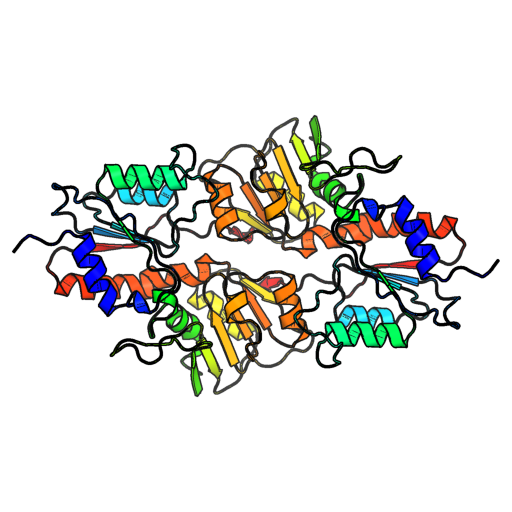33 ? -14.148 4.336 16.703 1 96.81 133 THR B CA 1
ATOM 3062 C C . THR B 1 133 ? -14.141 5.59 17.578 1 96.81 133 THR B C 1
ATOM 3064 O O . THR B 1 133 ? -13.297 6.473 17.391 1 96.81 133 THR B O 1
ATOM 3067 N N . ALA B 1 134 ? -14.992 5.605 18.547 1 96.25 134 ALA B N 1
ATOM 3068 C CA . ALA B 1 134 ? -15.086 6.762 19.422 1 96.25 134 ALA B CA 1
ATOM 3069 C C . ALA B 1 134 ? -13.883 6.844 20.359 1 96.25 134 ALA B C 1
ATOM 3071 O O . ALA B 1 134 ? -13.406 5.824 20.859 1 96.25 134 ALA B O 1
ATOM 3072 N N . SER B 1 135 ? -13.398 8.062 20.516 1 95.06 135 SER B N 1
ATOM 3073 C CA . SER B 1 135 ? -12.336 8.273 21.5 1 95.06 135 SER B CA 1
ATOM 3074 C C . SER B 1 135 ? -12.867 8.156 22.922 1 95.06 135 SER B C 1
ATOM 3076 O O . SER B 1 135 ? -14.023 8.492 23.188 1 95.06 135 SER B O 1
ATOM 3078 N N . GLU B 1 136 ? -11.93 7.723 23.766 1 91 136 GLU B N 1
ATOM 3079 C CA . GLU B 1 136 ? -12.25 7.691 25.188 1 91 136 GLU B CA 1
ATOM 3080 C C . GLU B 1 136 ? -11.758 8.953 25.891 1 91 136 GLU B C 1
ATOM 3082 O O . GLU B 1 136 ? -10.836 9.617 25.422 1 91 136 GLU B O 1
ATOM 3087 N N . ASN B 1 137 ? -12.367 9.359 26.984 1 88.88 137 ASN B N 1
ATOM 3088 C CA . ASN B 1 137 ? -11.938 10.484 27.812 1 88.88 137 ASN B CA 1
ATOM 3089 C C . ASN B 1 137 ? -11.766 11.75 26.984 1 88.88 137 ASN B C 1
ATOM 3091 O O . ASN B 1 137 ? -10.727 12.406 27.047 1 88.88 137 ASN B O 1
ATOM 3095 N N . VAL B 1 138 ? -12.742 12.047 26.266 1 93.44 138 VAL B N 1
ATOM 3096 C CA . VAL B 1 138 ? -12.758 13.195 25.375 1 93.44 138 VAL B CA 1
ATOM 3097 C C . VAL B 1 138 ? -12.852 14.484 26.172 1 93.44 138 VAL B C 1
ATOM 3099 O O . VAL B 1 138 ? -13.75 14.641 27.016 1 93.44 138 VAL B O 1
ATOM 3102 N N . PRO B 1 139 ? -11.844 15.406 26.031 1 94.12 139 PRO B N 1
ATOM 3103 C CA . PRO B 1 139 ? -11.945 16.688 26.734 1 94.12 139 PRO B CA 1
ATOM 3104 C C . PRO B 1 139 ? -13.219 17.453 26.375 1 94.12 139 PRO B C 1
ATOM 3106 O O . PRO B 1 139 ? -13.789 17.25 25.312 1 94.12 139 PRO B O 1
ATOM 3109 N N . ALA B 1 140 ? -13.594 18.328 27.328 1 94.06 140 ALA B N 1
ATOM 3110 C CA 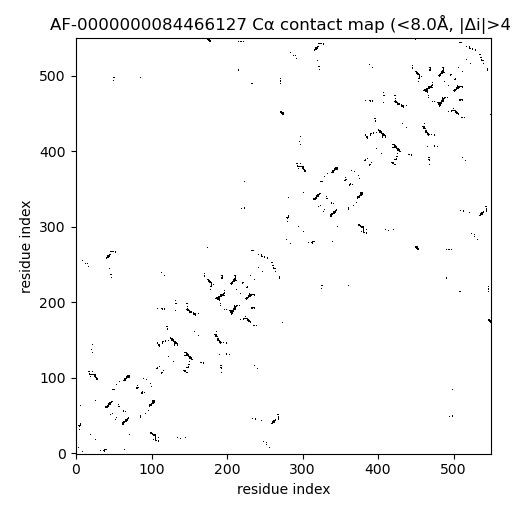. ALA B 1 140 ? -14.773 19.156 27.078 1 94.06 140 ALA B CA 1
ATOM 3111 C C . ALA B 1 140 ? -14.625 19.969 25.797 1 94.06 140 ALA B C 1
ATOM 3113 O O . ALA B 1 140 ? -13.562 20.547 25.547 1 94.06 140 ALA B O 1
ATOM 3114 N N . GLY B 1 141 ? -15.648 19.969 24.984 1 94.81 141 GLY B N 1
ATOM 3115 C CA . GLY B 1 141 ? -15.625 20.75 23.75 1 94.81 141 GLY B CA 1
ATOM 3116 C C . GLY B 1 141 ? -15.25 19.938 22.531 1 94.81 141 GLY B C 1
ATOM 3117 O O . GLY B 1 141 ? -15.336 20.422 21.406 1 94.81 141 GLY B O 1
ATOM 3118 N N . PHE B 1 142 ? -14.883 18.688 22.75 1 97.12 142 PHE B N 1
ATOM 3119 C CA . PHE B 1 142 ? -14.461 17.859 21.641 1 97.12 142 PHE B CA 1
ATOM 3120 C C . PHE B 1 142 ? -15.297 16.578 21.562 1 97.12 142 PHE B C 1
ATOM 3122 O O . PHE B 1 142 ? -14.797 15.523 21.172 1 97.12 142 PHE B O 1
ATOM 3129 N N . GLU B 1 143 ? -16.531 16.719 21.969 1 94.88 143 GLU B N 1
ATOM 3130 C CA . GLU B 1 143 ? -17.469 15.602 21.844 1 94.88 143 GLU B CA 1
ATOM 3131 C C . GLU B 1 143 ? -17.562 15.109 20.406 1 94.88 143 GLU B C 1
ATOM 3133 O O . GLU B 1 143 ? -17.562 15.914 19.469 1 94.88 143 GLU B O 1
ATOM 3138 N N . GLY B 1 144 ? -17.578 13.836 20.266 1 95.12 144 GLY B N 1
ATOM 3139 C CA . GLY B 1 144 ? -17.641 13.258 18.938 1 95.12 144 GLY B CA 1
ATOM 3140 C C . GLY B 1 144 ? -16.281 12.906 18.359 1 95.12 144 GLY B C 1
ATOM 3141 O O . GLY B 1 144 ? -16.188 12.453 17.219 1 95.12 144 GLY B O 1
ATOM 3142 N N . ALA B 1 145 ? -15.203 13.094 19.188 1 97.12 145 ALA B N 1
ATOM 3143 C CA . ALA B 1 145 ? -13.859 12.719 18.766 1 97.12 145 ALA B CA 1
ATOM 3144 C C . ALA B 1 145 ? -13.742 11.219 18.562 1 97.12 145 ALA B C 1
ATOM 3146 O O . ALA B 1 145 ? -14.359 10.43 19.281 1 97.12 145 ALA B O 1
ATOM 3147 N N . GLY B 1 146 ? -13.023 10.852 17.594 1 97.25 146 GLY B N 1
ATOM 3148 C CA . GLY B 1 146 ? -12.805 9.445 17.281 1 97.25 146 GLY B CA 1
ATOM 3149 C C . GLY B 1 146 ? -12.117 9.242 15.938 1 97.25 146 GLY B C 1
ATOM 3150 O O . GLY B 1 146 ? -11.844 10.203 15.219 1 97.25 146 GLY B O 1
ATOM 3151 N N . MET B 1 147 ? -11.859 8.023 15.703 1 97.25 147 MET B N 1
ATOM 3152 C CA . MET B 1 147 ? -11.125 7.672 14.484 1 97.25 147 MET B CA 1
ATOM 3153 C C . MET B 1 147 ? -12.086 7.277 13.367 1 97.25 147 MET B C 1
ATOM 3155 O O . MET B 1 147 ? -13.094 6.617 13.617 1 97.25 147 MET B O 1
ATOM 3159 N N . GLY B 1 148 ? -11.695 7.668 12.164 1 98.06 148 GLY B N 1
ATOM 3160 C CA . GLY B 1 148 ? -12.508 7.32 11.008 1 98.06 148 GLY B CA 1
ATOM 3161 C C . GLY B 1 148 ? -13.883 7.961 11.031 1 98.06 148 GLY B C 1
ATOM 3162 O O . GLY B 1 148 ? -14.281 8.562 12.031 1 98.06 148 GLY B O 1
ATOM 3163 N N . LYS B 1 149 ? -14.547 7.91 9.969 1 98.56 149 LYS B N 1
ATOM 3164 C CA . LYS B 1 149 ? -15.938 8.344 9.82 1 98.56 149 LYS B CA 1
ATOM 3165 C C . LYS B 1 149 ? -16.734 7.375 8.953 1 98.56 149 LYS B C 1
ATOM 3167 O O . LYS B 1 149 ? -16.172 6.734 8.055 1 98.56 149 LYS B O 1
ATOM 3172 N N . ILE B 1 150 ? -17.938 7.23 9.234 1 98.62 150 ILE B N 1
ATOM 3173 C CA . ILE B 1 150 ? -18.875 6.477 8.406 1 98.62 150 ILE B CA 1
ATOM 3174 C C . ILE B 1 150 ? -20.062 7.359 8.047 1 98.62 150 ILE B C 1
ATOM 3176 O O . ILE B 1 150 ? -20.672 7.988 8.922 1 98.62 150 ILE B O 1
ATOM 3180 N N . VAL B 1 151 ? -20.391 7.426 6.809 1 98.69 151 VAL B N 1
ATOM 3181 C CA . VAL B 1 151 ? -21.5 8.211 6.289 1 98.69 151 VAL B CA 1
ATOM 3182 C C . VAL B 1 151 ? -22.594 7.273 5.762 1 98.69 151 VAL B C 1
ATOM 3184 O O . VAL B 1 151 ? -22.328 6.422 4.91 1 98.69 151 VAL B O 1
ATOM 3187 N N . SER B 1 152 ? -23.734 7.375 6.316 1 98.75 152 SER B N 1
ATOM 3188 C CA . SER B 1 152 ? -24.906 6.781 5.695 1 98.75 152 SER B CA 1
ATOM 3189 C C . SER B 1 152 ? -25.547 7.734 4.691 1 98.75 152 SER B C 1
ATOM 3191 O O . SER B 1 152 ? -25.781 8.906 5.004 1 98.75 152 SER B O 1
ATOM 3193 N N . LEU B 1 153 ? -25.828 7.25 3.521 1 98.69 153 LEU B N 1
ATOM 3194 C CA . LEU B 1 153 ? -26.328 8.117 2.463 1 98.69 153 LEU B CA 1
ATOM 3195 C C . LEU B 1 153 ? -27.859 8.078 2.414 1 98.69 153 LEU B C 1
ATOM 3197 O O . LEU B 1 153 ? -28.453 7.023 2.605 1 98.69 153 LEU B O 1
ATOM 3201 N N . LYS B 1 154 ? -28.391 9.242 2.129 1 98.44 154 LYS B N 1
ATOM 3202 C CA . LYS B 1 154 ? -29.844 9.336 1.925 1 98.44 154 LYS B CA 1
ATOM 3203 C C . LYS B 1 154 ? -30.266 8.57 0.674 1 98.44 154 LYS B C 1
ATOM 3205 O O . LYS B 1 154 ? -31.281 7.867 0.685 1 98.44 154 LYS B O 1
ATOM 3210 N N . SER B 1 155 ? -29.516 8.781 -0.34 1 98 155 SER B N 1
ATOM 3211 C CA . SER B 1 155 ? -29.734 8.117 -1.62 1 98 155 SER B CA 1
ATOM 3212 C C . SER B 1 155 ? -28.469 7.438 -2.121 1 98 155 SER B C 1
ATOM 3214 O O . SER B 1 155 ? -27.406 8.062 -2.193 1 98 155 SER B O 1
ATOM 3216 N N . GLY B 1 156 ? -28.656 6.227 -2.465 1 97.69 156 GLY B N 1
ATOM 3217 C CA . GLY B 1 156 ? -27.531 5.48 -2.986 1 97.69 156 GLY B CA 1
ATOM 3218 C C . GLY B 1 156 ? -26.922 6.102 -4.234 1 97.69 156 GLY B C 1
ATOM 3219 O O . GLY B 1 156 ? -27.609 6.832 -4.961 1 97.69 156 GLY B O 1
ATOM 3220 N N . MET B 1 157 ? -25.641 5.762 -4.449 1 97.31 157 MET B N 1
ATOM 3221 C CA . MET B 1 157 ? -24.984 6.258 -5.652 1 97.31 157 MET B CA 1
ATOM 3222 C C . MET B 1 157 ? -24.141 5.172 -6.297 1 97.31 157 MET B C 1
ATOM 3224 O O . MET B 1 157 ? -23.828 4.164 -5.66 1 97.31 157 MET B O 1
ATOM 3228 N N . GLY B 1 158 ? -23.766 5.371 -7.559 1 97.38 158 GLY B N 1
ATOM 3229 C CA . GLY B 1 158 ? -22.891 4.426 -8.25 1 97.38 158 GLY B CA 1
ATOM 3230 C C . GLY B 1 158 ? -21.438 4.566 -7.863 1 97.38 158 GLY B C 1
ATOM 3231 O O . GLY B 1 158 ? -21.016 5.625 -7.395 1 97.38 158 GLY B O 1
ATOM 3232 N N . VAL B 1 159 ? -20.719 3.502 -8.102 1 97.44 159 VAL B N 1
ATOM 3233 C CA . VAL B 1 159 ? -19.281 3.49 -7.785 1 97.44 159 VAL B CA 1
ATOM 3234 C C . VAL B 1 159 ? -18.578 4.582 -8.578 1 97.44 159 VAL B C 1
ATOM 3236 O O . VAL B 1 159 ? -17.734 5.309 -8.039 1 97.44 159 VAL B O 1
ATOM 3239 N N . ALA B 1 160 ? -18.906 4.734 -9.82 1 97.25 160 ALA B N 1
ATOM 3240 C CA . ALA B 1 160 ? -18.266 5.719 -10.688 1 97.25 160 ALA B CA 1
ATOM 3241 C C . ALA B 1 160 ? -18.484 7.137 -10.156 1 97.25 160 ALA B C 1
ATOM 3243 O O . ALA B 1 160 ? -17.562 7.953 -10.164 1 97.25 160 ALA B O 1
ATOM 3244 N N . ASP B 1 161 ? -19.641 7.414 -9.68 1 97.94 161 ASP B N 1
ATOM 3245 C CA . ASP B 1 161 ? -19.953 8.727 -9.133 1 97.94 161 ASP B CA 1
ATOM 3246 C C . ASP B 1 161 ? -19.188 8.984 -7.836 1 97.94 161 ASP B C 1
ATOM 3248 O O . ASP B 1 161 ? -18.688 10.086 -7.602 1 97.94 161 ASP B O 1
ATOM 3252 N N . ALA B 1 162 ? -19.125 7.945 -7 1 98.25 162 ALA B N 1
ATOM 3253 C CA . ALA B 1 162 ? -18.375 8.07 -5.754 1 98.25 162 ALA B CA 1
ATOM 3254 C C . ALA B 1 162 ? -16.891 8.344 -6.035 1 98.25 162 ALA B C 1
ATOM 3256 O O . ALA B 1 162 ? -16.297 9.234 -5.422 1 98.25 162 ALA B O 1
ATOM 3257 N N . VAL B 1 163 ? -16.359 7.609 -6.996 1 98.5 163 VAL B N 1
ATOM 3258 C CA . VAL B 1 163 ? -14.945 7.75 -7.355 1 98.5 163 VAL B CA 1
ATOM 3259 C C . VAL B 1 163 ? -14.695 9.148 -7.914 1 98.5 163 VAL B C 1
ATOM 3261 O O . VAL B 1 163 ? -13.703 9.797 -7.566 1 98.5 163 VAL B O 1
ATOM 3264 N N . LYS B 1 164 ? -15.594 9.633 -8.719 1 98.69 164 LYS B N 1
ATOM 3265 C CA . LYS B 1 164 ? -15.484 10.977 -9.273 1 98.69 164 LYS B CA 1
ATOM 3266 C C . LYS B 1 164 ? -15.477 12.023 -8.172 1 98.69 164 LYS B C 1
ATOM 3268 O O . LYS B 1 164 ? -14.664 12.945 -8.188 1 98.69 164 LYS B O 1
ATOM 3273 N N . ALA B 1 165 ? -16.391 11.898 -7.227 1 98.69 165 ALA B N 1
ATOM 3274 C CA . ALA B 1 165 ? -16.469 12.836 -6.109 1 98.69 165 ALA B CA 1
ATOM 3275 C C . ALA B 1 165 ? -15.188 12.836 -5.285 1 98.69 165 ALA B C 1
ATOM 3277 O O . ALA B 1 165 ? -14.703 13.891 -4.883 1 98.69 165 ALA B O 1
ATOM 3278 N N . ILE B 1 166 ? -14.664 11.617 -5.062 1 98.81 166 ILE B N 1
ATOM 3279 C CA . ILE B 1 166 ? -13.438 11.453 -4.289 1 98.81 166 ILE B CA 1
ATOM 3280 C C . ILE B 1 166 ? -12.281 12.133 -5.016 1 98.81 166 ILE B C 1
ATOM 3282 O O . ILE B 1 166 ? -11.531 12.906 -4.418 1 98.81 166 ILE B O 1
ATOM 3286 N N . LYS B 1 167 ? -12.117 11.883 -6.328 1 98.81 167 LYS B N 1
ATOM 3287 C CA . LYS B 1 167 ? -11.031 12.461 -7.121 1 98.81 167 LYS B CA 1
ATOM 3288 C C . LYS B 1 167 ? -11.117 13.984 -7.133 1 98.81 167 LYS B C 1
ATOM 3290 O O . LYS B 1 167 ? -10.094 14.664 -7 1 98.81 167 LYS B O 1
ATOM 3295 N N . GLN B 1 168 ? -12.273 14.5 -7.27 1 98.69 168 GLN B N 1
ATOM 3296 C CA . GLN B 1 168 ? -12.469 15.945 -7.285 1 98.69 168 GLN B CA 1
ATOM 3297 C C . GLN B 1 168 ? -12.086 16.562 -5.945 1 98.69 168 GLN B C 1
ATOM 3299 O O . GLN B 1 168 ? -11.391 17.578 -5.906 1 98.69 168 GLN B O 1
ATOM 3304 N N . HIS B 1 169 ? -12.508 15.961 -4.859 1 98.75 169 HIS B N 1
ATOM 3305 C CA . HIS B 1 169 ? -12.242 16.484 -3.523 1 98.75 169 HIS B CA 1
ATOM 3306 C C . HIS B 1 169 ? -10.75 16.469 -3.213 1 98.75 169 HIS B C 1
ATOM 3308 O O . HIS B 1 169 ? -10.234 17.406 -2.602 1 98.75 169 HIS B O 1
ATOM 3314 N N . LEU B 1 170 ? -10.07 15.406 -3.709 1 98.56 170 LEU B N 1
ATOM 3315 C CA . LEU B 1 170 ? -8.672 15.211 -3.365 1 98.56 170 LEU B CA 1
ATOM 3316 C C . LEU B 1 170 ? -7.762 15.82 -4.43 1 98.56 170 LEU B C 1
ATOM 3318 O O . LEU B 1 170 ? -6.543 15.883 -4.25 1 98.56 170 LEU B O 1
ATOM 3322 N N . GLY B 1 171 ? -8.312 16.266 -5.539 1 98.06 171 GLY B N 1
ATOM 3323 C CA . GLY B 1 171 ? -7.516 16.812 -6.637 1 98.06 171 GLY B CA 1
ATOM 3324 C C . GLY B 1 171 ? -6.66 15.758 -7.32 1 98.06 171 GLY B C 1
ATOM 3325 O O . GLY B 1 171 ? -5.488 16 -7.617 1 98.06 171 GLY B O 1
ATOM 3326 N N . LEU B 1 172 ? -7.188 14.578 -7.52 1 98.25 172 LEU B N 1
ATOM 3327 C CA . LEU B 1 172 ? -6.406 13.477 -8.062 1 98.25 172 LEU B CA 1
ATOM 3328 C C . LEU B 1 172 ? -6.914 13.07 -9.438 1 98.25 172 LEU B C 1
ATOM 3330 O O . LEU B 1 172 ? -8.125 13.062 -9.68 1 98.25 172 LEU B O 1
ATOM 3334 N N . GLU B 1 173 ? -5.969 12.766 -10.273 1 97.75 173 GLU B N 1
ATOM 3335 C CA . GLU B 1 173 ? -6.312 12.227 -11.586 1 97.75 173 GLU B CA 1
ATOM 3336 C C . GLU B 1 173 ? -6.633 10.734 -11.508 1 97.75 173 GLU B C 1
ATOM 3338 O O . GLU B 1 173 ? -7.535 10.25 -12.188 1 97.75 173 GLU B O 1
ATOM 3343 N N . TYR B 1 174 ? -5.898 10.031 -10.664 1 98.06 174 TYR B N 1
ATOM 3344 C CA . TYR B 1 174 ? -6.027 8.578 -10.586 1 98.06 174 TYR B CA 1
ATOM 3345 C C . TYR B 1 174 ? -6.211 8.133 -9.141 1 98.06 174 TYR B C 1
ATOM 3347 O O . TYR B 1 174 ? -5.668 8.742 -8.219 1 98.06 174 TYR B O 1
ATOM 3355 N N . VAL B 1 175 ? -6.973 7.137 -8.945 1 98.56 175 VAL B N 1
ATOM 3356 C CA . VAL B 1 175 ? -7.082 6.359 -7.715 1 98.56 175 VAL B CA 1
ATOM 3357 C C . VAL B 1 175 ? -7.121 4.871 -8.047 1 98.56 175 VAL B C 1
ATOM 3359 O O . VAL B 1 175 ? -7.262 4.492 -9.211 1 98.56 175 VAL B O 1
ATOM 3362 N N . GLN B 1 176 ? -6.848 4.039 -7.09 1 98.5 176 GLN B N 1
ATOM 3363 C CA . GLN B 1 176 ? -6.98 2.59 -7.219 1 98.5 176 GLN B CA 1
ATOM 3364 C C . GLN B 1 176 ? -8.312 2.107 -6.645 1 98.5 176 GLN B C 1
ATOM 3366 O O . GLN B 1 176 ? -8.648 2.416 -5.5 1 98.5 176 GLN B O 1
ATOM 3371 N N . VAL B 1 177 ? -9.062 1.354 -7.438 1 98.5 177 VAL B N 1
ATOM 3372 C CA . VAL B 1 177 ? -10.406 0.968 -7.043 1 98.5 177 VAL B CA 1
ATOM 3373 C C . VAL B 1 177 ? -10.57 -0.547 -7.156 1 98.5 177 VAL B C 1
ATOM 3375 O O . VAL B 1 177 ? -10.156 -1.148 -8.148 1 98.5 177 VAL B O 1
ATOM 3378 N N . ALA B 1 178 ? -11.023 -1.188 -6.141 1 98.12 178 ALA B N 1
ATOM 3379 C CA . ALA B 1 178 ? -11.422 -2.594 -6.133 1 98.12 178 ALA B CA 1
ATOM 3380 C C . ALA B 1 178 ? -12.914 -2.74 -5.887 1 98.12 178 ALA B C 1
ATOM 3382 O O . ALA B 1 178 ? -13.453 -2.18 -4.93 1 98.12 178 ALA B O 1
ATOM 3383 N N . THR B 1 179 ? -13.594 -3.461 -6.715 1 97.19 179 THR B N 1
ATOM 3384 C CA . THR B 1 179 ? -15.039 -3.635 -6.602 1 97.19 179 THR B CA 1
ATOM 3385 C C . THR B 1 179 ? -15.398 -5.117 -6.562 1 97.19 179 THR B C 1
ATOM 3387 O O . THR B 1 179 ? -14.703 -5.949 -7.152 1 97.19 179 THR B O 1
ATOM 3390 N N . PRO B 1 180 ? -16.422 -5.461 -5.809 1 94.44 180 PRO B N 1
ATOM 3391 C CA . PRO B 1 180 ? -16.922 -6.836 -5.898 1 94.44 180 PRO B CA 1
ATOM 3392 C C . PRO B 1 180 ? -17.484 -7.168 -7.273 1 94.44 180 PRO B C 1
ATOM 3394 O O . PRO B 1 180 ? -17.688 -6.27 -8.094 1 94.44 180 PRO B O 1
ATOM 3397 N N . SER B 1 181 ? -17.641 -8.461 -7.527 1 88.06 181 SER B N 1
ATOM 3398 C CA . SER B 1 181 ? -18.156 -8.93 -8.812 1 88.06 181 SER B CA 1
ATOM 3399 C C . SER B 1 181 ? -19.578 -8.445 -9.055 1 88.06 181 SER B C 1
ATOM 3401 O O . SER B 1 181 ? -19.953 -8.156 -10.188 1 88.06 181 SER B O 1
ATOM 3403 N N . THR B 1 182 ? -20.297 -8.344 -7.957 1 86 182 THR B N 1
ATOM 3404 C CA . THR B 1 182 ? -21.672 -7.875 -8.086 1 86 182 THR B CA 1
ATOM 3405 C C . THR B 1 182 ? -21.766 -6.387 -7.754 1 86 182 THR B C 1
ATOM 3407 O O . THR B 1 182 ? -21.391 -5.965 -6.66 1 86 182 THR B O 1
ATOM 3410 N N . GLU B 1 183 ? -22.062 -5.688 -8.781 1 78.56 183 GLU B N 1
ATOM 3411 C CA . GLU B 1 183 ? -22.172 -4.246 -8.57 1 78.56 183 GLU B CA 1
ATOM 3412 C C . GLU B 1 183 ? -23.359 -3.91 -7.68 1 78.56 183 GLU B C 1
ATOM 3414 O O . GLU B 1 183 ? -24.469 -4.434 -7.883 1 78.56 183 GLU B O 1
ATOM 3419 N N . ARG B 1 184 ? -23.156 -3.242 -6.625 1 85.94 184 ARG B N 1
ATOM 3420 C CA . ARG B 1 184 ? -24.203 -2.729 -5.742 1 85.94 184 ARG B CA 1
ATOM 3421 C C . ARG B 1 184 ? -24.062 -1.223 -5.551 1 85.94 184 ARG B C 1
ATOM 3423 O O . ARG B 1 184 ? -22.969 -0.664 -5.727 1 85.94 184 ARG B O 1
ATOM 3430 N N . LYS B 1 185 ? -25.203 -0.592 -5.324 1 94.69 185 LYS B N 1
ATOM 3431 C CA . LYS B 1 185 ? -25.172 0.831 -5 1 94.69 185 LYS B CA 1
ATOM 3432 C C . LYS B 1 185 ? -24.438 1.079 -3.682 1 94.69 185 LYS B C 1
ATOM 3434 O O . LYS B 1 185 ? -24.484 0.244 -2.777 1 94.69 185 LYS B O 1
ATOM 3439 N N . ILE B 1 186 ? -23.812 2.178 -3.691 1 98.12 186 ILE B N 1
ATOM 3440 C CA . ILE B 1 186 ? -23.141 2.604 -2.465 1 98.12 186 ILE B CA 1
ATOM 3441 C C . ILE B 1 186 ? -24.141 3.344 -1.57 1 98.12 186 ILE B C 1
ATOM 3443 O O . ILE B 1 186 ? -24.625 4.414 -1.934 1 98.12 186 ILE B O 1
ATOM 3447 N N . GLU B 1 187 ? -24.375 2.789 -0.427 1 98.56 187 GLU B N 1
ATOM 3448 C CA . GLU B 1 187 ? -25.312 3.4 0.507 1 98.56 187 GLU B CA 1
ATOM 3449 C C . GLU B 1 187 ? -24.594 3.914 1.754 1 98.56 187 GLU B C 1
ATOM 3451 O O . GLU B 1 187 ? -25.188 4.629 2.566 1 98.56 187 GLU B O 1
ATOM 3456 N N . SER B 1 188 ? -23.406 3.527 1.884 1 98.69 188 SER B N 1
ATOM 3457 C CA . SER B 1 188 ? -22.609 3.969 3.018 1 98.69 188 SER B CA 1
ATOM 3458 C C . SER B 1 188 ? -21.125 4.031 2.652 1 98.69 188 SER B C 1
ATOM 3460 O O . SER B 1 188 ? -20.641 3.244 1.834 1 98.69 188 SER B O 1
ATOM 3462 N N . VAL B 1 189 ? -20.438 4.988 3.211 1 98.81 189 VAL B N 1
ATOM 3463 C CA . VAL B 1 189 ? -19.016 5.219 2.951 1 98.81 189 VAL B CA 1
ATOM 3464 C C . VAL B 1 189 ? -18.266 5.344 4.273 1 98.81 189 VAL B C 1
ATOM 3466 O O . VAL B 1 189 ? -18.641 6.137 5.137 1 98.81 189 VAL B O 1
ATOM 3469 N N . ALA B 1 190 ? -17.234 4.543 4.488 1 98.88 190 ALA B N 1
ATOM 3470 C CA . ALA B 1 190 ? -16.344 4.684 5.629 1 98.88 190 ALA B CA 1
ATOM 3471 C C . ALA B 1 190 ? -14.961 5.156 5.18 1 98.88 190 ALA B C 1
ATOM 3473 O O . ALA B 1 190 ? -14.445 4.707 4.152 1 98.88 190 ALA B O 1
ATOM 3474 N N . VAL B 1 191 ? -14.391 6.074 5.973 1 98.88 191 VAL B N 1
ATOM 3475 C CA . VAL B 1 191 ? -13.117 6.637 5.555 1 98.88 191 VAL B CA 1
ATOM 3476 C C . VAL B 1 191 ? -12.133 6.625 6.727 1 98.88 191 VAL B C 1
ATOM 3478 O O . VAL B 1 191 ? -12.547 6.676 7.887 1 98.88 191 VAL B O 1
ATOM 3481 N N . CYS B 1 192 ? -10.906 6.516 6.469 1 98.62 192 CYS B N 1
ATOM 3482 C CA . CYS B 1 192 ? -9.781 6.805 7.352 1 98.62 192 CYS B CA 1
ATOM 3483 C C . CYS B 1 192 ? -8.562 7.254 6.555 1 98.62 192 CYS B C 1
ATOM 3485 O O . CYS B 1 192 ? -8.055 6.504 5.715 1 98.62 192 CYS B O 1
ATOM 3487 N N . ALA B 1 193 ? -8.07 8.406 6.812 1 98.12 193 ALA B N 1
ATOM 3488 C CA . ALA B 1 193 ? -6.93 8.953 6.09 1 98.12 193 ALA B CA 1
ATOM 3489 C C . ALA B 1 193 ? -5.668 8.133 6.352 1 98.12 193 ALA B C 1
ATOM 3491 O O . ALA B 1 193 ? -5.516 7.547 7.426 1 98.12 193 ALA B O 1
ATOM 3492 N N . GLY B 1 194 ? -4.727 8.156 5.375 1 97.31 194 GLY B N 1
ATOM 3493 C CA . GLY B 1 194 ? -3.438 7.5 5.531 1 97.31 194 GLY B CA 1
ATOM 3494 C C . GLY B 1 194 ? -3.51 5.996 5.367 1 97.31 194 GLY B C 1
ATOM 3495 O O . GLY B 1 194 ? -3.955 5.5 4.332 1 97.31 194 GLY B O 1
ATOM 3496 N N . SER B 1 195 ? -3.02 5.34 6.348 1 96 195 SER B N 1
ATOM 3497 C CA . SER B 1 195 ? -3.107 3.883 6.41 1 96 195 SER B CA 1
ATOM 3498 C C . SER B 1 195 ? -4.309 3.436 7.234 1 96 195 SER B C 1
ATOM 3500 O O . SER B 1 195 ? -4.164 3.051 8.398 1 96 195 SER B O 1
ATOM 3502 N N . GLY B 1 196 ? -5.449 3.404 6.637 1 96.69 196 GLY B N 1
ATOM 3503 C CA . GLY B 1 196 ? -6.691 3.213 7.371 1 96.69 196 GLY B CA 1
ATOM 3504 C C . GLY B 1 196 ? -7.133 1.762 7.43 1 96.69 196 GLY B C 1
ATOM 3505 O O . GLY B 1 196 ? -8.203 1.455 7.949 1 96.69 196 GLY B O 1
ATOM 3506 N N . GLY B 1 197 ? -6.34 0.842 6.914 1 94.81 197 GLY B N 1
ATOM 3507 C CA . GLY B 1 197 ? -6.738 -0.557 6.906 1 94.81 197 GLY B CA 1
ATOM 3508 C C . GLY B 1 197 ? -7.125 -1.077 8.273 1 94.81 197 GLY B C 1
ATOM 3509 O O . GLY B 1 197 ? -8.109 -1.806 8.414 1 94.81 197 GLY B O 1
ATOM 3510 N N . GLY B 1 198 ? -6.375 -0.659 9.289 1 94.56 198 GLY B N 1
ATOM 3511 C CA . GLY B 1 198 ? -6.652 -1.101 10.648 1 94.56 198 GLY B CA 1
ATOM 3512 C C . GLY B 1 198 ? -7.961 -0.562 11.195 1 94.56 198 GLY B C 1
ATOM 3513 O O . GLY B 1 198 ? -8.789 -1.323 11.703 1 94.56 198 GLY B O 1
ATOM 3514 N N . VAL B 1 199 ? -8.188 0.705 11.039 1 95.69 199 VAL B N 1
ATOM 3515 C CA . VAL B 1 199 ? -9.375 1.372 11.547 1 95.69 199 VAL B CA 1
ATOM 3516 C C . VAL B 1 199 ? -10.609 0.866 10.805 1 95.69 199 VAL B C 1
ATOM 3518 O O . VAL B 1 199 ? -11.68 0.699 11.398 1 95.69 199 VAL B O 1
ATOM 3521 N N . LEU B 1 200 ? -10.492 0.506 9.531 1 97.88 200 LEU B N 1
ATOM 3522 C CA . LEU B 1 200 ? -11.641 0.172 8.688 1 97.88 200 LEU B CA 1
ATOM 3523 C C . LEU B 1 200 ? -11.891 -1.331 8.688 1 97.88 200 LEU B C 1
ATOM 3525 O O . LEU B 1 200 ? -12.852 -1.804 8.07 1 97.88 200 LEU B O 1
ATOM 3529 N N . ARG B 1 201 ? -11 -2.012 9.391 1 94.31 201 ARG B N 1
ATOM 3530 C CA . ARG B 1 201 ? -11.156 -3.463 9.438 1 94.31 201 ARG B CA 1
ATOM 3531 C C . ARG B 1 201 ? -12.492 -3.855 10.055 1 94.31 201 ARG B C 1
ATOM 3533 O O . ARG B 1 201 ? -12.82 -3.43 11.172 1 94.31 201 ARG B O 1
ATOM 3540 N N . GLY B 1 202 ? -13.273 -4.609 9.328 1 92.19 202 GLY B N 1
ATOM 3541 C CA . GLY B 1 202 ? -14.523 -5.125 9.852 1 92.19 202 GLY B CA 1
ATOM 3542 C C . GLY B 1 202 ? -15.648 -4.109 9.828 1 92.19 202 GLY B C 1
ATOM 3543 O O . GLY B 1 202 ? -16.781 -4.406 10.234 1 92.19 202 GLY B O 1
ATOM 3544 N N . VAL B 1 203 ? -15.391 -2.885 9.43 1 97.12 203 VAL B N 1
ATOM 3545 C CA . VAL B 1 203 ? -16.422 -1.858 9.352 1 97.12 203 VAL B CA 1
ATOM 3546 C C . VAL B 1 203 ? -17.422 -2.215 8.258 1 97.12 203 VAL B C 1
ATOM 3548 O O . VAL B 1 203 ? -17.031 -2.59 7.152 1 97.12 203 VAL B O 1
ATOM 3551 N N . LYS B 1 204 ? -18.672 -2.143 8.594 1 95.88 204 LYS B N 1
ATOM 3552 C CA . LYS B 1 204 ? -19.719 -2.43 7.621 1 95.88 204 LYS B CA 1
ATOM 3553 C C . LYS B 1 204 ? -20.094 -1.183 6.824 1 95.88 204 LYS B C 1
ATOM 3555 O O . LYS B 1 204 ? -20.906 -0.377 7.266 1 95.88 204 LYS B O 1
ATOM 3560 N N . ALA B 1 205 ? -19.562 -0.982 5.723 1 98.06 205 ALA B N 1
ATOM 3561 C CA . ALA B 1 205 ? -19.859 0.071 4.75 1 98.06 205 ALA B CA 1
ATOM 3562 C C . ALA B 1 205 ? -19.688 -0.439 3.322 1 98.06 205 ALA B C 1
ATOM 3564 O O . ALA B 1 205 ? -18.844 -1.307 3.062 1 98.06 205 ALA B O 1
ATOM 3565 N N . ASP B 1 206 ? -20.469 0.101 2.412 1 98.19 206 ASP B N 1
ATOM 3566 C CA . ASP B 1 206 ? -20.422 -0.339 1.021 1 98.19 206 ASP B CA 1
ATOM 3567 C C . ASP B 1 206 ? -19.109 0.068 0.36 1 98.19 206 ASP B C 1
ATOM 3569 O O . ASP B 1 206 ? -18.609 -0.621 -0.537 1 98.19 206 ASP B O 1
ATOM 3573 N N . LEU B 1 207 ? -18.594 1.233 0.768 1 98.62 207 LEU B N 1
ATOM 3574 C CA . LEU B 1 207 ? -17.359 1.762 0.192 1 98.62 207 LEU B CA 1
ATOM 3575 C C . LEU B 1 207 ? -16.391 2.193 1.286 1 98.62 207 LEU B C 1
ATOM 3577 O O . LEU B 1 207 ? -16.781 2.881 2.232 1 98.62 207 LEU B O 1
ATOM 3581 N N . LEU B 1 208 ? -15.172 1.71 1.197 1 98.81 208 LEU B N 1
ATOM 3582 C CA . LEU B 1 208 ? -14.078 2.115 2.072 1 98.81 208 LEU B CA 1
ATOM 3583 C C . LEU B 1 208 ? -13.102 3.02 1.332 1 98.81 208 LEU B C 1
ATOM 3585 O O . LEU B 1 208 ? -12.633 2.678 0.242 1 98.81 208 LEU B O 1
ATOM 3589 N N . LEU B 1 209 ? -12.828 4.172 1.859 1 98.88 209 LEU B N 1
ATOM 3590 C CA . LEU B 1 209 ? -11.867 5.125 1.311 1 98.88 209 LEU B CA 1
ATOM 3591 C C . LEU B 1 209 ? -10.695 5.332 2.27 1 98.88 209 LEU B C 1
ATOM 3593 O O . LEU B 1 209 ? -10.898 5.715 3.424 1 98.88 209 LEU B O 1
ATOM 3597 N N . THR B 1 210 ? -9.484 5.047 1.87 1 98.81 210 THR B N 1
ATOM 3598 C CA . THR B 1 210 ? -8.266 5.273 2.646 1 98.81 210 THR B CA 1
ATOM 3599 C C . THR B 1 210 ? -7.07 5.504 1.726 1 98.81 210 THR B C 1
ATOM 3601 O O . THR B 1 210 ? -7.234 5.652 0.513 1 98.81 210 THR B O 1
ATOM 3604 N N . GLY B 1 211 ? -5.914 5.719 2.271 1 98.38 211 GLY B N 1
ATOM 3605 C CA . GLY B 1 211 ? -4.703 5.93 1.49 1 98.38 211 GLY B CA 1
ATOM 3606 C C . GLY B 1 211 ? -4.047 4.637 1.047 1 98.38 211 GLY B C 1
ATOM 3607 O O . GLY B 1 211 ? -3.691 4.484 -0.123 1 98.38 211 GLY B O 1
ATOM 3608 N N . GLU B 1 212 ? -3.881 3.795 1.933 1 97 212 GLU B N 1
ATOM 3609 C CA . GLU B 1 212 ? -3.232 2.535 1.581 1 97 212 GLU B CA 1
ATOM 3610 C C . GLU B 1 212 ? -3.812 1.372 2.381 1 97 212 GLU B C 1
ATOM 3612 O O . GLU B 1 212 ? -4.23 1.548 3.525 1 97 212 GLU B O 1
ATOM 3617 N N . MET B 1 213 ? -3.93 0.283 1.842 1 97.38 213 MET B N 1
ATOM 3618 C CA . MET B 1 213 ? -4.391 -1.01 2.338 1 97.38 213 MET B CA 1
ATOM 3619 C C . MET B 1 213 ? -3.645 -2.152 1.655 1 97.38 213 MET B C 1
ATOM 3621 O O . MET B 1 213 ? -3.375 -2.094 0.454 1 97.38 213 MET B O 1
ATOM 3625 N N . SER B 1 214 ? -3.281 -3.148 2.428 1 96.25 214 SER B N 1
ATOM 3626 C CA . SER B 1 214 ? -2.527 -4.25 1.837 1 96.25 214 SER B CA 1
ATOM 3627 C C . SER B 1 214 ? -3.375 -5.02 0.827 1 96.25 214 SER B C 1
ATOM 3629 O O . SER B 1 214 ? -4.605 -4.996 0.896 1 96.25 214 SER B O 1
ATOM 3631 N N . HIS B 1 215 ? -2.707 -5.691 -0.006 1 96.81 215 HIS B N 1
ATOM 3632 C CA . HIS B 1 215 ? -3.34 -6.516 -1.029 1 96.81 215 HIS B CA 1
ATOM 3633 C C . HIS B 1 215 ? -4.352 -7.477 -0.416 1 96.81 215 HIS B C 1
ATOM 3635 O O . HIS B 1 215 ? -5.5 -7.543 -0.859 1 96.81 215 HIS B O 1
ATOM 3641 N N . HIS B 1 216 ? -3.996 -8.18 0.623 1 93.75 216 HIS B N 1
ATOM 3642 C CA . HIS B 1 216 ? -4.844 -9.211 1.216 1 93.75 216 HIS B CA 1
ATOM 3643 C C . HIS B 1 216 ? -6.039 -8.586 1.935 1 93.75 216 HIS B C 1
ATOM 3645 O O . HIS B 1 216 ? -7.129 -9.164 1.953 1 93.75 216 HIS B O 1
ATOM 3651 N N . GLU B 1 217 ? -5.832 -7.426 2.523 1 94.5 217 GLU B N 1
ATOM 3652 C CA . GLU B 1 217 ? -6.949 -6.707 3.125 1 94.5 217 GLU B CA 1
ATOM 3653 C C . GLU B 1 217 ? -7.965 -6.281 2.068 1 94.5 217 GLU B C 1
ATOM 3655 O O . GLU B 1 217 ? -9.172 -6.414 2.275 1 94.5 217 GLU B O 1
ATOM 3660 N N . VAL B 1 218 ? -7.473 -5.805 0.933 1 97.12 218 VAL B N 1
ATOM 3661 C CA . VAL B 1 218 ? -8.352 -5.391 -0.157 1 97.12 218 VAL B CA 1
ATOM 3662 C C . VAL B 1 218 ? -9.156 -6.59 -0.658 1 97.12 218 VAL B C 1
ATOM 3664 O O . VAL B 1 218 ? -10.367 -6.496 -0.839 1 97.12 218 VAL B O 1
ATOM 3667 N N . LEU B 1 219 ? -8.461 -7.723 -0.838 1 95 219 LEU B N 1
ATOM 3668 C CA . LEU B 1 219 ? -9.125 -8.93 -1.306 1 95 219 LEU B CA 1
ATOM 3669 C C . LEU B 1 219 ? -10.242 -9.344 -0.349 1 95 219 LEU B C 1
ATOM 3671 O O . LEU B 1 219 ? -11.336 -9.711 -0.785 1 95 219 LEU B O 1
ATOM 3675 N N . ALA B 1 220 ? -9.938 -9.281 0.931 1 92.19 220 ALA B N 1
ATOM 3676 C CA . ALA B 1 220 ? -10.93 -9.656 1.936 1 92.19 220 ALA B CA 1
ATOM 3677 C C . ALA B 1 220 ? -12.148 -8.734 1.881 1 92.19 220 ALA B C 1
ATOM 3679 O O . ALA B 1 220 ? -13.289 -9.195 1.962 1 92.19 220 ALA B O 1
ATOM 3680 N N . CYS B 1 221 ? -11.914 -7.449 1.758 1 94.88 221 CYS B N 1
ATOM 3681 C CA . CYS B 1 221 ? -13.008 -6.484 1.675 1 94.88 221 CYS B CA 1
ATOM 3682 C C . CYS B 1 221 ? -13.883 -6.754 0.455 1 94.88 221 CYS B C 1
ATOM 3684 O O . CYS B 1 221 ? -15.109 -6.785 0.56 1 94.88 221 CYS B O 1
ATOM 3686 N N . VAL B 1 222 ? -13.281 -7.004 -0.675 1 95.69 222 VAL B N 1
ATOM 3687 C CA . VAL B 1 222 ? -14 -7.234 -1.924 1 95.69 222 VAL B CA 1
ATOM 3688 C C . VAL B 1 222 ? -14.797 -8.531 -1.829 1 95.69 222 VAL B C 1
ATOM 3690 O O . VAL B 1 222 ? -15.953 -8.586 -2.248 1 95.69 222 VAL B O 1
ATOM 3693 N N . ALA B 1 223 ? -14.164 -9.562 -1.288 1 91.44 223 ALA B N 1
ATOM 3694 C CA . ALA B 1 223 ? -14.852 -10.836 -1.104 1 91.44 223 ALA B CA 1
ATOM 3695 C C . ALA B 1 223 ? -16.078 -10.672 -0.209 1 91.44 223 ALA B C 1
ATOM 3697 O O . ALA B 1 223 ? -17.062 -11.391 -0.365 1 91.44 223 ALA B O 1
ATOM 3698 N N . GLY B 1 224 ? -15.977 -9.688 0.728 1 90.5 224 GLY B N 1
ATOM 3699 C CA . GLY B 1 224 ? -17.094 -9.406 1.623 1 90.5 224 GLY B CA 1
ATOM 3700 C C . GLY B 1 224 ? -18.125 -8.492 1.01 1 90.5 224 GLY B C 1
ATOM 3701 O O . GLY B 1 224 ? -19.109 -8.117 1.67 1 90.5 224 GLY B O 1
ATOM 3702 N N . GLY B 1 225 ? -17.906 -8.031 -0.198 1 93.75 225 GLY B N 1
ATOM 3703 C CA . GLY B 1 225 ? -18.906 -7.254 -0.917 1 93.75 225 GLY B CA 1
ATOM 3704 C C . GLY B 1 225 ? -18.656 -5.758 -0.846 1 93.75 225 GLY B C 1
ATOM 3705 O O . GLY B 1 225 ? -19.547 -4.965 -1.185 1 93.75 225 GLY B O 1
ATOM 3706 N N . GLN B 1 226 ? -17.516 -5.348 -0.412 1 96.62 226 GLN B N 1
ATOM 3707 C CA . GLN B 1 226 ? -17.234 -3.93 -0.238 1 96.62 226 GLN B CA 1
ATOM 3708 C C . GLN B 1 226 ? -16.375 -3.395 -1.384 1 96.62 226 GLN B C 1
ATOM 3710 O O . GLN B 1 226 ? -15.547 -4.121 -1.934 1 96.62 226 GLN B O 1
ATOM 3715 N N . THR B 1 227 ? -16.578 -2.17 -1.768 1 98.12 227 THR B N 1
ATOM 3716 C CA . THR B 1 227 ? -15.711 -1.429 -2.672 1 98.12 227 THR B CA 1
ATOM 3717 C C . THR B 1 227 ? -14.609 -0.714 -1.896 1 98.12 227 THR B C 1
ATOM 3719 O O . THR B 1 227 ? -14.859 -0.144 -0.832 1 98.12 227 THR B O 1
ATOM 3722 N N . VAL B 1 228 ? -13.406 -0.79 -2.414 1 98.56 228 VAL B N 1
ATOM 3723 C CA . VAL B 1 228 ? -12.273 -0.13 -1.77 1 98.56 228 VAL B CA 1
ATOM 3724 C C . VAL B 1 228 ? -11.672 0.905 -2.717 1 98.56 228 VAL B C 1
ATOM 3726 O O . VAL B 1 228 ? -11.43 0.613 -3.889 1 98.56 228 VAL B O 1
ATOM 3729 N N . VAL B 1 229 ? -11.484 2.121 -2.238 1 98.81 229 VAL B N 1
ATOM 3730 C CA . VAL B 1 229 ? -10.773 3.168 -2.973 1 98.81 229 VAL B CA 1
ATOM 3731 C C . VAL B 1 229 ? -9.508 3.562 -2.221 1 98.81 229 VAL B C 1
ATOM 3733 O O . VAL B 1 229 ? -9.57 3.994 -1.066 1 98.81 229 VAL B O 1
ATOM 3736 N N . LEU B 1 230 ? -8.375 3.377 -2.863 1 98.81 230 LEU B N 1
ATOM 3737 C CA . LEU B 1 230 ? -7.082 3.783 -2.328 1 98.81 230 LEU B CA 1
ATOM 3738 C C . LEU B 1 230 ? -6.535 4.988 -3.084 1 98.81 230 LEU B C 1
ATOM 3740 O O . LEU B 1 230 ? -6.363 4.938 -4.305 1 98.81 230 LEU B O 1
ATOM 3744 N N . ALA B 1 231 ? -6.211 6.027 -2.373 1 98.56 231 ALA B N 1
ATOM 3745 C CA . ALA B 1 231 ? -5.844 7.289 -3.01 1 98.56 231 ALA B CA 1
ATOM 3746 C C . ALA B 1 231 ? -4.371 7.613 -2.773 1 98.56 231 ALA B C 1
ATOM 3748 O O . ALA B 1 231 ? -3.938 8.75 -2.984 1 98.56 231 ALA B O 1
ATOM 3749 N N . ASN B 1 232 ? -3.561 6.578 -2.305 1 97.81 232 ASN B N 1
ATOM 3750 C CA . ASN B 1 232 ? -2.213 6.797 -1.792 1 97.81 232 ASN B CA 1
ATOM 3751 C C . ASN B 1 232 ? -2.234 7.547 -0.462 1 97.81 232 ASN B C 1
ATOM 3753 O O . ASN B 1 232 ? -3.027 8.469 -0.277 1 97.81 232 ASN B O 1
ATOM 3757 N N . HIS B 1 233 ? -1.355 7.281 0.421 1 98.19 233 HIS B N 1
ATOM 3758 C CA . HIS B 1 233 ? -1.341 7.613 1.841 1 98.19 233 HIS B CA 1
ATOM 3759 C C . HIS B 1 233 ? -1.531 9.109 2.057 1 98.19 233 HIS B C 1
ATOM 3761 O O . HIS B 1 233 ? -2.59 9.547 2.516 1 98.19 233 HIS B O 1
ATOM 3767 N N . SER B 1 234 ? -0.594 9.922 1.562 1 98.06 234 SER B N 1
ATOM 3768 C CA . SER B 1 234 ? -0.563 11.344 1.914 1 98.06 234 SER B CA 1
ATOM 3769 C C . SER B 1 234 ? -1.554 12.141 1.075 1 98.06 234 SER B C 1
ATOM 3771 O O . SER B 1 234 ? -1.875 13.281 1.407 1 98.06 234 SER B O 1
ATOM 3773 N N . ASN B 1 235 ? -2.082 11.508 -0.01 1 98.44 235 ASN B N 1
ATOM 3774 C CA . ASN B 1 235 ? -3.074 12.18 -0.84 1 98.44 235 ASN B CA 1
ATOM 3775 C C . ASN B 1 235 ? -4.41 12.32 -0.117 1 98.44 235 ASN B C 1
ATOM 3777 O O . ASN B 1 235 ? -5.219 13.188 -0.452 1 98.44 235 ASN B O 1
ATOM 3781 N N . THR B 1 236 ? -4.629 11.461 0.883 1 98.62 236 THR B N 1
ATOM 3782 C CA . THR B 1 236 ? -5.848 11.555 1.679 1 98.62 236 THR B CA 1
ATOM 3783 C C . THR B 1 236 ? -5.68 12.578 2.801 1 98.62 236 THR B C 1
ATOM 3785 O O . THR B 1 236 ? -6.625 12.852 3.543 1 98.62 236 THR B O 1
ATOM 3788 N N . GLU B 1 237 ? -4.484 13.172 2.904 1 98.56 237 GLU B N 1
ATOM 3789 C CA . GLU B 1 237 ? -4.148 14 4.059 1 98.56 237 GLU B CA 1
ATOM 3790 C C . GLU B 1 237 ? -3.783 15.422 3.633 1 98.56 237 GLU B C 1
ATOM 3792 O O . GLU B 1 237 ? -4.312 16.391 4.176 1 98.56 237 GLU B O 1
ATOM 3797 N N . ARG B 1 238 ? -3.041 15.586 2.623 1 98.31 238 ARG B N 1
ATOM 3798 C CA . ARG B 1 238 ? -2.281 16.797 2.309 1 98.31 238 ARG B CA 1
ATOM 3799 C C . ARG B 1 238 ? -3.211 17.953 1.979 1 98.31 238 ARG B C 1
ATOM 3801 O O . ARG B 1 238 ? -3.012 19.078 2.463 1 98.31 238 ARG B O 1
ATOM 3808 N N . PRO B 1 239 ? -4.289 17.75 1.169 1 98.25 239 PRO B N 1
ATOM 3809 C CA . PRO B 1 239 ? -5.141 18.906 0.836 1 98.25 239 PRO B CA 1
ATOM 3810 C C . PRO B 1 239 ? -5.832 19.5 2.061 1 98.25 239 PRO B C 1
ATOM 3812 O O . PRO B 1 239 ? -6.207 20.672 2.051 1 98.25 239 PRO B O 1
ATOM 3815 N N . TYR B 1 240 ? -6.004 18.688 3.154 1 98.44 240 TYR B N 1
ATOM 3816 C CA . TYR B 1 240 ? -6.586 19.156 4.406 1 98.44 240 TYR B CA 1
ATOM 3817 C C . TYR B 1 240 ? -5.793 20.328 4.977 1 98.44 240 TYR B C 1
ATOM 3819 O O . TYR B 1 240 ? -6.359 21.219 5.602 1 98.44 240 TYR B O 1
ATOM 3827 N N . LEU B 1 241 ? -4.418 20.312 4.762 1 98.56 241 LEU B N 1
ATOM 3828 C CA . LEU B 1 241 ? -3.551 21.328 5.328 1 98.56 241 LEU B CA 1
ATOM 3829 C C . LEU B 1 241 ? -3.967 22.719 4.855 1 98.56 241 LEU B C 1
ATOM 3831 O O . LEU B 1 241 ? -4.199 23.625 5.668 1 98.56 241 LEU B O 1
ATOM 3835 N N . LYS B 1 242 ? -4.125 22.859 3.564 1 98.44 242 LYS B N 1
ATOM 3836 C CA . LYS B 1 242 ? -4.469 24.172 3 1 98.44 242 LYS B CA 1
ATOM 3837 C C . LYS B 1 242 ? -5.957 24.453 3.164 1 98.44 242 LYS B C 1
ATOM 3839 O O . LYS B 1 242 ? -6.344 25.594 3.451 1 98.44 242 LYS B O 1
ATOM 3844 N N . ALA B 1 243 ? -6.766 23.453 3.039 1 98.12 243 ALA B N 1
ATOM 3845 C CA . ALA B 1 243 ? -8.211 23.641 3.002 1 98.12 243 ALA B CA 1
ATOM 3846 C C . ALA B 1 243 ? -8.758 23.969 4.387 1 98.12 243 ALA B C 1
ATOM 3848 O O . ALA B 1 243 ? -9.727 24.734 4.516 1 98.12 243 ALA B O 1
ATOM 3849 N N . VAL B 1 244 ? -8.164 23.406 5.453 1 98.38 244 VAL B N 1
ATOM 3850 C CA . VAL B 1 244 ? -8.82 23.5 6.758 1 98.38 244 VAL B CA 1
ATOM 3851 C C . VAL B 1 244 ? -7.805 23.953 7.809 1 98.38 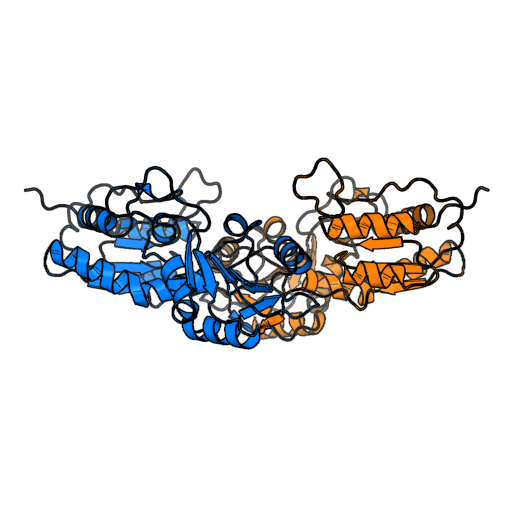244 VAL B C 1
ATOM 3853 O O . VAL B 1 244 ? -8.031 24.938 8.516 1 98.38 244 VAL B O 1
ATOM 3856 N N . LEU B 1 245 ? -6.664 23.266 7.922 1 98.5 245 LEU B N 1
ATOM 3857 C CA . LEU B 1 245 ? -5.777 23.453 9.062 1 98.5 245 LEU B CA 1
ATOM 3858 C C . LEU B 1 245 ? -5.121 24.828 9.023 1 98.5 245 LEU B C 1
ATOM 3860 O O . LEU B 1 245 ? -4.973 25.484 10.055 1 98.5 245 LEU B O 1
ATOM 3864 N N . GLN B 1 246 ? -4.645 25.25 7.832 1 98.75 246 GLN B N 1
ATOM 3865 C CA . GLN B 1 246 ? -3.938 26.516 7.703 1 98.75 246 GLN B CA 1
ATOM 3866 C C . GLN B 1 246 ? -4.789 27.688 8.211 1 98.75 246 GLN B C 1
ATOM 3868 O O . GLN B 1 246 ? -4.387 28.406 9.117 1 98.75 246 GLN B O 1
ATOM 3873 N N . PRO B 1 247 ? -6.016 27.938 7.668 1 98.6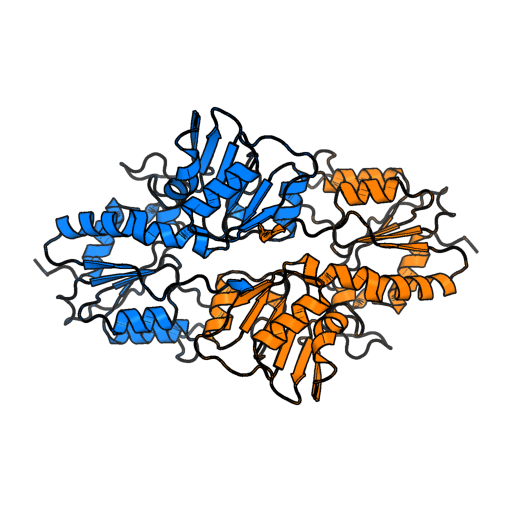2 247 PRO B N 1
ATOM 3874 C CA . PRO B 1 247 ? -6.816 29.047 8.18 1 98.62 247 PRO B CA 1
ATOM 3875 C C . PRO B 1 247 ? -7.211 28.859 9.648 1 98.62 247 PRO B C 1
ATOM 3877 O O . PRO B 1 247 ? -7.328 29.844 10.383 1 98.62 247 PRO B O 1
ATOM 3880 N N . TRP B 1 248 ? -7.461 27.578 10.078 1 98.44 248 TRP B N 1
ATOM 3881 C CA . TRP B 1 248 ? -7.824 27.297 11.461 1 98.44 248 TRP B CA 1
ATOM 3882 C C . TRP B 1 248 ? -6.691 27.688 12.406 1 98.44 248 TRP B C 1
ATOM 3884 O O . TRP B 1 248 ? -6.898 28.453 13.359 1 98.44 248 TRP B O 1
ATOM 3894 N N . LEU B 1 249 ? -5.492 27.219 12.125 1 98.44 249 LEU B N 1
ATOM 3895 C CA . LEU B 1 249 ? -4.328 27.516 12.953 1 98.44 249 LEU B CA 1
ATOM 3896 C C . LEU B 1 249 ? -4.012 29 12.93 1 98.44 249 LEU B C 1
ATOM 3898 O O . LEU B 1 249 ? -3.656 29.578 13.961 1 98.44 249 LEU B O 1
ATOM 3902 N N . GLN B 1 250 ? -4.121 29.656 11.734 1 98.56 250 GLN B N 1
ATOM 3903 C CA . GLN B 1 250 ? -3.908 31.094 11.625 1 98.56 250 GLN B CA 1
ATOM 3904 C C . GLN B 1 250 ? -4.82 31.859 12.57 1 98.56 250 GLN B C 1
ATOM 3906 O O . GLN B 1 250 ? -4.363 32.719 13.312 1 98.56 250 GLN B O 1
ATOM 3911 N N . ARG B 1 251 ? -6.098 31.516 12.578 1 98.19 251 ARG B N 1
ATOM 3912 C CA . ARG B 1 251 ? -7.078 32.188 13.422 1 98.19 251 ARG B CA 1
ATOM 3913 C C . ARG B 1 251 ? -6.738 32.031 14.898 1 98.19 251 ARG B C 1
ATOM 3915 O O . ARG B 1 251 ? -6.789 33 15.664 1 98.19 251 ARG B O 1
ATOM 3922 N N . GLU B 1 252 ? -6.418 30.812 15.289 1 97.81 252 GLU B N 1
ATOM 3923 C CA . GLU B 1 252 ? -6.094 30.547 16.688 1 97.81 252 GLU B CA 1
ATOM 3924 C C . GLU B 1 252 ? -4.832 31.281 17.109 1 97.81 252 GLU B C 1
ATOM 3926 O O . GLU B 1 252 ? -4.77 31.844 18.203 1 97.81 252 GLU B O 1
ATOM 3931 N N . LEU B 1 253 ? -3.793 31.312 16.219 1 97.56 253 LEU B N 1
ATOM 3932 C CA . LEU B 1 253 ? -2.545 32 16.547 1 97.56 253 LEU B CA 1
ATOM 3933 C C . LEU B 1 253 ? -2.758 33.5 16.625 1 97.56 253 LEU B C 1
ATOM 3935 O O . LEU B 1 253 ? -2.121 34.188 17.438 1 97.56 253 LEU B O 1
ATOM 3939 N N . ASP B 1 254 ? -3.658 34.031 15.82 1 97.06 254 ASP B N 1
ATOM 3940 C CA . ASP B 1 254 ? -3.959 35.469 15.82 1 97.06 254 ASP B CA 1
ATOM 3941 C C . ASP B 1 254 ? -4.52 35.906 17.172 1 97.06 254 ASP B C 1
ATOM 3943 O O . ASP B 1 254 ? -4.367 37.062 17.562 1 97.06 254 ASP B O 1
ATOM 3947 N N . THR B 1 255 ? -5.129 34.969 17.875 1 96.88 255 THR B N 1
ATOM 3948 C CA . THR B 1 255 ? -5.672 35.312 19.188 1 96.88 255 THR B CA 1
ATOM 3949 C C . THR B 1 255 ? -4.551 35.438 20.219 1 96.88 255 THR B C 1
ATOM 3951 O O . THR B 1 255 ? -4.766 35.969 21.297 1 96.88 255 THR B O 1
ATOM 3954 N N . GLU B 1 256 ? -3.43 34.938 19.859 1 94.38 256 GLU B N 1
ATOM 3955 C CA . GLU B 1 256 ? -2.299 34.969 20.781 1 94.38 256 GLU B CA 1
ATOM 3956 C C . GLU B 1 256 ? -1.393 36.156 20.5 1 94.38 256 GLU B C 1
ATOM 3958 O O . GLU B 1 256 ? -0.443 36.406 21.25 1 94.38 256 GLU B O 1
ATOM 3963 N N . GLY B 1 257 ? -1.651 36.938 19.438 1 92 257 GLY B N 1
ATOM 3964 C CA . GLY B 1 257 ? -0.859 38.094 19.062 1 92 257 GLY B CA 1
ATOM 3965 C C . GLY B 1 257 ? -0.726 38.281 17.562 1 92 257 GLY B C 1
ATOM 3966 O O . GLY B 1 257 ? -0.93 37.312 16.797 1 92 257 GLY B O 1
ATOM 3967 N N . ALA B 1 258 ? -0.327 39.438 17.219 1 90.94 258 ALA B N 1
ATOM 3968 C CA . ALA B 1 258 ? -0.196 39.75 15.805 1 90.94 258 ALA B CA 1
ATOM 3969 C C . ALA B 1 258 ? 1.126 39.219 15.242 1 90.94 258 ALA B C 1
ATOM 3971 O O . ALA B 1 258 ? 2.039 38.875 16 1 90.94 258 ALA B O 1
ATOM 3972 N N . GLY B 1 259 ? 1.12 38.938 13.875 1 94.56 259 GLY B N 1
ATOM 3973 C CA . GLY B 1 259 ? 2.395 38.719 13.211 1 94.56 259 GLY B CA 1
ATOM 3974 C C . GLY B 1 259 ? 2.615 37.281 12.797 1 94.56 259 GLY B C 1
ATOM 3975 O O . GLY B 1 259 ? 3.592 36.969 12.117 1 94.56 259 GLY B O 1
ATOM 3976 N N . TRP B 1 260 ? 1.752 36.406 13.266 1 97.12 260 TRP B N 1
ATOM 3977 C CA . TRP B 1 260 ? 1.908 35 12.883 1 97.12 260 TRP B CA 1
ATOM 3978 C C . TRP B 1 260 ? 1.58 34.812 11.414 1 97.12 260 TRP B C 1
ATOM 3980 O O . TRP B 1 260 ? 0.691 35.469 10.867 1 97.12 260 TRP B O 1
ATOM 3990 N N . GLU B 1 261 ? 2.33 33.906 10.758 1 98.5 261 GLU B N 1
ATOM 3991 C CA . GLU B 1 261 ? 2.053 33.469 9.398 1 98.5 261 GLU B CA 1
ATOM 3992 C C . GLU B 1 261 ? 2.145 31.953 9.281 1 98.5 261 GLU B C 1
ATOM 3994 O O . GLU B 1 261 ? 3.199 31.375 9.539 1 98.5 261 GLU B O 1
ATOM 3999 N N . VAL B 1 262 ? 1.043 31.359 8.984 1 98.81 262 VAL B N 1
ATOM 4000 C CA . VAL B 1 262 ? 1.015 29.922 8.773 1 98.81 262 VAL B CA 1
ATOM 4001 C C . VAL B 1 262 ? 1.14 29.609 7.285 1 98.81 262 VAL B C 1
ATOM 4003 O O . VAL B 1 262 ? 0.323 30.062 6.48 1 98.81 262 VAL B O 1
ATOM 4006 N N . LEU B 1 263 ? 2.143 28.875 6.898 1 98.88 263 LEU B N 1
ATOM 4007 C CA . LEU B 1 263 ? 2.4 28.484 5.516 1 98.88 263 LEU B CA 1
ATOM 4008 C C . LEU B 1 263 ? 2.225 26.984 5.34 1 98.88 263 LEU B C 1
ATOM 4010 O O . LEU B 1 263 ? 2.367 26.219 6.297 1 98.88 263 LEU B O 1
ATOM 4014 N N . VAL B 1 264 ? 1.83 26.547 4.16 1 98.88 264 VAL B N 1
ATOM 4015 C CA . VAL B 1 264 ? 1.814 25.141 3.775 1 98.88 264 VAL B CA 1
ATOM 4016 C C . VAL B 1 264 ? 2.965 24.859 2.812 1 98.88 264 VAL B C 1
ATOM 4018 O O . VAL B 1 264 ? 3.178 25.609 1.852 1 98.88 264 VAL B O 1
ATOM 4021 N N . SER B 1 265 ? 3.711 23.844 3.084 1 98.75 265 SER B N 1
ATOM 4022 C CA . SER B 1 265 ? 4.863 23.5 2.258 1 98.75 265 SER B CA 1
ATOM 4023 C C . SER B 1 265 ? 4.477 23.391 0.788 1 98.75 265 SER B C 1
ATOM 4025 O O . SER B 1 265 ? 3.451 22.781 0.459 1 98.75 265 SER B O 1
ATOM 4027 N N . THR B 1 266 ? 5.297 23.906 -0.064 1 98.12 266 THR B N 1
ATOM 4028 C CA . THR B 1 266 ? 5.074 23.828 -1.503 1 98.12 266 THR B CA 1
ATOM 4029 C C . THR B 1 266 ? 5.875 22.672 -2.107 1 98.12 266 THR B C 1
ATOM 4031 O O . THR B 1 266 ? 5.691 22.328 -3.275 1 98.12 266 THR B O 1
ATOM 4034 N N . THR B 1 267 ? 6.723 22.047 -1.263 1 96.69 267 THR B N 1
ATOM 4035 C CA . THR B 1 267 ? 7.574 20.969 -1.77 1 96.69 267 THR B CA 1
ATOM 4036 C C . THR B 1 267 ? 7.105 19.609 -1.253 1 96.69 267 THR B C 1
ATOM 4038 O O . THR B 1 267 ? 7.523 18.562 -1.758 1 96.69 267 THR B O 1
ATOM 4041 N N . ASP B 1 268 ? 6.238 19.641 -0.242 1 96.69 268 ASP B N 1
ATOM 4042 C CA . ASP B 1 268 ? 5.629 18.406 0.239 1 96.69 268 ASP B CA 1
ATOM 4043 C C . ASP B 1 268 ? 4.762 17.766 -0.841 1 96.69 268 ASP B C 1
ATOM 4045 O O . ASP B 1 268 ? 3.893 18.422 -1.417 1 96.69 268 ASP B O 1
ATOM 4049 N N . ALA B 1 269 ? 5.039 16.547 -1.137 1 95.75 269 ALA B N 1
ATOM 4050 C CA . ALA B 1 269 ? 4.293 15.828 -2.162 1 95.75 269 ALA B CA 1
ATOM 4051 C C . ALA B 1 269 ? 4.273 14.328 -1.871 1 95.75 269 ALA B C 1
ATOM 4053 O O . ALA B 1 269 ? 5.172 13.805 -1.206 1 95.75 269 ALA B O 1
ATOM 4054 N N . ASP B 1 270 ? 3.174 13.734 -2.35 1 96.69 270 ASP B N 1
ATOM 4055 C CA . ASP B 1 270 ? 3.223 12.281 -2.33 1 96.69 270 ASP B CA 1
ATOM 4056 C C . ASP B 1 270 ? 4.387 11.758 -3.168 1 96.69 270 ASP B C 1
ATOM 4058 O O . ASP B 1 270 ? 4.625 12.234 -4.281 1 96.69 270 ASP B O 1
ATOM 4062 N N . PRO B 1 271 ? 5.141 10.852 -2.623 1 96.75 271 PRO B N 1
ATOM 4063 C CA . PRO B 1 271 ? 6.316 10.422 -3.385 1 96.75 271 PRO B CA 1
ATOM 4064 C C . PRO B 1 271 ? 5.949 9.641 -4.641 1 96.75 271 PRO B C 1
ATOM 4066 O O . PRO B 1 271 ? 6.766 9.523 -5.562 1 96.75 271 PRO B O 1
ATOM 4069 N N . LEU B 1 272 ? 4.797 9.039 -4.676 1 98 272 LEU B N 1
ATOM 4070 C CA . LEU B 1 272 ? 4.414 8.156 -5.773 1 98 272 LEU B CA 1
ATOM 4071 C C . LEU B 1 272 ? 3.652 8.93 -6.848 1 98 272 LEU B C 1
ATOM 4073 O O . LEU B 1 272 ? 2.795 9.758 -6.531 1 98 272 LEU B O 1
ATOM 4077 N N . ARG B 1 273 ? 3.996 8.688 -8.039 1 96.25 273 ARG B N 1
ATOM 4078 C CA . ARG B 1 273 ? 3.301 9.195 -9.219 1 96.25 273 ARG B CA 1
ATOM 4079 C C . ARG B 1 273 ? 2.877 8.055 -10.133 1 96.25 273 ARG B C 1
ATOM 4081 O O . ARG B 1 273 ? 3.627 7.102 -10.336 1 96.25 273 ARG B O 1
ATOM 4088 N N . THR B 1 274 ? 1.663 8.18 -10.633 1 96.12 274 THR B N 1
ATOM 4089 C CA . THR B 1 274 ? 1.181 7.191 -11.586 1 96.12 274 THR B CA 1
ATOM 4090 C C . THR B 1 274 ? 1.802 7.422 -12.961 1 96.12 274 THR B C 1
ATOM 4092 O O . THR B 1 274 ? 1.735 8.523 -13.508 1 96.12 274 THR B O 1
ATOM 4095 N N . MET B 1 275 ? 2.426 6.465 -13.508 1 94.38 275 MET B N 1
ATOM 4096 C CA . MET B 1 275 ? 3.061 6.551 -14.82 1 94.38 275 MET B CA 1
ATOM 4097 C C . MET B 1 275 ? 2.576 5.43 -15.734 1 94.38 275 MET B C 1
ATOM 4099 O O . MET B 1 275 ? 2.352 4.309 -15.281 1 94.38 275 MET B O 1
#

Foldseek 3Di:
DPQDALVRLLLVLVCVVFNLLLDPDWDKPPADPPPPLRVAFEEEEFQDDFLQLLVVQVPDPRAQEYEHQDDDDDDDDPDQDCVDRSSVSVVSCSVVNYIYIHSHCSQQFFPCHLQVLQCVLQVVFFPDKAALAHDDPDDPPRPRTHHKMKTFGNDWDFPVVVVVSNCVSLVHPDKDKDFAPDGDTWGMEIEGAAECLVSCVPPDGQEYEYADDDPVSSVVQRVVGHMYIHHHHCSSPQVCVVPPVQVSSVVSSVVVHPDHHYHYDPPHDRPDDDD/DPQDALVRLLLVLVCVVFNLLLDPDWDKPPADPPPPLRPAFEEEEFQDDFLQLLVVQVPDPRAQEYEHQDDDDDDDDPDQDCVDRSSVSVVSCSVVNYIYIHSHCSQQFFPCHLQVLQCVLQVVFFPDKAALAHGDPDDPPRPRTHHKMKTFGNDWDFPVVVVVSNCVSLVHPDKDKDFAPDGDTWGMEIEGAAECLVSCVPPDGQEYEYADDDPVSSVVQRVVGHMYIHHHHCSSPQVCVVPPVQVSSVVSSVVVHPDHHYHYDPPHDRPDDDD

InterPro domains:
  IPR002678 DUF34/NIF3 [PF01784] (10-271)
  IPR002678 DUF34/NIF3 [PTHR13799] (10-274)
  IPR002678 DUF34/NIF3 [TIGR00486] (10-255)
  IPR036069 DUF34/NIF3 superfamily [SSF102705] (10-273)

Radius of gyration: 26.23 Å; Cα contacts (8 Å, |Δi|>4): 1154; chains: 2; bounding box: 57×90×53 Å